Protein AF-A0A536LJG3-F1 (afdb_monomer_lite)

Secondary structure (DSSP, 8-state):
-PPPPPPPPP----PPPP------------S------------TTT-TT-SS--EEEEEEEEEEEPTTS-----EEEEEEEEE-TT-EE-S-EEEEEEEEEES---EEEEEEEEEE-SS-EEEEEEEEEEEEE--SS-EEEEEEEEEE-GGG-SSBEEEEEEEEEEEEETTTEEEEEEEEEEEEE-SSSPB----TT-S-EEEEEETTTEEEEEEE-SPSP--S-B-SEE--EEEE-----TTPPPP-EEEEEES-BTTSSS-B--EEEEEEES-EEEEE--EEGGGSPSEEEEEEEEEEEEETTTEEEEEEEEEEEEE---PPP--------PPPP------PPPP------------------------------------------------------------------------S-PPP-SS-SSS-TTT-SSTTS--TT-PPPSS---TT-SS-SSS-HHHHHHHT--TT-SSSTTT-TT-SSSSSB--IIIIIHHHHHTTT-BTTTS-GGG---SSS--SB--IIIIIHHHHHTTT-B--

Sequence (547 aa):
MQYSPHAFPALGSIALKKGSALLLTAAAMLAALFVAEGSAAPNSLTCEGYPQARVFVDAQSWWRTTPGMSGTDFGHVHVGGCIPERETLSENTQLDVRVVLHDNPGQLDIFELVYHGADYETDVEFPQTPPFTCPNPGTCERWLQVPVDLSLFNHAGLQELRFRAFEDVPGGNNMIASLDWQVYVENGATRMDQTRLAFPRGKGWYTGSGYCEAGYTGVPLPKAPLSGVWSPRLRMIDHGAIDDLPVTAYSVRLDPDFHADPMNEGTVLRDGLGEFPEQDVPIDTSLLPDGQHRLFLRADCDDPRGSSNSGVLVVNFTTANGSTPTASATPAGTPTTTPTATATPATATATPTATATATGTATATQTSTATPTPSPSGTATATPTPTATATPTAAPTETATSTATATPTASATPTSTASPTPGADSDGDGVPDLVDNCPNWPNPTQNLPPWLVPLNDPDCDGFSSAVEISAGTSPIMHCGLNAWPADINDDGFVDVIGDVTQVAGAFGNSVPPGPARYDIAPDPPDHFIDVIGDIVRLSGLFGQSCL

Structure (mmCIF, N/CA/C/O backbone):
data_AF-A0A536LJG3-F1
#
_entry.id   AF-A0A536LJG3-F1
#
loop_
_atom_site.group_PDB
_atom_site.id
_atom_site.type_symbol
_atom_site.label_atom_id
_atom_site.label_alt_id
_atom_site.label_comp_id
_atom_site.label_asym_id
_atom_site.label_entity_id
_atom_site.label_seq_id
_atom_site.pdbx_PDB_ins_code
_atom_site.Cartn_x
_atom_site.Cartn_y
_atom_site.Cartn_z
_atom_site.occupancy
_atom_site.B_iso_or_equiv
_atom_site.auth_seq_id
_atom_site.auth_comp_id
_atom_site.auth_asym_id
_atom_site.auth_atom_id
_atom_site.pdbx_PDB_model_num
ATOM 1 N N . MET A 1 1 ? -11.648 25.643 -14.832 1.00 34.03 1 MET A N 1
ATOM 2 C CA . MET A 1 1 ? -12.058 26.906 -14.174 1.00 34.03 1 MET A CA 1
ATOM 3 C C . MET A 1 1 ? -10.804 27.541 -13.597 1.00 34.03 1 MET A C 1
ATOM 5 O O . MET A 1 1 ? -10.064 26.841 -12.928 1.00 34.03 1 MET A O 1
ATOM 9 N N . GLN A 1 2 ? -10.503 28.797 -13.932 1.00 22.73 2 GLN A N 1
ATOM 10 C CA . GLN A 1 2 ? -9.321 29.504 -13.422 1.00 22.73 2 GLN A CA 1
ATOM 11 C C . GLN A 1 2 ? -9.573 29.950 -11.979 1.00 22.73 2 GLN A C 1
ATOM 13 O O . GLN A 1 2 ? -10.513 30.705 -11.732 1.00 22.73 2 GLN A O 1
ATOM 18 N N . TYR A 1 3 ? -8.744 29.492 -11.043 1.00 26.33 3 TYR A N 1
ATOM 19 C CA . TYR A 1 3 ? -8.789 29.929 -9.651 1.00 26.33 3 TYR A CA 1
ATOM 20 C C . TYR A 1 3 ? -7.978 31.223 -9.514 1.00 26.33 3 TYR A C 1
ATOM 22 O O . TYR A 1 3 ? -6.789 31.261 -9.823 1.00 26.33 3 TYR A O 1
ATOM 30 N N . SER A 1 4 ? -8.641 32.308 -9.113 1.00 24.16 4 SER A N 1
ATOM 31 C CA . SER A 1 4 ? -7.979 33.557 -8.725 1.00 24.16 4 SER A CA 1
ATOM 32 C C . SER A 1 4 ? -7.617 33.488 -7.237 1.00 24.16 4 SER A C 1
ATOM 34 O O . SER A 1 4 ? -8.490 33.152 -6.435 1.00 24.16 4 SER A O 1
ATOM 36 N N . PRO A 1 5 ? -6.380 33.826 -6.836 1.00 29.56 5 PRO A N 1
ATOM 37 C CA . PRO A 1 5 ? -5.998 33.855 -5.433 1.00 29.56 5 PRO A CA 1
ATOM 38 C C . PRO A 1 5 ? -6.646 35.064 -4.752 1.00 29.56 5 PRO A C 1
ATOM 40 O O . PRO A 1 5 ? -6.455 36.213 -5.162 1.00 29.56 5 PRO A O 1
ATOM 43 N N . HIS A 1 6 ? -7.419 34.818 -3.697 1.00 26.78 6 HIS A N 1
ATOM 44 C CA . HIS A 1 6 ? -7.855 35.882 -2.804 1.00 26.78 6 HIS A CA 1
ATOM 45 C C . HIS A 1 6 ? -6.657 36.367 -1.983 1.00 26.78 6 HIS A C 1
ATOM 47 O O . HIS A 1 6 ? -6.048 35.618 -1.225 1.00 26.78 6 HIS A O 1
ATOM 53 N N . ALA A 1 7 ? -6.316 37.643 -2.155 1.00 27.28 7 ALA A N 1
ATOM 54 C CA . ALA A 1 7 ? -5.333 38.340 -1.343 1.00 27.28 7 ALA A CA 1
ATOM 55 C C . ALA A 1 7 ? -5.792 38.409 0.124 1.00 27.28 7 ALA A C 1
ATOM 57 O O . ALA A 1 7 ? -6.874 38.923 0.420 1.00 27.28 7 ALA A O 1
ATOM 58 N N . PHE A 1 8 ? -4.947 37.937 1.040 1.00 30.52 8 PHE A N 1
ATOM 59 C CA . PHE A 1 8 ? -5.115 38.130 2.479 1.00 30.52 8 PHE A CA 1
ATOM 60 C C . PHE A 1 8 ? -4.733 39.563 2.895 1.00 30.52 8 PHE A C 1
ATOM 62 O O . PHE A 1 8 ? -3.767 40.124 2.366 1.00 30.52 8 PHE A O 1
ATOM 69 N N . PRO A 1 9 ? -5.431 40.172 3.872 1.00 28.58 9 PRO A N 1
ATOM 70 C CA . PRO A 1 9 ? -4.958 41.388 4.513 1.00 28.58 9 PRO A CA 1
ATOM 71 C C . PRO A 1 9 ? -3.756 41.064 5.411 1.00 28.58 9 PRO A C 1
ATOM 73 O O . PRO A 1 9 ? -3.784 40.132 6.211 1.00 28.58 9 PRO A O 1
ATOM 76 N N . ALA A 1 10 ? -2.696 41.861 5.279 1.00 29.62 10 ALA A N 1
ATOM 77 C CA . ALA A 1 10 ? -1.506 41.781 6.114 1.00 29.62 10 ALA A CA 1
ATOM 78 C C . ALA A 1 10 ? -1.857 41.922 7.607 1.00 29.62 10 ALA A C 1
ATOM 80 O O . ALA A 1 10 ? -2.563 42.852 8.006 1.00 29.62 10 ALA A O 1
ATOM 81 N N . LEU A 1 11 ? -1.308 41.029 8.436 1.00 30.58 11 LEU A N 1
ATOM 82 C CA . LEU A 1 11 ? -1.301 41.163 9.890 1.00 30.58 11 LEU A CA 1
ATOM 83 C C . LEU A 1 11 ? -0.518 42.426 10.270 1.00 30.58 11 LEU A C 1
ATOM 85 O O . LEU A 1 11 ? 0.712 42.456 10.270 1.00 30.58 11 LEU A O 1
ATOM 89 N N . GLY A 1 12 ? -1.256 43.493 10.566 1.00 25.70 12 GLY A N 1
ATOM 90 C CA . GLY A 1 12 ? -0.719 44.720 11.129 1.00 25.70 12 GLY A CA 1
ATOM 91 C C . GLY A 1 12 ? -0.206 44.487 12.548 1.00 25.70 12 GLY A C 1
ATOM 92 O O . GLY A 1 12 ? -0.910 43.957 13.407 1.00 25.70 12 GLY A O 1
ATOM 93 N N . SER A 1 13 ? 1.022 44.928 12.794 1.00 30.34 13 SER A N 1
ATOM 94 C CA . SER A 1 13 ? 1.664 44.988 14.101 1.00 30.34 13 SER A CA 1
ATOM 95 C C . SER A 1 13 ? 0.785 45.754 15.099 1.00 30.34 13 SER A C 1
ATOM 97 O O . SER A 1 13 ? 0.606 46.968 14.979 1.00 30.34 13 SER A O 1
ATOM 99 N N . ILE A 1 14 ? 0.248 45.072 16.113 1.00 29.64 14 ILE A N 1
ATOM 100 C CA . ILE A 1 14 ? -0.456 45.740 17.212 1.00 29.64 14 ILE A CA 1
ATOM 101 C C . ILE A 1 14 ? 0.587 46.280 18.193 1.00 29.64 14 ILE A C 1
ATOM 103 O O . ILE A 1 14 ? 1.191 45.556 18.982 1.00 29.64 14 ILE A O 1
ATOM 107 N N . ALA A 1 15 ? 0.792 47.593 18.125 1.00 26.95 15 ALA A N 1
ATOM 108 C CA . ALA A 1 15 ? 1.514 48.365 19.120 1.00 26.95 15 ALA A CA 1
ATOM 109 C C . ALA A 1 15 ? 0.757 48.356 20.461 1.00 26.95 15 ALA A C 1
ATOM 111 O O . ALA A 1 15 ? -0.412 48.742 20.530 1.00 26.95 15 ALA A O 1
ATOM 112 N N . LEU A 1 16 ? 1.447 47.979 21.544 1.00 28.41 16 LEU A N 1
ATOM 113 C CA . LEU A 1 16 ? 0.961 48.161 22.912 1.00 28.41 16 LEU A CA 1
ATOM 114 C C . LEU A 1 16 ? 0.681 49.648 23.184 1.00 28.41 16 LEU A C 1
ATOM 116 O O . LEU A 1 16 ? 1.601 50.469 23.237 1.00 28.41 16 LEU A O 1
ATOM 120 N N . LYS A 1 17 ? -0.582 49.991 23.459 1.00 25.33 17 LYS A N 1
ATOM 121 C CA . LYS A 1 17 ? -0.943 51.244 24.133 1.00 25.33 17 LYS A CA 1
ATOM 122 C C . LYS A 1 17 ? -1.049 51.007 25.639 1.00 25.33 17 LYS A C 1
ATOM 124 O O . LYS A 1 17 ? -1.864 50.223 26.108 1.00 25.33 17 LYS A O 1
ATOM 129 N N . LYS A 1 18 ? -0.209 51.730 26.384 1.00 30.16 18 LYS A N 1
ATOM 130 C CA . LYS A 1 18 ? -0.261 51.904 27.843 1.00 30.16 18 LYS A CA 1
ATOM 131 C C . LYS A 1 18 ? -1.619 52.468 28.280 1.00 30.16 18 LYS A C 1
ATOM 133 O O . LYS A 1 18 ? -2.051 53.474 27.720 1.00 30.16 18 LYS A O 1
ATOM 138 N N . GLY A 1 19 ? -2.190 51.930 29.358 1.00 25.95 19 GLY A N 1
ATOM 139 C CA . GLY A 1 19 ? -3.182 52.649 30.159 1.00 25.95 19 GLY A CA 1
ATOM 140 C C . GLY A 1 19 ? -4.133 51.771 30.970 1.00 25.95 19 GLY A C 1
ATOM 141 O O . GLY A 1 19 ? -5.047 51.189 30.408 1.00 25.95 19 GLY A O 1
ATOM 142 N N . SER A 1 20 ? -3.953 51.823 32.292 1.00 26.33 20 SER A N 1
ATOM 143 C CA . SER A 1 20 ? -4.929 51.522 33.354 1.00 26.33 20 SER A CA 1
ATOM 144 C C . SER A 1 20 ? -5.058 50.074 33.836 1.00 26.33 20 SER A C 1
ATOM 146 O O . SER A 1 20 ? -5.713 49.220 33.252 1.00 26.33 20 SER A O 1
ATOM 148 N N . ALA A 1 21 ? -4.441 49.871 34.999 1.00 30.03 21 ALA A N 1
ATOM 149 C CA . ALA A 1 21 ? -4.571 48.737 35.893 1.00 30.03 21 ALA A CA 1
ATOM 150 C C . ALA A 1 21 ? -5.964 48.652 36.540 1.00 30.03 21 ALA A C 1
ATOM 152 O O . ALA A 1 21 ? -6.503 49.678 36.951 1.00 30.03 21 ALA A O 1
ATOM 153 N N . LEU A 1 22 ? -6.449 47.430 36.778 1.00 26.70 22 LEU A N 1
ATOM 154 C CA . LEU A 1 22 ? -7.006 47.062 38.081 1.00 26.70 22 LEU A CA 1
ATOM 155 C C . LEU A 1 22 ? -6.945 45.539 38.282 1.00 26.70 22 LEU A C 1
ATOM 157 O O . LEU A 1 22 ? -7.346 44.764 37.421 1.00 26.70 22 LEU A O 1
ATOM 161 N N . LEU A 1 23 ? -6.374 45.156 39.423 1.00 30.30 23 LEU A N 1
ATOM 162 C CA . LEU A 1 23 ? -6.157 43.802 39.921 1.00 30.30 23 LEU A CA 1
ATOM 163 C C . LEU A 1 23 ? -7.451 42.980 39.999 1.00 30.30 23 LEU A C 1
ATOM 165 O O . LEU A 1 23 ? -8.439 43.490 40.516 1.00 30.30 23 LEU A O 1
ATOM 169 N N . LEU A 1 24 ? -7.363 41.675 39.718 1.00 26.61 24 LEU A N 1
ATOM 170 C CA . LEU A 1 24 ? -7.953 40.644 40.583 1.00 26.61 24 LEU A CA 1
ATOM 171 C C . LEU A 1 24 ? -7.227 39.294 40.417 1.00 26.61 24 LEU A C 1
ATOM 173 O O . LEU A 1 24 ? -7.395 38.572 39.444 1.00 26.61 24 LEU A O 1
ATOM 177 N N . THR A 1 25 ? -6.395 39.029 41.430 1.00 28.06 25 THR A N 1
ATOM 178 C CA . THR A 1 25 ? -6.041 37.732 42.036 1.00 28.06 25 THR A CA 1
ATOM 179 C C . THR A 1 25 ? -5.478 36.615 41.157 1.00 28.06 25 THR A C 1
ATOM 181 O O . THR A 1 25 ? -6.195 35.843 40.531 1.00 28.06 25 THR A O 1
ATOM 184 N N . ALA A 1 26 ? -4.160 36.450 41.285 1.00 32.22 26 ALA A N 1
ATOM 185 C CA . ALA A 1 26 ? -3.462 35.191 41.092 1.00 32.22 26 ALA A CA 1
ATOM 186 C C . ALA A 1 26 ? -4.059 34.088 41.986 1.00 32.22 26 ALA A C 1
ATOM 188 O O . ALA A 1 26 ? -4.024 34.190 43.212 1.00 32.22 26 ALA A O 1
ATOM 189 N N . ALA A 1 27 ? -4.540 33.018 41.361 1.00 29.44 27 ALA A N 1
ATOM 190 C CA . ALA A 1 27 ? -4.627 31.691 41.957 1.00 29.44 27 ALA A CA 1
ATOM 191 C C . ALA A 1 27 ? -3.765 30.765 41.091 1.00 29.44 27 ALA A C 1
ATOM 193 O O . ALA A 1 27 ? -4.246 30.066 40.205 1.00 29.44 27 ALA A O 1
ATOM 194 N N . ALA A 1 28 ? -2.454 30.862 41.296 1.00 33.75 28 ALA A N 1
ATOM 195 C CA . ALA A 1 28 ? -1.484 29.935 40.747 1.00 33.75 28 ALA A CA 1
ATOM 196 C C . ALA A 1 28 ? -1.273 28.788 41.743 1.00 33.75 28 ALA A C 1
ATOM 198 O O . ALA A 1 28 ? -1.116 29.032 42.936 1.00 33.75 28 ALA A O 1
ATOM 199 N N . MET A 1 29 ? -1.202 27.575 41.194 1.00 40.16 29 MET A N 1
ATOM 200 C CA . MET A 1 29 ? -0.465 26.420 41.715 1.00 40.16 29 MET A CA 1
ATOM 201 C C . MET A 1 29 ? -0.834 25.915 43.115 1.00 40.16 29 MET A C 1
ATOM 203 O O . MET A 1 29 ? -0.251 26.341 44.104 1.00 40.16 29 MET A O 1
ATOM 207 N N . LEU A 1 30 ? -1.690 24.891 43.174 1.00 37.91 30 LEU A N 1
ATOM 208 C CA . LEU A 1 30 ? -1.334 23.587 43.756 1.00 37.91 30 LEU A CA 1
ATOM 209 C C . LEU A 1 30 ? -2.498 22.605 43.542 1.00 37.91 30 LEU A C 1
ATOM 211 O O . LEU A 1 30 ? -3.415 22.514 44.351 1.00 37.91 30 LEU A O 1
ATOM 215 N N . ALA A 1 31 ? -2.460 21.856 42.445 1.00 34.47 31 ALA A N 1
ATOM 216 C CA . ALA A 1 31 ? -3.228 20.624 42.314 1.00 34.47 31 ALA A CA 1
ATOM 217 C C . ALA A 1 31 ? -2.313 19.585 41.667 1.00 34.47 31 ALA A C 1
ATOM 219 O O . ALA A 1 31 ? -2.183 19.508 40.454 1.00 34.47 31 ALA A O 1
ATOM 220 N N . ALA A 1 32 ? -1.619 18.880 42.558 1.00 37.00 32 ALA A N 1
ATOM 221 C CA . ALA A 1 32 ? -0.993 17.583 42.373 1.00 37.00 32 ALA A CA 1
ATOM 222 C C . ALA A 1 32 ? -0.062 17.402 41.158 1.00 37.00 32 ALA A C 1
ATOM 224 O O . ALA A 1 32 ? -0.451 16.890 40.113 1.00 37.00 32 ALA A O 1
ATOM 225 N N . LEU A 1 33 ? 1.239 17.606 41.406 1.00 34.94 33 LEU A N 1
ATOM 226 C CA . LEU A 1 33 ? 2.210 16.590 40.996 1.00 34.94 33 LEU A CA 1
ATOM 227 C C . LEU A 1 33 ? 1.822 15.278 41.700 1.00 34.94 33 LEU A C 1
ATOM 229 O O . LEU A 1 33 ? 2.335 14.957 42.769 1.00 34.94 33 LEU A O 1
ATOM 233 N N . PHE A 1 34 ? 0.905 14.520 41.110 1.00 35.72 34 PHE A N 1
ATOM 234 C CA . PHE A 1 34 ? 1.116 13.086 41.072 1.00 35.72 34 PHE A CA 1
ATOM 235 C C . PHE A 1 34 ? 2.042 12.878 39.884 1.00 35.72 34 PHE A C 1
ATOM 237 O O . PHE A 1 34 ? 1.602 12.817 38.740 1.00 35.72 34 PHE A O 1
ATOM 244 N N . VAL A 1 35 ? 3.346 12.820 40.156 1.00 37.00 35 VAL A N 1
ATOM 245 C CA . VAL A 1 35 ? 4.228 12.039 39.295 1.00 37.00 35 VAL A CA 1
ATOM 246 C C . VAL A 1 35 ? 3.735 10.613 39.494 1.00 37.00 35 VAL A C 1
ATOM 248 O O . VAL A 1 35 ? 4.162 9.920 40.413 1.00 37.00 35 VAL A O 1
ATOM 251 N N . ALA A 1 36 ? 2.736 10.213 38.703 1.00 39.56 36 ALA A N 1
ATOM 252 C CA . ALA A 1 36 ? 2.642 8.817 38.348 1.00 39.56 36 ALA A CA 1
ATOM 253 C C . ALA A 1 36 ? 4.039 8.471 37.834 1.00 39.56 36 ALA A C 1
ATOM 255 O O . ALA A 1 36 ? 4.583 9.207 37.005 1.00 39.56 36 ALA A O 1
ATOM 256 N N . GLU A 1 37 ? 4.656 7.442 38.405 1.00 48.62 37 GLU A N 1
ATOM 257 C CA . GLU A 1 37 ? 5.800 6.771 37.797 1.00 48.62 37 GLU A CA 1
ATOM 258 C C . GLU A 1 37 ? 5.311 6.319 36.415 1.00 48.62 37 GLU A C 1
ATOM 260 O O . GLU A 1 37 ? 4.622 5.313 36.271 1.00 48.62 37 GLU A O 1
ATOM 265 N N . GLY A 1 38 ? 5.451 7.221 35.445 1.00 40.91 38 GLY A N 1
ATOM 266 C CA . GLY A 1 38 ? 4.568 7.278 34.292 1.00 40.91 38 GLY A CA 1
ATOM 267 C C . GLY A 1 38 ? 5.125 6.388 33.210 1.00 40.91 38 GLY A C 1
ATOM 268 O O . GLY A 1 38 ? 6.284 6.552 32.839 1.00 40.91 38 GLY A O 1
ATOM 269 N N . SER A 1 39 ? 4.305 5.445 32.755 1.00 57.06 39 SER A N 1
ATOM 270 C CA . SER A 1 39 ? 4.531 4.569 31.605 1.00 57.06 39 SER A CA 1
ATOM 271 C C . SER A 1 39 ? 5.435 5.198 30.543 1.00 57.06 39 SER A C 1
ATOM 273 O O . SER A 1 39 ? 5.243 6.362 30.185 1.00 57.06 39 SER A O 1
ATOM 275 N N . ALA A 1 40 ? 6.393 4.420 30.028 1.00 69.50 40 ALA A N 1
ATOM 276 C CA . ALA A 1 40 ? 7.193 4.807 28.870 1.00 69.50 40 ALA A CA 1
ATOM 277 C C . ALA A 1 40 ? 6.304 5.445 27.787 1.00 69.50 40 ALA A C 1
ATOM 279 O O . ALA A 1 40 ? 5.169 5.005 27.587 1.00 69.50 40 ALA A O 1
ATOM 280 N N . ALA A 1 41 ? 6.810 6.497 27.134 1.00 82.19 41 ALA A N 1
ATOM 281 C CA . ALA A 1 41 ? 6.107 7.139 26.028 1.00 82.19 41 ALA A CA 1
ATOM 282 C C . ALA A 1 41 ? 5.689 6.079 24.991 1.00 82.19 41 ALA A C 1
ATOM 284 O O . ALA A 1 41 ? 6.444 5.120 24.788 1.00 82.19 41 ALA A O 1
ATOM 285 N N . PRO A 1 42 ? 4.508 6.224 24.364 1.00 89.31 42 PRO A N 1
ATOM 286 C CA . PRO A 1 42 ? 4.053 5.267 23.368 1.00 89.31 42 PRO A CA 1
ATOM 287 C C . PRO A 1 42 ? 5.064 5.149 22.225 1.00 89.31 42 PRO A C 1
ATOM 289 O O . PRO A 1 42 ? 5.752 6.111 21.875 1.00 89.31 42 PRO A O 1
ATOM 292 N N . ASN A 1 43 ? 5.160 3.957 21.647 1.00 90.81 43 ASN A N 1
ATOM 293 C CA . ASN A 1 43 ? 6.046 3.686 20.527 1.00 90.81 43 ASN A CA 1
ATOM 294 C C . ASN A 1 43 ? 5.287 3.901 19.214 1.00 90.81 43 ASN A C 1
ATOM 296 O O . ASN A 1 43 ? 4.377 3.146 18.875 1.00 90.81 43 ASN A O 1
ATOM 300 N N . SER A 1 44 ? 5.690 4.920 18.459 1.00 91.00 44 SER A N 1
ATOM 301 C CA . SER A 1 44 ? 5.022 5.338 17.225 1.00 91.00 44 SER A CA 1
ATOM 302 C C . SER A 1 44 ? 5.226 4.400 16.032 1.00 91.00 44 SER A C 1
ATOM 304 O O . SER A 1 44 ? 4.560 4.573 15.016 1.00 91.00 44 SER A O 1
ATOM 306 N N . LEU A 1 45 ? 6.116 3.408 16.139 1.00 87.56 45 LEU A N 1
ATOM 307 C CA . LEU A 1 45 ? 6.336 2.380 15.117 1.00 87.56 45 LEU A CA 1
ATOM 308 C C . LEU A 1 45 ? 5.632 1.063 15.459 1.00 87.56 45 LEU A C 1
ATOM 310 O O . LEU A 1 45 ? 5.110 0.402 14.567 1.00 87.56 45 LEU A O 1
ATOM 314 N N . THR A 1 46 ? 5.619 0.663 16.735 1.00 89.12 46 THR A N 1
ATOM 315 C CA . THR A 1 46 ? 4.969 -0.589 17.174 1.00 89.12 46 THR A CA 1
ATOM 316 C C . THR A 1 46 ? 3.519 -0.396 17.605 1.00 89.12 46 THR A C 1
ATOM 318 O O . THR A 1 46 ? 2.798 -1.374 17.774 1.00 89.12 46 THR A O 1
ATOM 321 N N . CYS A 1 47 ? 3.084 0.853 17.780 1.00 93.81 47 CYS A N 1
ATOM 322 C CA . CYS A 1 47 ? 1.768 1.231 18.289 1.00 93.81 47 CYS A CA 1
ATOM 323 C C . CYS A 1 47 ? 1.479 0.796 19.731 1.00 93.81 47 CYS A C 1
ATOM 325 O O . CYS A 1 47 ? 0.338 0.860 20.194 1.00 93.81 47 CYS A O 1
ATOM 327 N N . GLU A 1 48 ? 2.512 0.411 20.475 1.00 90.69 48 GLU A N 1
ATOM 328 C CA . GLU A 1 48 ? 2.396 0.047 21.881 1.00 90.69 48 GLU A CA 1
ATOM 329 C C . GLU A 1 48 ? 2.343 1.287 22.779 1.00 90.69 48 GLU A C 1
ATOM 331 O O . GLU A 1 48 ? 3.018 2.288 22.542 1.00 90.69 48 GLU A O 1
ATOM 336 N N . GLY A 1 49 ? 1.560 1.209 23.857 1.00 89.88 49 GLY A N 1
ATOM 337 C CA . GLY A 1 49 ? 1.490 2.254 24.883 1.00 89.88 49 GLY A CA 1
ATOM 338 C C . GLY A 1 49 ? 0.507 3.394 24.599 1.00 89.88 49 GLY A C 1
ATOM 339 O O . GLY A 1 49 ? 0.381 4.290 25.433 1.00 89.88 49 GLY A O 1
ATOM 340 N N . TYR A 1 50 ? -0.210 3.377 23.469 1.00 90.25 50 TYR A N 1
ATOM 341 C CA . TYR A 1 50 ? -1.298 4.328 23.225 1.00 90.25 50 TYR A CA 1
ATOM 342 C C . TYR A 1 50 ? -2.561 3.981 24.038 1.00 90.25 50 TYR A C 1
ATOM 344 O O . TYR A 1 50 ? -2.793 2.808 24.333 1.00 90.25 50 TYR A O 1
ATOM 352 N N . PRO A 1 51 ? -3.412 4.975 24.375 1.00 88.50 51 PRO A N 1
ATOM 353 C CA . PRO A 1 51 ? -4.660 4.729 25.105 1.00 88.50 51 PRO A CA 1
ATOM 354 C C . PRO A 1 51 ? -5.655 3.849 24.340 1.00 88.50 51 PRO A C 1
ATOM 356 O O . PRO A 1 51 ? -6.340 3.023 24.937 1.00 88.50 51 PRO A O 1
ATOM 359 N N . GLN A 1 52 ? -5.742 4.043 23.023 1.00 92.25 52 GLN A N 1
ATOM 360 C CA . GLN A 1 52 ? -6.533 3.208 22.121 1.00 92.25 52 GLN A CA 1
ATOM 361 C C . GLN A 1 52 ? -5.657 2.114 21.507 1.00 92.25 52 GLN A C 1
ATOM 363 O O . GLN A 1 52 ? -4.461 2.331 21.305 1.00 92.25 52 GLN A O 1
ATOM 368 N N . ALA A 1 53 ? -6.252 0.980 21.131 1.00 93.62 53 ALA A N 1
ATOM 369 C CA . ALA A 1 53 ? -5.558 -0.002 20.303 1.00 93.62 53 ALA A CA 1
ATOM 370 C C . ALA A 1 53 ? -5.329 0.581 18.899 1.00 93.62 53 ALA A C 1
ATOM 372 O O . ALA A 1 53 ? -6.268 1.043 18.251 1.00 93.62 53 ALA A O 1
ATOM 373 N N . ARG A 1 54 ? -4.083 0.584 18.423 1.00 95.12 54 ARG A N 1
ATOM 374 C CA . ARG A 1 54 ? -3.717 1.210 17.146 1.00 95.12 54 ARG A CA 1
ATOM 375 C C . ARG A 1 54 ? -3.002 0.230 16.228 1.00 95.12 54 ARG A C 1
ATOM 377 O O . ARG A 1 54 ? -2.377 -0.717 16.691 1.00 95.12 54 ARG A O 1
ATOM 384 N N . VAL A 1 55 ? -3.093 0.497 14.930 1.00 97.00 55 VAL A N 1
ATOM 385 C CA . VAL A 1 55 ? -2.381 -0.230 13.873 1.00 97.00 55 VAL A CA 1
ATOM 386 C C . VAL A 1 55 ? -1.543 0.775 13.098 1.00 97.00 55 VAL A C 1
ATOM 388 O O . VAL A 1 55 ? -2.034 1.865 12.794 1.00 97.00 55 VAL A O 1
ATOM 391 N N . PHE A 1 56 ? -0.286 0.438 12.804 1.00 98.00 56 PHE A N 1
ATOM 392 C CA . PHE A 1 56 ? 0.543 1.282 11.951 1.00 98.00 56 PHE A CA 1
ATOM 393 C C . PHE A 1 56 ? 0.091 1.096 10.508 1.00 98.00 56 PHE A C 1
ATOM 395 O O . PHE A 1 56 ? 0.125 -0.016 9.977 1.00 98.00 56 PHE A O 1
ATOM 402 N N . VAL A 1 57 ? -0.358 2.183 9.893 1.00 98.44 57 VAL A N 1
ATOM 403 C CA . VAL A 1 57 ? -0.828 2.189 8.510 1.00 98.44 57 VAL A CA 1
ATOM 404 C C . VAL A 1 57 ? -0.139 3.317 7.769 1.00 98.44 57 VAL A C 1
ATOM 406 O O . VAL A 1 57 ? 0.001 4.417 8.301 1.00 98.44 57 VAL A O 1
ATOM 409 N N . ASP A 1 58 ? 0.290 3.035 6.549 1.00 98.00 58 ASP A N 1
ATOM 410 C CA . ASP A 1 58 ? 1.024 3.959 5.694 1.00 98.00 58 ASP A CA 1
ATOM 411 C C . ASP A 1 58 ? 0.357 4.025 4.322 1.00 98.00 58 ASP A C 1
ATOM 413 O O . ASP A 1 58 ? 0.037 2.994 3.734 1.00 98.00 58 ASP A O 1
ATOM 417 N N . ALA A 1 59 ? 0.120 5.231 3.816 1.00 98.44 59 ALA A N 1
ATOM 418 C CA . ALA A 1 59 ? -0.295 5.454 2.439 1.00 98.44 59 ALA A CA 1
ATOM 419 C C . ALA A 1 59 ? 0.836 6.099 1.654 1.00 98.44 59 ALA A C 1
ATOM 421 O O . ALA A 1 59 ? 1.596 6.894 2.203 1.00 98.44 59 ALA A O 1
ATOM 422 N N . GLN A 1 60 ? 0.925 5.799 0.362 1.00 97.62 60 GLN A N 1
ATOM 423 C CA . GLN A 1 60 ? 1.981 6.351 -0.483 1.00 97.62 60 GLN A CA 1
ATOM 424 C C . GLN A 1 60 ? 1.423 6.797 -1.829 1.00 97.62 60 GLN A C 1
ATOM 426 O O . GLN A 1 60 ? 0.479 6.199 -2.350 1.00 97.62 60 GLN A O 1
ATOM 431 N N . SER A 1 61 ? 2.041 7.843 -2.376 1.00 97.50 61 SER A N 1
ATOM 432 C CA . SER A 1 61 ? 1.860 8.287 -3.756 1.00 97.50 61 SER A CA 1
ATOM 433 C C . SER A 1 61 ? 3.161 8.074 -4.506 1.00 97.50 61 SER A C 1
ATOM 435 O O . SER A 1 61 ? 4.205 8.570 -4.073 1.00 97.50 61 SER A O 1
ATOM 437 N N . TRP A 1 62 ? 3.113 7.288 -5.577 1.00 96.38 62 TRP A N 1
ATOM 438 C CA . TRP A 1 62 ? 4.284 6.969 -6.391 1.00 96.38 62 TRP A CA 1
ATOM 439 C C . TRP A 1 62 ? 4.160 7.629 -7.754 1.00 96.38 62 TRP A C 1
ATOM 441 O O . TRP A 1 62 ? 3.088 7.606 -8.354 1.00 96.38 62 TRP A O 1
ATOM 451 N N . TRP A 1 63 ? 5.272 8.159 -8.258 1.00 96.62 63 TRP A N 1
ATOM 452 C CA . TRP A 1 63 ? 5.373 8.614 -9.638 1.00 96.62 63 TRP A CA 1
ATOM 453 C C . TRP A 1 63 ? 6.626 8.029 -10.272 1.00 96.62 63 TRP A C 1
ATOM 455 O O . TRP A 1 63 ? 7.718 8.587 -10.150 1.00 96.62 63 TRP A O 1
ATOM 465 N N . ARG A 1 64 ? 6.465 6.878 -10.924 1.00 93.00 64 ARG A N 1
ATOM 466 C CA . ARG A 1 64 ? 7.584 6.104 -11.476 1.00 93.00 64 ARG A CA 1
ATOM 467 C C . ARG A 1 64 ? 7.521 6.049 -12.985 1.00 93.00 64 ARG A C 1
ATOM 469 O O . ARG A 1 64 ? 6.446 6.164 -13.564 1.00 93.00 64 ARG A O 1
ATOM 476 N N . THR A 1 65 ? 8.657 5.833 -13.635 1.00 92.12 65 THR A N 1
ATOM 477 C CA . THR A 1 65 ? 8.649 5.612 -15.088 1.00 92.12 65 THR A CA 1
ATOM 478 C C . THR A 1 65 ? 7.947 4.290 -15.400 1.00 92.12 65 THR A C 1
ATOM 480 O O . THR A 1 65 ? 8.308 3.256 -14.839 1.00 92.12 65 THR A O 1
ATOM 483 N N . THR A 1 66 ? 6.960 4.304 -16.300 1.00 91.06 66 THR A N 1
ATOM 484 C CA . THR A 1 66 ? 6.280 3.076 -16.725 1.00 91.06 66 THR A CA 1
ATOM 485 C C . THR A 1 66 ? 7.303 2.157 -17.402 1.00 91.06 66 THR A C 1
ATOM 487 O O . THR A 1 66 ? 8.064 2.630 -18.256 1.00 91.06 66 THR A O 1
ATOM 490 N N . PRO A 1 67 ? 7.352 0.855 -17.068 1.00 82.31 67 PRO A N 1
ATOM 491 C CA . PRO A 1 67 ? 8.322 -0.063 -17.655 1.00 82.31 67 PRO A CA 1
ATOM 492 C C . PRO A 1 67 ? 8.335 -0.012 -19.191 1.00 82.31 67 PRO A C 1
ATOM 494 O O . PRO A 1 67 ? 7.302 -0.141 -19.845 1.00 82.31 67 PRO A O 1
ATOM 497 N N . GLY A 1 68 ? 9.519 0.196 -19.775 1.00 89.25 68 GLY A N 1
ATOM 498 C CA . GLY A 1 68 ? 9.706 0.278 -21.230 1.00 89.25 68 GLY A CA 1
ATOM 499 C C . GLY A 1 68 ? 9.308 1.612 -21.880 1.00 89.25 68 GLY A C 1
ATOM 500 O O . GLY A 1 68 ? 9.439 1.746 -23.097 1.00 89.25 68 GLY A O 1
ATOM 501 N N . MET A 1 69 ? 8.861 2.601 -21.102 1.00 93.69 69 MET A N 1
ATOM 502 C CA . MET A 1 69 ? 8.483 3.934 -21.582 1.00 93.69 69 MET A CA 1
ATOM 503 C C . MET A 1 69 ? 9.541 4.989 -21.224 1.00 93.69 69 MET A C 1
ATOM 505 O O . MET A 1 69 ? 10.454 4.751 -20.439 1.00 93.69 69 MET A O 1
ATOM 509 N N . SER A 1 70 ? 9.426 6.181 -21.816 1.00 92.31 70 SER A N 1
ATOM 510 C CA . SER A 1 70 ? 10.322 7.321 -21.572 1.00 92.31 70 SER A CA 1
ATOM 511 C C . SER A 1 70 ? 9.637 8.431 -20.758 1.00 92.31 70 SER A C 1
ATOM 513 O O . SER A 1 70 ? 9.526 9.564 -21.235 1.00 92.31 70 SER A O 1
ATOM 515 N N . GLY A 1 71 ? 9.118 8.085 -19.578 1.00 91.06 71 GLY A N 1
ATOM 516 C CA . GLY A 1 71 ? 8.518 9.026 -18.625 1.00 91.06 71 GLY A CA 1
ATOM 517 C C . GLY A 1 71 ? 9.514 9.611 -17.626 1.00 91.06 71 GLY A C 1
ATOM 518 O O . GLY A 1 71 ? 10.729 9.475 -17.775 1.00 91.06 71 GLY A O 1
ATOM 519 N N . THR A 1 72 ? 8.989 10.293 -16.608 1.00 93.38 72 THR A N 1
ATOM 520 C CA . THR A 1 72 ? 9.776 10.765 -15.463 1.00 93.38 72 THR A CA 1
ATOM 521 C C . THR A 1 72 ? 9.589 9.859 -14.254 1.00 93.38 72 THR A C 1
ATOM 523 O O . THR A 1 72 ? 8.541 9.238 -14.078 1.00 93.38 72 THR A O 1
ATOM 526 N N . ASP A 1 73 ? 10.602 9.842 -13.395 1.00 92.19 73 ASP A N 1
ATOM 527 C CA . ASP A 1 73 ? 10.547 9.238 -12.071 1.00 92.19 73 ASP A CA 1
ATOM 528 C C . ASP A 1 73 ? 10.811 10.332 -11.036 1.00 92.19 73 ASP A C 1
ATOM 530 O O . ASP A 1 73 ? 11.814 11.047 -11.125 1.00 92.19 73 ASP A O 1
ATOM 534 N N . PHE A 1 74 ? 9.872 10.511 -10.115 1.00 92.06 74 PHE A N 1
ATOM 535 C CA . PHE A 1 74 ? 9.997 11.443 -8.997 1.00 92.06 74 PHE A CA 1
ATOM 536 C C . PHE A 1 74 ? 9.964 10.708 -7.658 1.00 92.06 74 PHE A C 1
ATOM 538 O O . PHE A 1 74 ? 9.724 11.332 -6.632 1.00 92.06 74 PHE A O 1
ATOM 545 N N . GLY A 1 75 ? 10.203 9.397 -7.649 1.00 91.00 75 GLY A N 1
ATOM 546 C CA . GLY A 1 75 ? 10.164 8.609 -6.433 1.00 91.00 75 GLY A CA 1
ATOM 547 C C . GLY A 1 75 ? 8.762 8.584 -5.831 1.00 91.00 75 GLY A C 1
ATOM 548 O O . GLY A 1 75 ? 7.760 8.369 -6.525 1.00 91.00 75 GLY A O 1
ATOM 549 N N . HIS A 1 76 ? 8.693 8.724 -4.510 1.00 93.31 76 HIS A N 1
ATOM 550 C CA . HIS A 1 76 ? 7.430 8.628 -3.793 1.00 93.31 76 HIS A CA 1
ATOM 551 C C . HIS A 1 76 ? 7.416 9.380 -2.462 1.00 93.31 76 HIS A C 1
ATOM 553 O O . HIS A 1 76 ? 8.448 9.672 -1.852 1.00 93.31 76 HIS A O 1
ATOM 559 N N . VAL A 1 77 ? 6.202 9.700 -2.019 1.00 96.00 77 VAL A N 1
ATOM 560 C CA . VAL A 1 77 ? 5.911 10.299 -0.714 1.00 96.00 77 VAL A CA 1
ATOM 561 C C . VAL A 1 77 ? 5.001 9.369 0.076 1.00 96.00 77 VAL A C 1
ATOM 563 O O . VAL A 1 77 ? 4.061 8.794 -0.472 1.00 96.00 77 VAL A O 1
ATOM 566 N N . HIS A 1 78 ? 5.288 9.229 1.365 1.00 96.56 78 HIS A N 1
ATOM 567 C CA . HIS A 1 78 ? 4.516 8.444 2.318 1.00 96.56 78 HIS A CA 1
ATOM 568 C C . HIS A 1 78 ? 3.817 9.352 3.318 1.00 96.56 78 HIS A C 1
ATOM 570 O O . HIS A 1 78 ? 4.373 10.371 3.730 1.00 96.56 78 HIS A O 1
ATOM 576 N N . VAL A 1 79 ? 2.658 8.927 3.801 1.00 98.38 79 VAL A N 1
ATOM 577 C CA . VAL A 1 79 ? 2.025 9.485 4.988 1.00 98.38 79 VAL A CA 1
ATOM 578 C C . VAL A 1 79 ? 1.342 8.378 5.779 1.00 98.38 79 VAL A C 1
ATOM 580 O O . VAL A 1 79 ? 0.503 7.643 5.259 1.00 98.38 79 VAL A O 1
ATOM 583 N N . GLY A 1 80 ? 1.688 8.258 7.053 1.00 97.94 80 GLY A N 1
ATOM 584 C CA . GLY A 1 80 ? 1.231 7.142 7.867 1.00 97.94 80 GLY A CA 1
ATOM 585 C C . GLY A 1 80 ? 1.457 7.342 9.351 1.00 97.94 80 GLY A C 1
ATOM 586 O O . GLY A 1 80 ? 2.001 8.350 9.790 1.00 97.94 80 GLY A O 1
ATOM 587 N N . GLY A 1 81 ? 1.031 6.376 10.149 1.00 97.25 81 GLY A N 1
ATOM 588 C CA . GLY A 1 81 ? 1.208 6.399 11.593 1.00 97.25 81 GLY A CA 1
ATOM 589 C C . GLY A 1 81 ? 0.360 5.351 12.293 1.00 97.25 81 GLY A C 1
ATOM 590 O O . GLY A 1 81 ? -0.420 4.627 11.671 1.00 97.25 81 GLY A O 1
ATOM 591 N N . CYS A 1 82 ? 0.485 5.295 13.615 1.00 97.56 82 CYS A N 1
ATOM 592 C CA . CYS A 1 82 ? -0.395 4.488 14.449 1.00 97.56 82 CYS A CA 1
ATOM 593 C C . CYS A 1 82 ? -1.789 5.117 14.500 1.00 97.56 82 CYS A C 1
ATOM 595 O O . CYS A 1 82 ? -1.997 6.114 15.200 1.00 97.56 82 CYS A O 1
ATOM 597 N N . ILE A 1 83 ? -2.750 4.517 13.793 1.00 97.56 83 ILE A N 1
ATOM 598 C CA . ILE A 1 83 ? -4.134 4.995 13.738 1.00 97.56 83 ILE A CA 1
ATOM 599 C C . ILE A 1 83 ? -5.058 4.172 14.651 1.00 97.56 83 ILE A C 1
ATOM 601 O O . ILE A 1 83 ? -4.958 2.943 14.693 1.00 97.56 83 ILE A O 1
ATOM 605 N N . PRO A 1 84 ? -5.989 4.816 15.378 1.00 97.25 84 PRO A N 1
ATOM 606 C CA . PRO A 1 84 ? -6.985 4.140 16.207 1.00 97.25 84 PRO A CA 1
ATOM 607 C C . PRO A 1 84 ? -8.206 3.714 15.367 1.00 97.25 84 PRO A C 1
ATOM 609 O O . PRO A 1 84 ? -9.334 4.101 15.664 1.00 97.25 84 PRO A O 1
ATOM 612 N N . GLU A 1 85 ? -7.987 2.970 14.275 1.00 97.94 85 GLU A N 1
ATOM 613 C CA . GLU A 1 85 ? -9.050 2.586 13.328 1.00 97.94 85 GLU A CA 1
ATOM 614 C C . GLU A 1 85 ? -10.213 1.902 14.054 1.00 97.94 85 GLU A C 1
ATOM 616 O O . GLU A 1 85 ? -10.021 0.922 14.770 1.00 97.94 85 GLU A O 1
ATOM 621 N N . ARG A 1 86 ? -11.424 2.451 13.913 1.00 97.31 86 ARG A N 1
ATOM 622 C CA . ARG A 1 86 ? -12.664 2.000 14.570 1.00 97.31 86 ARG A CA 1
ATOM 623 C C . ARG A 1 86 ? -12.590 1.870 16.093 1.00 97.31 86 ARG A C 1
ATOM 625 O O . ARG A 1 86 ? -13.402 1.159 16.681 1.00 97.31 86 ARG A O 1
ATOM 632 N N . GLU A 1 87 ? -11.671 2.572 16.740 1.00 97.56 87 GLU A N 1
ATOM 633 C CA . GLU A 1 87 ? -11.709 2.794 18.184 1.00 97.56 87 GLU A CA 1
ATOM 634 C C . GLU A 1 87 ? -12.575 4.013 18.519 1.00 97.56 87 GLU A C 1
ATOM 636 O O . GLU A 1 87 ? -12.873 4.845 17.657 1.00 97.56 87 GLU A O 1
ATOM 641 N N . THR A 1 88 ? -12.966 4.124 19.788 1.00 97.75 88 THR A N 1
ATOM 642 C CA . THR A 1 88 ? -13.730 5.268 20.288 1.00 97.75 88 THR A CA 1
ATOM 643 C C . THR A 1 88 ? -12.806 6.382 20.768 1.00 97.75 88 THR A C 1
ATOM 645 O O . THR A 1 88 ? -11.925 6.172 21.602 1.00 97.75 88 THR A O 1
ATOM 648 N N . LEU A 1 89 ? -13.054 7.594 20.279 1.00 97.50 89 LEU A N 1
ATOM 649 C CA . LEU A 1 89 ? -12.477 8.834 20.773 1.00 97.50 89 LEU A CA 1
ATOM 650 C C . LEU A 1 89 ? -13.538 9.572 21.597 1.00 97.50 89 LEU A C 1
ATOM 652 O O . LEU A 1 89 ? -14.513 10.085 21.046 1.00 97.50 89 LEU A O 1
ATOM 656 N N . SER A 1 90 ? -13.338 9.626 22.914 1.00 96.38 90 SER A N 1
ATOM 657 C CA . SER A 1 90 ? -14.198 10.349 23.868 1.00 96.38 90 SER A CA 1
ATOM 658 C C . SER A 1 90 ? -13.565 11.637 24.405 1.00 96.38 90 SER A C 1
ATOM 660 O O . SER A 1 90 ? -14.187 12.378 25.161 1.00 96.38 90 SER A O 1
ATOM 662 N N . GLU A 1 91 ? -12.311 11.897 24.043 1.00 94.88 91 GLU A N 1
ATOM 663 C CA . GLU A 1 91 ? -11.562 13.096 24.401 1.00 94.88 91 GLU A CA 1
ATOM 664 C C . GLU A 1 91 ? -10.564 13.453 23.295 1.00 94.88 91 GLU A C 1
ATOM 666 O O . GLU A 1 91 ? -10.206 12.608 22.467 1.00 94.88 91 GLU A O 1
ATOM 671 N N . ASN A 1 92 ? -10.120 14.714 23.284 1.00 95.69 92 ASN A N 1
ATOM 672 C CA . ASN A 1 92 ? -9.080 15.181 22.368 1.00 95.69 92 ASN A CA 1
ATOM 673 C C . ASN A 1 92 ? -7.823 14.327 22.522 1.00 95.69 92 ASN A C 1
ATOM 675 O O . ASN A 1 92 ? -7.387 14.024 23.632 1.00 95.69 92 ASN A O 1
ATOM 679 N N . THR A 1 93 ? -7.237 13.944 21.392 1.00 93.69 93 THR A N 1
ATOM 680 C CA . THR A 1 93 ? -6.087 13.040 21.358 1.00 93.69 93 THR A CA 1
ATOM 681 C C . THR A 1 93 ? -5.014 13.558 20.409 1.00 93.69 93 THR A C 1
ATOM 683 O O . THR A 1 93 ? -5.176 14.594 19.769 1.00 93.69 93 THR A O 1
ATOM 686 N N . GLN A 1 94 ? -3.894 12.849 20.342 1.00 93.31 94 GLN A N 1
ATOM 687 C CA . GLN A 1 94 ? -2.773 13.164 19.472 1.00 93.31 94 GLN A CA 1
ATOM 688 C C . GLN A 1 94 ? -2.434 11.951 18.605 1.00 93.31 94 GLN A C 1
ATOM 690 O O . GLN A 1 94 ? -2.477 10.795 19.053 1.00 93.31 94 GLN A O 1
ATOM 695 N N . LEU A 1 95 ? -2.124 12.237 17.346 1.00 95.50 95 LEU A N 1
ATOM 696 C CA . LEU A 1 95 ? -1.613 11.289 16.372 1.00 95.50 95 LEU A CA 1
ATOM 697 C C . LEU A 1 95 ? -0.148 11.621 16.090 1.00 95.50 95 LEU A C 1
ATOM 699 O O . LEU A 1 95 ? 0.192 12.770 15.809 1.00 95.50 95 LEU A O 1
ATOM 703 N N . ASP A 1 96 ? 0.693 10.596 16.146 1.00 95.94 96 ASP A N 1
ATOM 704 C CA . ASP A 1 96 ? 2.060 10.640 15.647 1.00 95.94 96 ASP A CA 1
ATOM 705 C C . ASP A 1 96 ? 2.030 10.260 14.170 1.00 95.94 96 ASP A C 1
ATOM 707 O O . ASP A 1 96 ? 1.773 9.103 13.828 1.00 95.94 96 ASP A O 1
ATOM 711 N N . VAL A 1 97 ? 2.249 11.241 13.299 1.00 97.81 97 VAL A N 1
ATOM 712 C CA . VAL A 1 97 ? 2.174 11.054 11.848 1.00 97.81 97 VAL A CA 1
ATOM 713 C C . VAL A 1 97 ? 3.568 11.128 11.254 1.00 97.81 97 VAL A C 1
ATOM 715 O O . VAL A 1 97 ? 4.273 12.121 11.411 1.00 97.81 97 VAL A O 1
ATOM 718 N N . ARG A 1 98 ? 3.970 10.073 10.561 1.00 97.38 98 ARG A N 1
ATOM 719 C CA . ARG A 1 98 ? 5.217 9.978 9.816 1.00 97.38 98 ARG A CA 1
ATOM 720 C C . ARG A 1 98 ? 4.967 10.378 8.369 1.00 97.38 98 ARG A C 1
ATOM 722 O O . ARG A 1 98 ? 4.076 9.839 7.719 1.00 97.38 98 ARG A O 1
ATOM 729 N N . VAL A 1 99 ? 5.789 11.289 7.866 1.00 97.25 99 VAL A N 1
ATOM 730 C CA . VAL A 1 99 ? 5.899 11.596 6.439 1.00 97.25 99 VAL A CA 1
ATOM 731 C C . VAL A 1 99 ? 7.297 11.212 5.983 1.00 97.25 99 VAL A C 1
ATOM 733 O O . VAL A 1 99 ? 8.277 11.571 6.640 1.00 97.25 99 VAL A O 1
ATOM 736 N N . VAL A 1 100 ? 7.395 10.476 4.880 1.00 95.50 100 VAL A N 1
ATOM 737 C CA . VAL A 1 100 ? 8.674 10.035 4.304 1.00 95.50 100 VAL A CA 1
ATOM 738 C C . VAL A 1 100 ? 8.743 10.502 2.860 1.00 95.50 100 VAL A C 1
ATOM 740 O O . VAL A 1 100 ? 7.778 10.338 2.118 1.00 95.50 100 VAL A O 1
ATOM 743 N N . LEU A 1 101 ? 9.879 11.070 2.471 1.00 94.12 101 LEU A N 1
ATOM 744 C CA . LEU A 1 101 ? 10.224 11.311 1.073 1.00 94.12 101 LEU A CA 1
ATOM 745 C C . LEU A 1 101 ? 11.284 10.290 0.674 1.00 94.12 101 LEU A C 1
ATOM 747 O O . LEU A 1 101 ? 12.264 10.107 1.403 1.00 94.12 101 LEU A O 1
ATOM 751 N N . HIS A 1 102 ? 11.070 9.622 -0.455 1.00 89.56 102 HIS A N 1
ATOM 752 C CA . HIS A 1 102 ? 11.961 8.585 -0.955 1.00 89.56 102 HIS A CA 1
ATOM 753 C C . HIS A 1 102 ? 12.304 8.833 -2.420 1.00 89.56 102 HIS A C 1
ATOM 755 O O . HIS A 1 102 ? 11.413 8.809 -3.270 1.00 89.56 102 HIS A O 1
ATOM 761 N N . ASP A 1 103 ? 13.592 9.076 -2.694 1.00 89.50 103 ASP A N 1
ATOM 762 C CA . ASP A 1 103 ? 14.134 9.436 -4.014 1.00 89.50 103 ASP A CA 1
ATOM 763 C C . ASP A 1 103 ? 13.333 10.552 -4.690 1.00 89.50 103 ASP A C 1
ATOM 765 O O . ASP A 1 103 ? 13.216 10.644 -5.913 1.00 89.50 103 ASP A O 1
ATOM 769 N N . ASN A 1 104 ? 12.761 11.417 -3.855 1.00 92.62 104 ASN A N 1
ATOM 770 C CA . ASN A 1 104 ? 11.782 12.387 -4.278 1.00 92.62 104 ASN A CA 1
ATOM 771 C C . ASN A 1 104 ? 12.408 13.787 -4.301 1.00 92.62 104 ASN A C 1
ATOM 773 O O . ASN A 1 104 ? 12.884 14.262 -3.264 1.00 92.62 104 ASN A O 1
ATOM 777 N N . PRO A 1 105 ? 12.472 14.449 -5.474 1.00 93.62 105 PRO A N 1
ATOM 778 C CA . PRO A 1 105 ? 13.012 15.801 -5.594 1.00 93.62 105 PRO A CA 1
ATOM 779 C C . PRO A 1 105 ? 12.088 16.886 -5.038 1.00 93.62 105 PRO A C 1
ATOM 781 O O . PRO A 1 105 ? 12.492 18.052 -5.042 1.00 93.62 105 PRO A O 1
ATOM 784 N N . GLY A 1 106 ? 10.850 16.553 -4.677 1.00 93.44 106 GLY A N 1
ATOM 785 C CA . GLY A 1 106 ? 9.879 17.531 -4.235 1.00 93.44 106 GLY A CA 1
ATOM 786 C C . GLY A 1 106 ? 10.093 18.017 -2.809 1.00 93.44 106 GLY A C 1
ATOM 787 O O . GLY A 1 106 ? 11.068 17.708 -2.111 1.00 93.44 106 GLY A O 1
ATOM 788 N N . GLN A 1 107 ? 9.164 18.872 -2.405 1.00 94.88 107 GLN A N 1
ATOM 789 C CA . GLN A 1 107 ? 9.127 19.457 -1.080 1.00 94.88 107 GLN A CA 1
ATOM 790 C C . GLN A 1 107 ? 7.716 19.356 -0.514 1.00 94.88 107 GLN A C 1
ATOM 792 O O . GLN A 1 107 ? 6.738 19.711 -1.167 1.00 94.88 107 GLN A O 1
ATOM 797 N N . LEU A 1 108 ? 7.610 18.885 0.723 1.00 95.44 108 LEU A N 1
ATOM 798 C CA . LEU A 1 108 ? 6.350 18.880 1.446 1.00 95.44 108 LEU A CA 1
ATOM 799 C C . LEU A 1 108 ? 6.138 20.259 2.076 1.00 95.44 108 LEU A C 1
ATOM 801 O O . LEU A 1 108 ? 6.850 20.642 3.015 1.00 95.44 108 LEU A O 1
ATOM 805 N N . ASP A 1 109 ? 5.130 20.966 1.576 1.00 89.56 109 ASP A N 1
ATOM 806 C CA . ASP A 1 109 ? 4.772 22.316 2.012 1.00 89.56 109 ASP A CA 1
ATOM 807 C C . ASP A 1 109 ? 3.655 22.302 3.059 1.00 89.56 109 ASP A C 1
ATOM 809 O O . ASP A 1 109 ? 3.670 23.092 4.009 1.00 89.56 109 ASP A O 1
ATOM 813 N N . ILE A 1 110 ? 2.695 21.383 2.919 1.00 94.94 110 ILE A N 1
ATOM 814 C CA . ILE A 1 110 ? 1.519 21.298 3.788 1.00 94.94 110 ILE A CA 1
ATOM 815 C C . ILE A 1 110 ? 1.203 19.832 4.087 1.00 94.94 110 ILE A C 1
ATOM 817 O O . ILE A 1 110 ? 1.151 18.981 3.200 1.00 94.94 110 ILE A O 1
ATOM 821 N N . PHE A 1 111 ? 0.953 19.551 5.362 1.00 97.88 111 PHE A N 1
ATOM 822 C CA . PHE A 1 111 ? 0.229 18.361 5.791 1.00 97.88 111 PHE A CA 1
ATOM 823 C C . PHE A 1 111 ? -1.175 18.772 6.237 1.00 97.88 111 PHE A C 1
ATOM 825 O O . PHE A 1 111 ? -1.323 19.800 6.894 1.00 97.88 111 PHE A O 1
ATOM 832 N N . GLU A 1 112 ? -2.189 17.971 5.940 1.00 98.31 112 GLU A N 1
ATOM 833 C CA . GLU A 1 112 ? -3.556 18.215 6.391 1.00 98.31 112 GLU A CA 1
ATOM 834 C C . GLU A 1 112 ? -4.132 17.023 7.143 1.00 98.31 112 GLU A C 1
ATOM 836 O O . GLU A 1 112 ? -3.956 15.863 6.752 1.00 98.31 112 GLU A O 1
ATOM 841 N N . LEU A 1 113 ? -4.886 17.343 8.195 1.00 98.56 113 LEU A N 1
ATOM 842 C CA . LEU A 1 113 ? -5.827 16.426 8.819 1.00 98.56 113 LEU A CA 1
ATOM 843 C C . LEU A 1 113 ? -7.246 16.831 8.420 1.00 98.56 113 LEU A C 1
ATOM 845 O O . LEU A 1 113 ? -7.720 17.907 8.787 1.00 98.56 113 LEU A O 1
ATOM 849 N N . VAL A 1 114 ? -7.922 15.952 7.692 1.00 98.50 114 VAL A N 1
ATOM 850 C CA . VAL A 1 114 ? -9.297 16.147 7.229 1.00 98.50 114 VAL A CA 1
ATOM 851 C C . VAL A 1 114 ? -10.258 15.452 8.179 1.00 98.50 114 VAL A C 1
ATOM 853 O O . VAL A 1 114 ? -10.092 14.269 8.468 1.00 98.50 114 VAL A O 1
ATOM 856 N N . TYR A 1 115 ? -11.293 16.164 8.607 1.00 98.50 115 TYR A N 1
ATOM 857 C CA . TYR A 1 115 ? -12.442 15.649 9.340 1.00 98.50 115 TYR A CA 1
ATOM 858 C C . TYR A 1 115 ? -13.590 15.506 8.353 1.00 98.50 115 TYR A C 1
ATOM 860 O O . TYR A 1 115 ? -14.056 16.500 7.796 1.00 98.50 115 TYR A O 1
ATOM 868 N N . HIS A 1 116 ? -14.059 14.285 8.130 1.00 97.75 116 HIS A N 1
ATOM 869 C CA . HIS A 1 116 ? -15.085 14.023 7.132 1.00 97.75 116 HIS A CA 1
ATOM 870 C C . HIS A 1 116 ? -16.228 13.201 7.726 1.00 97.75 116 HIS A C 1
ATOM 872 O O . HIS A 1 116 ? -16.030 12.141 8.324 1.00 97.75 116 HIS A O 1
ATOM 878 N N . GLY A 1 117 ? -17.445 13.705 7.545 1.00 95.94 117 GLY A N 1
ATOM 879 C CA . GLY A 1 117 ? -18.679 13.041 7.947 1.00 95.94 117 GLY A CA 1
ATOM 880 C C . GLY A 1 117 ? -19.598 12.797 6.760 1.00 95.94 117 GLY A C 1
ATOM 881 O O . GLY A 1 117 ? -19.220 12.979 5.604 1.00 95.94 117 GLY A O 1
ATOM 882 N N . ALA A 1 118 ? -20.825 12.360 7.032 1.00 93.88 118 ALA A N 1
ATOM 883 C CA . ALA A 1 118 ? -21.794 12.039 5.982 1.00 93.88 118 ALA A CA 1
ATOM 884 C C . ALA A 1 118 ? -22.191 13.254 5.112 1.00 93.88 118 ALA A C 1
ATOM 886 O O . ALA A 1 118 ? -22.573 13.078 3.956 1.00 93.88 118 ALA A O 1
ATOM 887 N N . ASP A 1 119 ? -22.103 14.466 5.661 1.00 95.81 119 ASP A N 1
ATOM 888 C CA . ASP A 1 119 ? -22.583 15.718 5.069 1.00 95.81 119 ASP A CA 1
ATOM 889 C C . ASP A 1 119 ? -21.591 16.891 5.197 1.00 95.81 119 ASP A C 1
ATOM 891 O O . ASP A 1 119 ? -21.950 18.029 4.890 1.00 95.81 119 ASP A O 1
ATOM 895 N N . TYR A 1 120 ? -20.351 16.642 5.633 1.00 96.88 120 TYR A N 1
ATOM 896 C CA . TYR A 1 120 ? -19.344 17.690 5.802 1.00 96.88 120 TYR A CA 1
ATOM 897 C C . TYR A 1 120 ? -17.911 17.200 5.571 1.00 96.88 120 TYR A C 1
ATOM 899 O O . TYR A 1 120 ? -17.597 16.024 5.750 1.00 96.88 120 TYR A O 1
ATOM 907 N N . GLU A 1 121 ? -17.045 18.154 5.238 1.00 97.25 121 GLU A N 1
ATOM 908 C CA . GLU A 1 121 ? -15.590 18.023 5.213 1.00 97.25 121 GLU A CA 1
ATOM 909 C C . GLU A 1 121 ? -14.994 19.271 5.883 1.00 97.25 121 GLU A C 1
ATOM 911 O O . GLU A 1 121 ? -15.522 20.377 5.734 1.00 97.25 121 GLU A O 1
ATOM 916 N N . THR A 1 122 ? -13.960 19.105 6.699 1.00 97.62 122 THR A N 1
ATOM 917 C CA . THR A 1 122 ? -13.257 20.200 7.376 1.00 97.62 122 THR A CA 1
ATOM 918 C C . THR A 1 122 ? -11.771 19.897 7.414 1.00 97.62 122 THR A C 1
ATOM 920 O O . THR A 1 122 ? -11.361 18.887 7.979 1.00 97.62 122 THR A O 1
ATOM 923 N N . ASP A 1 123 ? -10.979 20.804 6.854 1.00 97.31 123 ASP A N 1
ATOM 924 C CA . ASP A 1 123 ? -9.547 20.614 6.653 1.00 97.31 123 ASP A CA 1
ATOM 925 C C . ASP A 1 123 ? -8.757 21.448 7.662 1.00 97.31 123 ASP A C 1
ATOM 927 O O . ASP A 1 123 ? -9.013 22.642 7.842 1.00 97.31 123 ASP A O 1
ATOM 931 N N . VAL A 1 124 ? -7.799 20.814 8.337 1.00 97.94 124 VAL A N 1
ATOM 932 C CA . VAL A 1 124 ? -6.859 21.488 9.235 1.00 97.94 124 VAL A CA 1
ATOM 933 C C . VAL A 1 124 ? -5.462 21.384 8.644 1.00 97.94 124 VAL A C 1
ATOM 935 O O . VAL A 1 124 ? -4.875 20.304 8.609 1.00 97.94 124 VAL A O 1
ATOM 938 N N . GLU A 1 125 ? -4.935 22.521 8.199 1.00 97.19 125 GLU A N 1
ATOM 939 C CA . GLU A 1 125 ? -3.608 22.634 7.595 1.00 97.19 125 GLU A CA 1
ATOM 940 C C . GLU A 1 125 ? -2.499 22.771 8.649 1.00 97.19 125 GLU A C 1
ATOM 942 O O . GLU A 1 125 ? -2.597 23.537 9.612 1.00 97.19 125 GLU A O 1
ATOM 947 N N . PHE A 1 126 ? -1.388 22.080 8.406 1.00 96.44 126 PHE A N 1
ATOM 948 C CA . PHE A 1 126 ? -0.143 22.142 9.165 1.00 96.44 126 PHE A CA 1
ATOM 949 C C . PHE A 1 126 ? 1.006 22.531 8.219 1.00 96.44 126 PHE A C 1
ATOM 951 O O . PHE A 1 126 ? 1.700 21.653 7.685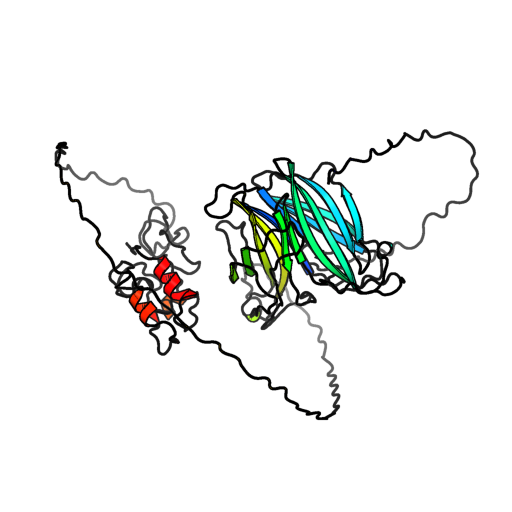 1.00 96.44 126 PHE A O 1
ATOM 958 N N . PRO A 1 127 ? 1.227 23.841 7.997 1.00 95.50 127 PRO A N 1
ATOM 959 C CA . PRO A 1 127 ? 2.280 24.324 7.111 1.00 95.50 127 PRO A CA 1
ATOM 960 C C . PRO A 1 127 ? 3.674 23.917 7.593 1.00 95.50 127 PRO A C 1
ATOM 962 O O . PRO A 1 127 ? 3.989 23.998 8.784 1.00 95.50 127 PRO A O 1
ATOM 965 N N . GLN A 1 128 ? 4.536 23.528 6.660 1.00 92.81 128 GLN A N 1
ATOM 966 C CA . GLN A 1 128 ? 5.918 23.148 6.928 1.00 92.81 128 GLN A CA 1
ATOM 967 C C . GLN A 1 128 ? 6.833 24.336 6.634 1.00 92.81 128 GLN A C 1
ATOM 969 O O . GLN A 1 128 ? 7.000 24.756 5.494 1.00 92.81 128 GLN A O 1
ATOM 974 N N . THR A 1 129 ? 7.411 24.939 7.676 1.00 89.12 129 THR A N 1
ATOM 975 C CA . THR A 1 129 ? 8.307 26.097 7.523 1.00 89.12 129 THR A CA 1
ATOM 976 C C . THR A 1 129 ? 9.627 25.874 8.272 1.00 89.12 129 THR A C 1
ATOM 978 O O . THR A 1 129 ? 9.632 25.903 9.504 1.00 89.12 129 THR A O 1
ATOM 981 N N . PRO A 1 130 ? 10.760 25.694 7.560 1.00 90.12 130 PRO A N 1
ATOM 982 C CA . PRO A 1 130 ? 10.867 25.582 6.099 1.00 90.12 130 PRO A CA 1
ATOM 983 C C . PRO A 1 130 ? 10.183 24.308 5.556 1.00 90.12 130 PRO A C 1
ATOM 985 O O . PRO A 1 130 ? 9.961 23.372 6.341 1.00 90.12 130 PRO A O 1
ATOM 988 N N . PRO A 1 131 ? 9.885 24.259 4.241 1.00 93.00 131 PRO A N 1
ATOM 989 C CA . PRO A 1 131 ? 9.394 23.050 3.586 1.00 93.00 131 PRO A CA 1
ATOM 990 C C . PRO A 1 131 ? 10.273 21.844 3.909 1.00 93.00 131 PRO A C 1
ATOM 992 O O . PRO A 1 131 ? 11.485 21.974 4.126 1.00 93.00 131 PRO A O 1
ATOM 995 N N . PHE A 1 132 ? 9.666 20.666 4.001 1.00 94.81 132 PHE A N 1
ATOM 996 C CA . PHE A 1 132 ? 10.420 19.440 4.224 1.00 94.81 132 PHE A CA 1
ATOM 997 C C . PHE A 1 132 ? 10.926 18.896 2.891 1.00 94.81 132 PHE A C 1
ATOM 999 O O . PHE A 1 132 ? 10.135 18.525 2.035 1.00 94.81 132 PHE A O 1
ATOM 1006 N N . THR A 1 133 ? 12.246 18.852 2.737 1.00 94.12 133 THR A N 1
ATOM 1007 C CA . THR A 1 133 ? 12.935 18.367 1.536 1.00 94.12 133 THR A CA 1
ATOM 1008 C C . THR A 1 133 ? 13.877 17.226 1.879 1.00 94.12 133 THR A C 1
ATOM 1010 O O . THR A 1 133 ? 14.432 17.193 2.984 1.00 94.12 133 THR A O 1
ATOM 1013 N N . CYS A 1 134 ? 14.153 16.376 0.894 1.00 91.31 134 CYS A N 1
ATOM 1014 C CA . CYS A 1 134 ? 15.096 15.271 1.003 1.00 91.31 134 CYS A CA 1
ATOM 1015 C C . CYS A 1 134 ? 16.334 15.458 0.117 1.00 91.31 134 CYS A C 1
ATOM 1017 O O . CYS A 1 134 ? 16.236 16.092 -0.935 1.00 91.31 134 CYS A O 1
ATOM 1019 N N . PRO A 1 135 ? 17.501 14.887 0.477 1.00 90.94 135 PRO A N 1
ATOM 1020 C CA . PRO A 1 135 ? 18.508 14.551 -0.524 1.00 90.94 135 PRO A CA 1
ATOM 1021 C C . PRO A 1 135 ? 17.890 13.652 -1.605 1.00 90.94 135 PRO A C 1
ATOM 1023 O O . PRO A 1 135 ? 17.129 12.748 -1.275 1.00 90.94 135 PRO A O 1
ATOM 1026 N N . ASN A 1 136 ? 18.225 13.898 -2.872 1.00 85.75 136 ASN A N 1
ATOM 1027 C CA . ASN A 1 136 ? 17.777 13.078 -3.995 1.00 85.75 136 ASN A CA 1
ATOM 1028 C C . ASN A 1 136 ? 18.991 12.676 -4.867 1.00 85.75 136 ASN A C 1
ATOM 1030 O O . ASN A 1 136 ? 19.660 13.578 -5.392 1.00 85.75 136 ASN A O 1
ATOM 1034 N N . PRO A 1 137 ? 19.307 11.372 -5.009 1.00 86.38 137 PRO A N 1
ATOM 1035 C CA . PRO A 1 137 ? 18.614 10.230 -4.393 1.00 86.38 137 PRO A CA 1
ATOM 1036 C C . PRO A 1 137 ? 18.803 10.192 -2.868 1.00 86.38 137 PRO A C 1
ATOM 1038 O O . PRO A 1 137 ? 19.775 10.742 -2.337 1.00 86.38 137 PRO A O 1
ATOM 1041 N N . GLY A 1 138 ? 17.863 9.571 -2.163 1.00 87.25 138 GLY A N 1
ATOM 1042 C CA . GLY A 1 138 ? 17.877 9.451 -0.710 1.00 87.25 138 GLY A CA 1
ATOM 1043 C C . GLY A 1 138 ? 16.497 9.320 -0.067 1.00 87.25 138 GLY A C 1
ATOM 1044 O O . GLY A 1 138 ? 15.462 9.653 -0.641 1.00 87.25 138 GLY A O 1
ATOM 1045 N N . THR A 1 139 ? 16.504 8.866 1.187 1.00 90.94 139 THR A N 1
ATOM 1046 C CA . THR A 1 139 ? 15.310 8.744 2.029 1.00 90.94 139 THR A CA 1
ATOM 1047 C C . THR A 1 139 ? 15.447 9.607 3.272 1.00 90.94 139 THR A C 1
ATOM 1049 O O . THR A 1 139 ? 16.496 9.642 3.920 1.00 90.94 139 THR A O 1
ATOM 1052 N N . CYS A 1 140 ? 14.366 10.271 3.653 1.00 90.62 140 CYS A N 1
ATOM 1053 C CA . CYS A 1 140 ? 14.288 11.028 4.891 1.00 90.62 140 CYS A CA 1
ATOM 1054 C C . CYS A 1 140 ? 12.864 11.008 5.424 1.00 90.62 140 CYS A C 1
ATOM 1056 O O . CYS A 1 140 ? 11.891 10.940 4.676 1.00 90.62 140 CYS A O 1
ATOM 1058 N N . GLU A 1 141 ? 12.748 11.113 6.742 1.00 94.81 141 GLU A N 1
ATOM 1059 C CA . GLU A 1 141 ? 11.467 11.118 7.430 1.00 94.81 141 GLU A CA 1
ATOM 1060 C C . GLU A 1 141 ? 11.300 12.346 8.318 1.00 94.81 141 GLU A C 1
ATOM 1062 O O . GLU A 1 141 ? 12.267 12.936 8.812 1.00 94.81 141 GLU A O 1
ATOM 1067 N N . ARG A 1 142 ? 10.041 12.701 8.554 1.00 92.38 142 ARG A N 1
ATOM 1068 C CA . ARG A 1 142 ? 9.626 13.690 9.538 1.00 92.38 142 ARG A CA 1
ATOM 1069 C C . ARG A 1 142 ? 8.432 13.154 10.313 1.00 92.38 142 ARG A C 1
ATOM 1071 O O . ARG A 1 142 ? 7.465 12.680 9.726 1.00 92.38 142 ARG A O 1
ATOM 1078 N N . TRP A 1 143 ? 8.495 13.291 11.632 1.00 95.31 143 TRP A N 1
ATOM 1079 C CA . TRP A 1 143 ? 7.384 12.993 12.526 1.00 95.31 143 TRP A CA 1
ATOM 1080 C C . TRP A 1 143 ? 6.655 14.278 12.912 1.00 95.31 143 TRP A C 1
ATOM 1082 O O . TRP A 1 143 ? 7.275 15.258 13.330 1.00 95.31 143 TRP A O 1
ATOM 1092 N N . LEU A 1 144 ? 5.336 14.260 12.766 1.00 95.12 144 LEU A N 1
ATOM 1093 C CA . LEU A 1 144 ? 4.415 15.341 13.077 1.00 95.12 144 LEU A CA 1
ATOM 1094 C C . LEU A 1 144 ? 3.548 14.936 14.267 1.00 95.12 144 LEU A C 1
ATOM 1096 O O . LEU A 1 144 ? 3.039 13.821 14.339 1.00 95.12 144 LEU A O 1
ATOM 1100 N N . GLN A 1 145 ? 3.363 15.879 15.183 1.00 94.19 145 GLN A N 1
ATOM 1101 C CA . GLN A 1 145 ? 2.482 15.742 16.335 1.00 94.19 145 GLN A CA 1
ATOM 1102 C C . GLN A 1 145 ? 1.148 16.402 16.002 1.00 94.19 145 GLN A C 1
ATOM 1104 O O . GLN A 1 145 ? 1.030 17.627 16.066 1.00 94.19 145 GLN A O 1
ATOM 1109 N N . VAL A 1 146 ? 0.156 15.607 15.612 1.00 96.69 146 VAL A N 1
ATOM 1110 C CA . VAL A 1 146 ? -1.099 16.102 15.037 1.00 96.69 146 VAL A CA 1
ATOM 1111 C C . VAL A 1 146 ? -2.220 15.997 16.076 1.00 96.69 146 VAL A C 1
ATOM 1113 O O . VAL A 1 146 ? -2.646 14.887 16.406 1.00 96.69 146 VAL A O 1
ATOM 1116 N N . PRO A 1 147 ? -2.704 17.120 16.639 1.00 97.00 147 PRO A N 1
ATOM 1117 C CA . PRO A 1 147 ? -3.831 17.096 17.560 1.00 97.00 147 PRO A CA 1
ATOM 1118 C C . PRO A 1 147 ? -5.135 16.778 16.820 1.00 97.00 147 PRO A C 1
ATOM 1120 O O . PRO A 1 147 ? -5.426 17.345 15.766 1.00 97.00 147 PRO A O 1
ATOM 1123 N N . VAL A 1 148 ? -5.944 15.911 17.423 1.00 97.31 148 VAL A N 1
ATOM 1124 C CA . VAL A 1 148 ? -7.316 15.622 17.005 1.00 97.31 148 VAL A CA 1
ATOM 1125 C C . VAL A 1 148 ? -8.264 16.317 17.974 1.00 97.31 148 VAL A C 1
ATOM 1127 O O . VAL A 1 148 ? -8.336 15.956 19.153 1.00 97.31 148 VAL A O 1
ATOM 1130 N N . ASP A 1 149 ? -8.980 17.320 17.475 1.00 97.06 149 ASP A N 1
ATOM 1131 C CA . ASP A 1 149 ? -9.971 18.075 18.235 1.00 97.06 149 ASP A CA 1
ATOM 1132 C C . ASP A 1 149 ? -11.372 17.543 17.929 1.00 97.06 149 ASP A C 1
ATOM 1134 O O . ASP A 1 149 ? -11.896 17.702 16.826 1.00 97.06 149 ASP A O 1
ATOM 1138 N N . LEU A 1 150 ? -11.998 16.907 18.921 1.00 97.56 150 LEU A N 1
ATOM 1139 C CA . LEU A 1 150 ? -13.307 16.278 18.757 1.00 97.56 150 LEU A CA 1
ATOM 1140 C C . LEU A 1 150 ? -14.424 17.292 18.480 1.00 97.56 150 LEU A C 1
ATOM 1142 O O . LEU A 1 150 ? -15.488 16.911 17.986 1.00 97.56 150 LEU A O 1
ATOM 1146 N N . SER A 1 151 ? -14.201 18.575 18.780 1.00 96.88 151 SER A N 1
ATOM 1147 C CA . SER A 1 151 ? -15.167 19.637 18.490 1.00 96.88 151 SER A CA 1
ATOM 1148 C C . SER A 1 151 ? -15.288 19.958 16.998 1.00 96.88 151 SER A C 1
ATOM 1150 O O . SER A 1 151 ? -16.283 20.556 16.593 1.00 96.88 151 SER A O 1
ATOM 1152 N N . LEU A 1 152 ? -14.321 19.527 16.179 1.00 97.81 152 LEU A N 1
ATOM 1153 C CA . LEU A 1 152 ? -14.351 19.694 14.724 1.00 97.81 152 LEU A CA 1
ATOM 1154 C C . LEU A 1 152 ? -15.217 18.643 14.016 1.00 97.81 152 LEU A C 1
ATOM 1156 O O . LEU A 1 152 ? -15.518 18.794 12.833 1.00 97.81 152 LEU A O 1
ATOM 1160 N N . PHE A 1 153 ? -15.657 17.592 14.717 1.00 98.19 153 PHE A N 1
ATOM 1161 C CA . PHE A 1 153 ? -16.656 16.679 14.171 1.00 98.19 153 PHE A CA 1
ATOM 1162 C C . PHE A 1 153 ? -18.066 17.239 14.381 1.00 98.19 153 PHE A C 1
ATOM 1164 O O . PHE A 1 153 ? -18.519 17.399 15.515 1.00 98.19 153 PHE A O 1
ATOM 1171 N N . ASN A 1 154 ? -18.806 17.473 13.295 1.00 98.06 154 ASN A N 1
ATOM 1172 C CA . ASN A 1 154 ? -20.189 17.958 13.389 1.00 98.06 154 ASN A CA 1
ATOM 1173 C C . ASN A 1 154 ? -21.149 16.906 13.968 1.00 98.06 154 ASN A C 1
ATOM 1175 O O . ASN A 1 154 ? -22.194 17.267 14.512 1.00 98.06 154 ASN A O 1
ATOM 1179 N N . HIS A 1 155 ? -20.793 15.620 13.865 1.00 98.19 155 HIS A N 1
ATOM 1180 C CA . HIS A 1 155 ? -21.615 14.492 14.299 1.00 98.19 155 HIS A CA 1
ATOM 1181 C C . HIS A 1 155 ? -20.822 13.497 15.146 1.00 98.19 155 HIS A C 1
ATOM 1183 O O . HIS A 1 155 ? -19.622 13.302 14.960 1.00 98.19 155 HIS A O 1
ATOM 1189 N N . ALA A 1 156 ? -21.527 12.833 16.059 1.00 98.19 156 ALA A N 1
ATOM 1190 C CA . ALA A 1 156 ? -21.024 11.679 16.795 1.00 98.19 156 ALA A CA 1
ATOM 1191 C C . ALA A 1 156 ? -21.216 10.385 15.978 1.00 98.19 156 ALA A C 1
ATOM 1193 O O . ALA A 1 156 ? -21.928 10.366 14.969 1.00 98.19 156 ALA A O 1
ATOM 1194 N N . GLY A 1 157 ? -20.645 9.274 16.443 1.00 98.38 157 GLY A N 1
ATOM 1195 C CA . GLY A 1 157 ? -20.711 7.979 15.755 1.00 98.38 157 GLY A CA 1
ATOM 1196 C C . GLY A 1 157 ? -19.519 7.741 14.834 1.00 98.38 157 GLY A C 1
ATOM 1197 O O . GLY A 1 157 ? -18.448 8.284 15.076 1.00 98.38 157 GLY A O 1
ATOM 1198 N N . LEU A 1 158 ? -19.674 6.900 13.813 1.00 98.62 158 LEU A N 1
ATOM 1199 C CA . LEU A 1 158 ? -18.573 6.554 12.909 1.00 98.62 158 LEU A CA 1
ATOM 1200 C C . LEU A 1 158 ? -18.249 7.743 11.994 1.00 98.62 158 LEU A C 1
ATOM 1202 O O . LEU A 1 158 ? -19.073 8.105 11.163 1.00 98.62 158 LEU A O 1
ATOM 1206 N N . GLN A 1 159 ? -17.067 8.330 12.131 1.00 98.56 159 GLN A N 1
ATOM 1207 C CA . GLN A 1 159 ? -16.579 9.437 11.303 1.00 98.56 159 GLN A CA 1
ATOM 1208 C C . GLN A 1 159 ? -15.279 9.039 10.601 1.00 98.56 159 GLN A C 1
ATOM 1210 O O . GLN A 1 159 ? -14.653 8.045 10.969 1.00 98.56 159 GLN A O 1
ATOM 1215 N N . GLU A 1 160 ? -14.866 9.810 9.600 1.00 98.50 160 GLU A N 1
ATOM 1216 C CA . GLU A 1 160 ? -13.614 9.606 8.874 1.00 98.50 160 GLU A CA 1
ATOM 1217 C C . GLU A 1 160 ? -12.595 10.695 9.224 1.00 98.50 160 GLU A C 1
ATOM 1219 O O . GLU A 1 160 ? -12.928 11.879 9.326 1.00 98.50 160 GLU A O 1
ATOM 1224 N N . LEU A 1 161 ? -11.344 10.275 9.390 1.00 98.56 161 LEU A N 1
ATOM 1225 C CA . LEU A 1 161 ? -10.178 11.145 9.367 1.00 98.56 161 LEU A CA 1
ATOM 1226 C C . LEU A 1 161 ? -9.359 10.826 8.119 1.00 98.56 161 LEU A C 1
ATOM 1228 O O . LEU A 1 161 ? -9.293 9.668 7.697 1.00 98.56 161 LEU A O 1
ATOM 1232 N N . ARG A 1 162 ? -8.728 11.847 7.532 1.00 98.38 162 ARG A N 1
ATOM 1233 C CA . ARG A 1 162 ? -7.772 11.644 6.439 1.00 98.38 162 ARG A CA 1
ATOM 1234 C C . ARG A 1 162 ? -6.484 12.400 6.676 1.00 98.38 162 ARG A C 1
ATOM 1236 O O . ARG A 1 162 ? -6.510 13.567 7.056 1.00 98.38 162 ARG A O 1
ATOM 1243 N N . PHE A 1 163 ? -5.369 11.748 6.396 1.00 98.62 163 PHE A N 1
ATOM 1244 C CA . PHE A 1 163 ? -4.091 12.413 6.211 1.00 98.62 163 PHE A CA 1
ATOM 1245 C C . PHE A 1 163 ? -3.960 12.808 4.746 1.00 98.62 163 PHE A C 1
ATOM 1247 O O . PHE A 1 163 ? -4.287 12.009 3.865 1.00 98.62 163 PHE A O 1
ATOM 1254 N N . ARG A 1 164 ? -3.450 14.011 4.483 1.00 98.19 164 ARG A N 1
ATOM 1255 C CA . ARG A 1 164 ? -2.996 14.422 3.150 1.00 98.19 164 ARG A CA 1
ATOM 1256 C C . ARG A 1 164 ? -1.628 15.083 3.263 1.00 98.19 164 ARG A C 1
ATOM 1258 O O . ARG A 1 164 ? -1.461 16.035 4.020 1.00 98.19 164 ARG A O 1
ATOM 1265 N N . ALA A 1 165 ? -0.652 14.564 2.533 1.00 97.81 165 ALA A N 1
ATOM 1266 C CA . ALA A 1 165 ? 0.686 15.132 2.436 1.00 97.81 165 ALA A CA 1
ATOM 1267 C C . ALA A 1 165 ? 0.847 15.758 1.049 1.00 97.81 165 ALA A C 1
ATOM 1269 O O . ALA A 1 165 ? 0.891 15.024 0.066 1.00 97.81 165 ALA A O 1
ATOM 1270 N N . PHE A 1 166 ? 0.888 17.091 0.977 1.00 96.75 166 PHE A N 1
ATOM 1271 C CA . PHE A 1 166 ? 0.991 17.836 -0.277 1.00 96.75 166 PHE A CA 1
ATOM 1272 C C . PHE A 1 166 ? 2.436 18.164 -0.582 1.00 96.75 166 PHE A C 1
ATOM 1274 O O . PHE A 1 166 ? 3.109 18.866 0.180 1.00 96.75 166 PHE A O 1
ATOM 1281 N N . GLU A 1 167 ? 2.874 17.680 -1.728 1.00 95.75 167 GLU A N 1
ATOM 1282 C CA . GLU A 1 167 ? 4.208 17.893 -2.229 1.00 95.75 167 GLU A CA 1
ATOM 1283 C C . GLU A 1 167 ? 4.178 18.657 -3.550 1.00 95.75 167 GLU A C 1
ATOM 1285 O O . GLU A 1 167 ? 3.486 18.262 -4.493 1.00 95.75 167 GLU A O 1
ATOM 1290 N N . ASP A 1 168 ? 4.987 19.708 -3.628 1.00 95.31 168 ASP A N 1
ATOM 1291 C CA . ASP A 1 168 ? 5.323 20.366 -4.883 1.00 95.31 168 ASP A CA 1
ATOM 1292 C C . ASP A 1 168 ? 6.541 19.655 -5.499 1.00 95.31 168 ASP A C 1
ATOM 1294 O O . ASP A 1 168 ? 7.636 19.642 -4.927 1.00 95.31 168 ASP A O 1
ATOM 1298 N N . VAL A 1 169 ? 6.358 19.068 -6.683 1.00 93.62 169 VAL A N 1
ATOM 1299 C CA . VAL A 1 169 ? 7.398 18.352 -7.439 1.00 93.62 169 VAL A CA 1
ATOM 1300 C C . VAL A 1 169 ? 7.802 19.131 -8.704 1.00 93.62 169 VAL A C 1
ATOM 1302 O O . VAL A 1 169 ? 7.108 20.061 -9.140 1.00 93.62 169 VAL A O 1
ATOM 1305 N N . PRO A 1 170 ? 8.951 18.809 -9.335 1.00 93.25 170 PRO A N 1
ATOM 1306 C CA . PRO A 1 170 ? 9.445 19.560 -10.484 1.00 93.25 170 PRO A CA 1
ATOM 1307 C C . PRO A 1 170 ? 8.435 19.705 -11.634 1.00 93.25 170 PRO A C 1
ATOM 1309 O O . PRO A 1 170 ? 7.607 18.837 -11.914 1.00 93.25 170 PRO A O 1
ATOM 1312 N N . GLY A 1 171 ? 8.544 20.826 -12.350 1.00 88.25 171 GLY A N 1
ATOM 1313 C CA . GLY A 1 171 ? 7.665 21.144 -13.480 1.00 88.25 171 GLY A CA 1
ATOM 1314 C C . GLY A 1 171 ? 6.347 21.823 -13.096 1.00 88.25 171 GLY A C 1
ATOM 1315 O O . GLY A 1 171 ? 5.511 22.013 -13.974 1.00 88.25 171 GLY A O 1
ATOM 1316 N N . GLY A 1 172 ? 6.181 22.226 -11.829 1.00 91.38 172 GLY A N 1
ATOM 1317 C CA . GLY A 1 172 ? 4.944 22.842 -11.334 1.00 91.38 172 GLY A CA 1
ATOM 1318 C C . GLY A 1 172 ? 3.807 21.832 -11.185 1.00 91.38 172 GLY A C 1
ATOM 1319 O O . GLY A 1 172 ? 2.647 22.191 -11.373 1.00 91.38 172 GLY A O 1
ATOM 1320 N N . ASN A 1 173 ? 4.165 20.572 -10.932 1.00 94.50 173 ASN A N 1
ATOM 1321 C CA . ASN A 1 173 ? 3.231 19.492 -10.663 1.00 94.50 173 ASN A CA 1
ATOM 1322 C C . ASN A 1 173 ? 3.196 19.230 -9.161 1.00 94.50 173 ASN A C 1
ATOM 1324 O O . ASN A 1 173 ? 4.159 19.515 -8.453 1.00 94.50 173 ASN A O 1
ATOM 1328 N N . ASN A 1 174 ? 2.115 18.613 -8.709 1.00 94.94 174 ASN A N 1
ATOM 1329 C CA . ASN A 1 174 ? 1.910 18.274 -7.313 1.00 94.94 174 ASN A CA 1
ATOM 1330 C C . ASN A 1 174 ? 1.678 16.771 -7.162 1.00 94.94 174 ASN A C 1
ATOM 1332 O O . ASN A 1 174 ? 1.053 16.141 -8.026 1.00 94.94 174 ASN A O 1
ATOM 1336 N N . MET A 1 175 ? 2.153 16.242 -6.040 1.00 95.69 175 MET A N 1
ATOM 1337 C CA . MET A 1 175 ? 1.927 14.883 -5.562 1.00 95.69 175 MET A CA 1
ATOM 1338 C C . MET A 1 175 ? 1.199 14.925 -4.224 1.00 95.69 175 MET A C 1
ATOM 1340 O O . MET A 1 175 ? 1.482 15.774 -3.379 1.00 95.69 175 MET A O 1
ATOM 1344 N N . ILE A 1 176 ? 0.234 14.022 -4.034 1.00 97.06 176 ILE A N 1
ATOM 1345 C CA . ILE A 1 176 ? -0.481 13.901 -2.759 1.00 97.06 176 ILE A CA 1
ATOM 1346 C C . ILE A 1 176 ? -0.553 12.433 -2.364 1.00 97.06 176 ILE A C 1
ATOM 1348 O O . ILE A 1 176 ? -1.201 11.641 -3.049 1.00 97.06 176 ILE A O 1
ATOM 1352 N N . ALA A 1 177 ? 0.078 12.080 -1.245 1.00 98.00 177 ALA A N 1
ATOM 1353 C CA . ALA A 1 177 ? -0.236 10.839 -0.544 1.00 98.00 177 ALA A CA 1
ATOM 1354 C C . ALA A 1 177 ? -1.396 11.099 0.414 1.00 98.00 177 ALA A C 1
ATOM 1356 O O . ALA A 1 177 ? -1.385 12.078 1.168 1.00 98.00 177 ALA A O 1
ATOM 1357 N N . SER A 1 178 ? -2.407 10.236 0.377 1.00 97.94 178 SER A N 1
ATOM 1358 C CA . SER A 1 178 ? -3.582 10.363 1.228 1.00 97.94 178 SER A CA 1
ATOM 1359 C C . SER A 1 178 ? -3.959 9.029 1.850 1.00 97.94 178 SER A C 1
ATOM 1361 O O . SER A 1 178 ? -4.085 8.022 1.156 1.00 97.94 178 SER A O 1
ATOM 1363 N N . LEU A 1 179 ? -4.146 9.045 3.167 1.00 98.69 179 LEU A N 1
ATOM 1364 C CA . LEU A 1 179 ? -4.642 7.916 3.942 1.00 98.69 179 LEU A CA 1
ATOM 1365 C C . LEU A 1 179 ? -6.025 8.290 4.476 1.00 98.69 179 LEU A C 1
ATOM 1367 O O . LEU A 1 179 ? -6.156 9.345 5.085 1.00 98.69 179 LEU A O 1
ATOM 1371 N N . ASP A 1 180 ? -7.034 7.447 4.284 1.00 98.00 180 ASP A N 1
ATOM 1372 C CA . ASP A 1 180 ? -8.380 7.634 4.845 1.00 98.00 180 ASP A CA 1
ATOM 1373 C C . ASP A 1 180 ? -8.665 6.487 5.818 1.00 98.00 180 ASP A C 1
ATOM 1375 O O . ASP A 1 180 ? -8.318 5.352 5.508 1.00 98.00 180 ASP A O 1
ATOM 1379 N N . TRP A 1 181 ? -9.283 6.742 6.975 1.00 98.25 181 TRP A N 1
ATOM 1380 C CA . TRP A 1 181 ? -9.714 5.707 7.932 1.00 98.25 181 TRP A CA 1
ATOM 1381 C C . TRP A 1 181 ? -10.804 6.239 8.862 1.00 98.25 181 TRP A C 1
ATOM 1383 O O . TRP A 1 181 ? -11.050 7.441 8.947 1.00 98.25 181 TRP A O 1
ATOM 1393 N N . GLN A 1 182 ? -11.467 5.342 9.590 1.00 98.25 182 GLN A N 1
ATOM 1394 C CA . GLN A 1 182 ? -12.624 5.701 10.404 1.00 98.25 182 GLN A CA 1
ATOM 1395 C C . GLN A 1 182 ? -12.365 5.531 11.898 1.00 98.25 182 GLN A C 1
ATOM 1397 O O . GLN A 1 182 ? -11.553 4.709 12.314 1.00 98.25 182 GLN A O 1
ATOM 1402 N N . VAL A 1 183 ? -13.082 6.310 12.703 1.00 98.19 183 VAL A N 1
ATOM 1403 C CA . VAL A 1 183 ? -13.071 6.304 14.174 1.00 98.19 183 VAL A CA 1
ATOM 1404 C C . VAL A 1 183 ? -14.496 6.498 14.688 1.00 98.19 183 VAL A C 1
ATOM 1406 O O . VAL A 1 183 ? -15.320 7.110 14.009 1.00 98.19 183 VAL A O 1
ATOM 1409 N N . TYR A 1 184 ? -14.811 6.000 15.881 1.00 98.44 184 TYR A N 1
ATOM 1410 C CA . TYR A 1 184 ? -16.057 6.366 16.556 1.00 98.44 184 TYR A CA 1
ATOM 1411 C C . TYR A 1 184 ? -15.831 7.619 17.398 1.00 98.44 184 TYR A C 1
ATOM 1413 O O . TYR A 1 184 ? -14.916 7.664 18.213 1.00 98.44 184 TYR A O 1
ATOM 1421 N N . VAL A 1 185 ? -16.667 8.637 17.220 1.00 98.44 185 VAL A N 1
ATOM 1422 C CA . VAL A 1 185 ? -16.558 9.920 17.922 1.00 98.44 185 VAL A CA 1
ATOM 1423 C C . VAL A 1 185 ? -17.657 10.047 18.969 1.00 98.44 185 VAL A C 1
ATOM 1425 O O . VAL A 1 185 ? -18.845 9.926 18.658 1.00 98.44 185 VAL A O 1
ATOM 1428 N N . GLU A 1 186 ? -17.260 10.349 20.202 1.00 97.75 186 GLU A N 1
ATOM 1429 C CA . GLU A 1 186 ? -18.142 10.662 21.326 1.00 97.75 186 GLU A CA 1
ATOM 1430 C C . GLU A 1 186 ? -17.906 12.102 21.797 1.00 97.75 186 GLU A C 1
ATOM 1432 O O . GLU A 1 186 ? -17.253 12.359 22.803 1.00 97.75 186 GLU A O 1
ATOM 1437 N N . ASN A 1 187 ? -18.456 13.067 21.059 1.00 96.69 187 ASN A N 1
ATOM 1438 C CA . ASN A 1 187 ? -18.324 14.499 21.358 1.00 96.69 187 ASN A CA 1
ATOM 1439 C C . ASN A 1 187 ? -19.633 15.154 21.846 1.00 96.69 187 ASN A C 1
ATOM 1441 O O . ASN A 1 187 ? -19.710 16.372 22.001 1.00 96.69 187 ASN A O 1
ATOM 1445 N N . GLY A 1 188 ? -20.684 14.355 22.067 1.00 96.88 188 GLY A N 1
ATOM 1446 C CA . GLY A 1 188 ? -22.010 14.828 22.478 1.00 96.88 188 GLY A CA 1
ATOM 1447 C C . GLY A 1 188 ? -22.871 15.424 21.356 1.00 96.88 188 GLY A C 1
ATOM 1448 O O . GLY A 1 188 ? -23.997 15.845 21.631 1.00 96.88 188 GLY A O 1
ATOM 1449 N N . ALA A 1 189 ? -22.387 15.451 20.110 1.00 97.19 189 ALA A N 1
ATOM 1450 C CA . ALA A 1 189 ? -23.179 15.860 18.955 1.00 97.19 189 ALA A CA 1
ATOM 1451 C C . ALA A 1 189 ? -24.247 14.814 18.586 1.00 97.19 189 ALA A C 1
ATOM 1453 O O . ALA A 1 189 ? -24.298 13.701 19.119 1.00 97.19 189 ALA A O 1
ATOM 1454 N N . THR A 1 190 ? -25.124 15.172 17.644 1.00 97.75 190 THR A N 1
ATOM 1455 C CA . THR A 1 190 ? -26.099 14.214 17.106 1.00 97.75 190 THR A CA 1
ATOM 1456 C C . THR A 1 190 ? -25.352 13.104 16.375 1.00 97.75 190 THR A C 1
ATOM 1458 O O . THR A 1 190 ? -24.384 13.367 15.668 1.00 97.75 190 THR A O 1
ATOM 1461 N N . ARG A 1 191 ? -25.779 11.851 16.549 1.00 97.75 191 ARG A N 1
ATOM 1462 C CA . ARG A 1 191 ? -25.145 10.727 15.862 1.00 97.75 191 ARG A CA 1
ATOM 1463 C C . ARG A 1 191 ? -25.549 10.693 14.387 1.00 97.75 191 ARG A C 1
ATOM 1465 O O . ARG A 1 191 ? -26.739 10.602 14.088 1.00 97.75 191 ARG A O 1
ATOM 1472 N N . MET A 1 192 ? -24.563 10.676 13.495 1.00 98.19 192 MET A N 1
ATOM 1473 C CA . MET A 1 192 ? -24.744 10.436 12.063 1.00 98.19 192 MET A CA 1
ATOM 1474 C C . MET A 1 192 ? -23.492 9.755 11.508 1.00 98.19 192 MET A C 1
ATOM 1476 O O . MET A 1 192 ? -22.460 10.392 11.338 1.00 98.19 192 MET A O 1
ATOM 1480 N N . ASP A 1 193 ? -23.589 8.457 11.234 1.00 97.69 193 ASP A N 1
ATOM 1481 C CA . ASP A 1 193 ? -22.442 7.656 10.806 1.00 97.69 193 ASP A CA 1
ATOM 1482 C C . ASP A 1 193 ? -22.092 7.916 9.323 1.00 97.69 193 ASP A C 1
ATOM 1484 O O . ASP A 1 193 ? -22.950 7.800 8.441 1.00 97.69 193 ASP A O 1
ATOM 1488 N N . GLN A 1 194 ? -20.819 8.191 9.032 1.00 95.38 194 GLN A N 1
ATOM 1489 C CA . GLN A 1 194 ? -20.249 8.136 7.689 1.00 95.38 194 GLN A CA 1
ATOM 1490 C C . GLN A 1 194 ? -20.080 6.671 7.273 1.00 95.38 194 GLN A C 1
ATOM 1492 O O . GLN A 1 194 ? -19.219 5.952 7.774 1.00 95.38 194 GLN A O 1
ATOM 1497 N N . THR A 1 195 ? -20.927 6.218 6.351 1.00 92.62 195 THR A N 1
ATOM 1498 C CA . THR A 1 195 ? -20.976 4.820 5.889 1.00 92.62 195 THR A CA 1
ATOM 1499 C C . THR A 1 195 ? -20.494 4.643 4.452 1.00 92.62 195 THR A C 1
ATOM 1501 O O . THR A 1 195 ? -20.236 3.518 4.022 1.00 92.62 195 THR A O 1
ATOM 1504 N N . ARG A 1 196 ? -20.335 5.736 3.697 1.00 93.06 196 ARG A N 1
ATOM 1505 C CA . ARG A 1 196 ? -19.856 5.690 2.316 1.00 93.06 196 ARG A CA 1
ATOM 1506 C C . ARG A 1 196 ? -18.339 5.538 2.313 1.00 93.06 196 ARG A C 1
ATOM 1508 O O . ARG A 1 196 ? -17.645 6.397 2.840 1.00 93.06 196 ARG A O 1
ATOM 1515 N N . LEU A 1 197 ? -17.846 4.474 1.673 1.00 93.06 197 LEU A N 1
ATOM 1516 C CA . LEU A 1 197 ? -16.411 4.156 1.585 1.00 93.06 197 LEU A CA 1
ATOM 1517 C C . LEU A 1 197 ? -15.714 4.136 2.960 1.00 93.06 197 LEU A C 1
ATOM 1519 O O . LEU A 1 197 ? -14.572 4.564 3.100 1.00 93.06 197 LEU A O 1
ATOM 1523 N N . ALA A 1 198 ? -16.434 3.651 3.978 1.00 96.12 198 ALA A N 1
ATOM 1524 C CA . ALA A 1 198 ? -16.026 3.677 5.379 1.00 96.12 198 ALA A CA 1
ATOM 1525 C C . ALA A 1 198 ? -15.037 2.550 5.729 1.00 96.12 198 ALA A C 1
ATOM 1527 O O . ALA A 1 198 ? -15.326 1.682 6.562 1.00 96.12 198 ALA A O 1
ATOM 1528 N N . PHE A 1 199 ? -13.890 2.553 5.058 1.00 97.50 199 PHE A N 1
ATOM 1529 C CA . PHE A 1 199 ? -12.773 1.652 5.315 1.00 97.50 199 PHE A CA 1
ATOM 1530 C C . PHE A 1 199 ? -11.422 2.317 4.973 1.00 97.50 199 PHE A C 1
ATOM 1532 O O . PHE A 1 199 ? -11.417 3.359 4.304 1.00 97.50 199 PHE A O 1
ATOM 1539 N N . PRO A 1 200 ? -10.285 1.740 5.419 1.00 98.50 200 PRO A N 1
ATOM 1540 C CA . PRO A 1 200 ? -8.962 2.271 5.129 1.00 98.50 200 PRO A CA 1
ATOM 1541 C C . PRO A 1 200 ? -8.607 2.309 3.645 1.00 98.50 200 PRO A C 1
ATOM 1543 O O . PRO A 1 200 ? -8.765 1.315 2.929 1.00 98.50 200 PRO A O 1
ATOM 1546 N N . ARG A 1 201 ? -8.099 3.455 3.187 1.00 97.81 201 ARG A N 1
ATOM 1547 C CA . ARG A 1 201 ? -7.725 3.680 1.783 1.00 97.81 201 ARG A CA 1
ATOM 1548 C C . ARG A 1 201 ? -6.401 4.412 1.692 1.00 97.81 201 ARG A C 1
ATOM 1550 O O . ARG A 1 201 ? -6.258 5.472 2.292 1.00 97.81 201 ARG A O 1
ATOM 1557 N N . GLY A 1 202 ? -5.469 3.853 0.931 1.00 98.19 202 GLY A N 1
ATOM 1558 C CA . GLY A 1 202 ? -4.221 4.503 0.556 1.00 98.19 202 GLY A CA 1
ATOM 1559 C C . GLY A 1 202 ? -4.328 4.993 -0.879 1.00 98.19 202 GLY A C 1
ATOM 1560 O O . GLY A 1 202 ? -4.594 4.210 -1.792 1.00 98.19 202 GLY A O 1
ATOM 1561 N N . LYS A 1 203 ? -4.186 6.301 -1.068 1.00 96.50 203 LYS A N 1
ATOM 1562 C CA . LYS A 1 203 ? -4.408 6.964 -2.349 1.00 96.50 203 LYS A CA 1
ATOM 1563 C C . LYS A 1 203 ? -3.180 7.761 -2.756 1.00 96.50 203 LYS A C 1
ATOM 1565 O O . LYS A 1 203 ? -2.612 8.493 -1.941 1.00 96.50 203 LYS A O 1
ATOM 1570 N N . GLY A 1 204 ? -2.840 7.650 -4.032 1.00 97.25 204 GLY A N 1
ATOM 1571 C CA . GLY A 1 204 ? -1.796 8.428 -4.680 1.00 97.25 204 GLY A CA 1
ATOM 1572 C C . GLY A 1 204 ? -2.415 9.351 -5.711 1.00 97.25 204 GLY A C 1
ATOM 1573 O O . GLY A 1 204 ? -3.173 8.904 -6.572 1.00 97.25 204 GLY A O 1
ATOM 1574 N N . TRP A 1 205 ? -2.137 10.643 -5.601 1.00 96.94 205 TRP A N 1
ATOM 1575 C CA . TRP A 1 205 ? -2.572 11.636 -6.572 1.00 96.94 205 TRP A CA 1
ATOM 1576 C C . TRP A 1 205 ? -1.383 12.287 -7.251 1.00 96.94 205 TRP A C 1
ATOM 1578 O O . TRP A 1 205 ? -0.403 12.636 -6.583 1.00 96.94 205 TRP A O 1
ATOM 1588 N N . TYR A 1 206 ? -1.529 12.537 -8.550 1.00 96.69 206 TYR A N 1
ATOM 1589 C CA . TYR A 1 206 ? -0.580 13.313 -9.336 1.00 96.69 206 TYR A CA 1
ATOM 1590 C C . TYR A 1 206 ? -1.293 14.301 -10.265 1.00 96.69 206 TYR A C 1
ATOM 1592 O O . TYR A 1 206 ? -2.370 14.029 -10.809 1.00 96.69 206 TYR A O 1
ATOM 1600 N N . THR A 1 207 ? -0.661 15.453 -10.507 1.00 95.12 207 THR A N 1
ATOM 1601 C CA . THR A 1 207 ? -1.177 16.472 -11.434 1.00 95.12 207 THR A CA 1
ATOM 1602 C C . THR A 1 207 ? -1.407 15.915 -12.838 1.00 95.12 207 THR A C 1
ATOM 1604 O O . THR A 1 207 ? -0.474 15.551 -13.555 1.00 95.12 207 THR A O 1
ATOM 1607 N N . GLY A 1 208 ? -2.674 15.909 -13.255 1.00 92.69 208 GLY A N 1
ATOM 1608 C CA . GLY A 1 208 ? -3.119 15.417 -14.561 1.00 92.69 208 GLY A CA 1
ATOM 1609 C C . GLY A 1 208 ? -3.442 13.920 -14.611 1.00 92.69 208 GLY A C 1
ATOM 1610 O O . GLY A 1 208 ? -3.936 13.482 -15.642 1.00 92.69 208 GLY A O 1
ATOM 1611 N N . SER A 1 209 ? -3.197 13.172 -13.530 1.00 94.19 209 SER A N 1
ATOM 1612 C CA . SER A 1 209 ? -3.503 11.732 -13.433 1.00 94.19 209 SER A CA 1
ATOM 1613 C C . SER A 1 209 ? -4.646 11.421 -12.466 1.00 94.19 209 SER A C 1
ATOM 1615 O O . SER A 1 209 ? -5.213 10.334 -12.524 1.00 94.19 209 SER A O 1
ATOM 1617 N N . GLY A 1 210 ? -4.977 12.357 -11.571 1.00 95.44 210 GLY A N 1
ATOM 1618 C CA . GLY A 1 210 ? -6.015 12.137 -10.568 1.00 95.44 210 GLY A CA 1
ATOM 1619 C C . GLY A 1 210 ? -5.579 11.150 -9.486 1.00 95.44 210 GLY A C 1
ATOM 1620 O O . GLY A 1 210 ? -4.381 10.950 -9.272 1.00 95.44 210 GLY A O 1
ATOM 1621 N N . TYR A 1 211 ? -6.548 10.581 -8.770 1.00 95.75 211 TYR A N 1
ATOM 1622 C CA . TYR A 1 211 ? -6.312 9.593 -7.718 1.00 95.75 211 TYR A CA 1
ATOM 1623 C C . TYR A 1 211 ? -6.241 8.169 -8.270 1.00 95.75 211 TYR A C 1
ATOM 1625 O O . TYR A 1 211 ? -7.113 7.733 -9.011 1.00 95.75 211 TYR A O 1
ATOM 1633 N N . CYS A 1 212 ? -5.255 7.416 -7.790 1.00 96.19 212 CYS A N 1
ATOM 1634 C CA . CYS A 1 212 ? -5.216 5.960 -7.845 1.00 96.19 212 CYS A CA 1
ATOM 1635 C C . CYS A 1 212 ? -5.404 5.419 -6.415 1.00 96.19 212 CYS A C 1
ATOM 1637 O O . CYS A 1 212 ? -4.854 5.997 -5.471 1.00 96.19 212 CYS A O 1
ATOM 1639 N N . GLU A 1 213 ? -6.200 4.361 -6.214 1.00 95.38 213 GLU A N 1
ATOM 1640 C CA . GLU A 1 213 ? -6.662 3.934 -4.879 1.00 95.38 213 GLU A CA 1
ATOM 1641 C C . GLU A 1 213 ? -6.438 2.438 -4.608 1.00 95.38 213 GLU A C 1
ATOM 1643 O O . GLU A 1 213 ? -6.909 1.573 -5.346 1.00 95.38 213 GLU A O 1
ATOM 1648 N N . ALA A 1 214 ? -5.821 2.139 -3.461 1.00 97.88 214 ALA A N 1
ATOM 1649 C CA . ALA A 1 214 ? -5.816 0.817 -2.845 1.00 97.88 214 ALA A CA 1
ATOM 1650 C C . ALA A 1 214 ? -6.664 0.821 -1.561 1.00 97.88 214 ALA A C 1
ATOM 1652 O O . ALA A 1 214 ? -6.510 1.687 -0.695 1.00 97.88 214 ALA A O 1
ATOM 1653 N N . GLY A 1 215 ? -7.567 -0.152 -1.422 1.00 98.12 215 GLY A N 1
ATOM 1654 C CA . GLY A 1 215 ? -8.531 -0.224 -0.324 1.00 98.12 215 GLY A CA 1
ATOM 1655 C C . GLY A 1 215 ? -8.473 -1.532 0.461 1.00 98.12 215 GLY A C 1
ATOM 1656 O O . GLY A 1 215 ? -8.459 -2.619 -0.116 1.00 98.12 215 GLY A O 1
ATOM 1657 N N . TYR A 1 216 ? -8.531 -1.420 1.788 1.00 98.56 216 TYR A N 1
ATOM 1658 C CA . TYR A 1 216 ? -8.723 -2.538 2.712 1.00 98.56 216 TYR A CA 1
ATOM 1659 C C . TYR A 1 216 ? -10.165 -2.494 3.223 1.00 98.56 216 TYR A C 1
ATOM 1661 O O . TYR A 1 216 ? -10.476 -1.708 4.107 1.00 98.56 216 TYR A O 1
ATOM 1669 N N . THR A 1 217 ? -11.072 -3.298 2.670 1.00 97.88 217 THR A N 1
ATOM 1670 C CA . THR A 1 217 ? -12.509 -3.250 3.006 1.00 97.88 217 THR A CA 1
ATOM 1671 C C . THR A 1 217 ? -12.913 -4.210 4.124 1.00 97.88 217 THR A C 1
ATOM 1673 O O . THR A 1 217 ? -13.979 -4.045 4.718 1.00 97.88 217 THR A O 1
ATOM 1676 N N . GLY A 1 218 ? -12.060 -5.182 4.464 1.00 95.81 218 GLY A N 1
ATOM 1677 C CA . GLY A 1 218 ? -12.288 -6.206 5.494 1.00 95.81 218 GLY A CA 1
ATOM 1678 C C . GLY A 1 218 ? -12.126 -5.711 6.933 1.00 95.81 218 GLY A C 1
ATOM 1679 O O . GLY A 1 218 ? -11.419 -6.338 7.717 1.00 95.81 218 GLY A O 1
ATOM 1680 N N . VAL A 1 219 ? -12.719 -4.564 7.260 1.00 95.81 219 VAL A N 1
ATOM 1681 C CA . VAL A 1 219 ? -12.595 -3.877 8.556 1.00 95.81 219 VAL A CA 1
ATOM 1682 C C . VAL A 1 219 ? -13.252 -4.645 9.718 1.00 95.81 219 VAL A C 1
ATOM 1684 O O . VAL A 1 219 ? -14.264 -5.320 9.506 1.00 95.81 219 VAL A O 1
ATOM 1687 N N . PRO A 1 220 ? -12.760 -4.496 10.967 1.00 96.94 220 PRO A N 1
ATOM 1688 C CA . PRO A 1 220 ? -11.662 -3.622 11.412 1.00 96.94 220 PRO A CA 1
ATOM 1689 C C . PRO A 1 220 ? -10.261 -4.154 11.065 1.00 96.94 220 PRO A C 1
ATOM 1691 O O . PRO A 1 220 ? -10.096 -5.327 10.733 1.00 96.94 220 PRO A O 1
ATOM 1694 N N . LEU A 1 221 ? -9.246 -3.292 11.173 1.00 97.75 221 LEU A N 1
ATOM 1695 C CA . LEU A 1 221 ? -7.841 -3.698 11.023 1.00 97.75 221 LEU A CA 1
ATOM 1696 C C . LEU A 1 221 ? -7.388 -4.653 12.155 1.00 97.75 221 LEU A C 1
ATOM 1698 O O . LEU A 1 221 ? -7.896 -4.558 13.280 1.00 97.75 221 LEU A O 1
ATOM 1702 N N . PRO A 1 222 ? -6.426 -5.565 11.899 1.00 95.38 222 PRO A N 1
ATOM 1703 C CA . PRO A 1 222 ? -5.971 -6.546 12.885 1.00 95.38 222 PRO A CA 1
ATOM 1704 C C . PRO A 1 222 ? -5.111 -5.898 13.983 1.00 95.38 222 PRO A C 1
ATOM 1706 O O . PRO A 1 222 ? -3.924 -5.648 13.808 1.00 95.38 222 PRO A O 1
ATOM 1709 N N . LYS A 1 223 ? -5.720 -5.640 15.146 1.00 91.69 223 LYS A N 1
ATOM 1710 C CA . LYS A 1 223 ? -5.055 -5.042 16.326 1.00 91.69 223 LYS A CA 1
ATOM 1711 C C . LYS A 1 223 ? -4.406 -6.065 17.262 1.00 91.69 223 LYS A C 1
ATOM 1713 O O . LYS A 1 223 ? -3.635 -5.691 18.139 1.00 91.69 223 LYS A O 1
ATOM 1718 N N . ALA A 1 224 ? -4.775 -7.336 17.126 1.00 91.62 224 ALA A N 1
ATOM 1719 C CA . ALA A 1 224 ? -4.236 -8.435 17.916 1.00 91.62 224 ALA A CA 1
ATOM 1720 C C . ALA A 1 224 ? -3.365 -9.333 17.027 1.00 91.62 224 ALA A C 1
ATOM 1722 O O . ALA A 1 224 ? -3.657 -9.431 15.830 1.00 91.62 224 ALA A O 1
ATOM 1723 N N . PRO A 1 225 ? -2.355 -10.014 17.600 1.00 94.31 225 PRO A N 1
ATOM 1724 C CA . PRO A 1 225 ? -1.556 -10.969 16.852 1.00 94.31 225 PRO A CA 1
ATOM 1725 C C . PRO A 1 225 ? -2.421 -12.037 16.178 1.00 94.31 225 PRO A C 1
ATOM 1727 O O . PRO A 1 225 ? -3.317 -12.616 16.798 1.00 94.31 225 PRO A O 1
ATOM 1730 N N . LEU A 1 226 ? -2.147 -12.280 14.902 1.00 94.94 226 LEU A N 1
ATOM 1731 C CA . LEU A 1 226 ? -2.837 -13.242 14.056 1.00 94.94 226 LEU A CA 1
ATOM 1732 C C . LEU A 1 226 ? -2.184 -14.626 14.150 1.00 94.94 226 LEU A C 1
ATOM 1734 O O . LEU A 1 226 ? -0.974 -14.756 14.343 1.00 94.94 226 LEU A O 1
ATOM 1738 N N . SER A 1 227 ? -2.998 -15.666 13.987 1.00 93.06 227 SER A N 1
ATOM 1739 C CA . SER A 1 227 ? -2.549 -17.049 13.835 1.00 93.06 227 SER A CA 1
ATOM 1740 C C . SER A 1 227 ? -3.569 -17.842 13.012 1.00 93.06 227 SER A C 1
ATOM 1742 O O . SER A 1 227 ? -4.775 -17.591 13.106 1.00 93.06 227 SER A O 1
ATOM 1744 N N . GLY A 1 228 ? -3.091 -18.802 12.218 1.00 92.19 228 GLY A N 1
ATOM 1745 C CA . GLY A 1 228 ? -3.905 -19.552 11.258 1.00 92.19 228 GLY A CA 1
ATOM 1746 C C . GLY A 1 228 ? -4.207 -18.753 9.988 1.00 92.19 228 GLY A C 1
ATOM 1747 O O . GLY A 1 228 ? -3.435 -17.893 9.585 1.00 92.19 228 GLY A O 1
ATOM 1748 N N . VAL A 1 229 ? -5.337 -19.030 9.334 1.00 93.56 229 VAL A N 1
ATOM 1749 C CA . VAL A 1 229 ? -5.697 -18.340 8.087 1.00 93.56 229 VAL A CA 1
ATOM 1750 C C . VAL A 1 229 ? -6.422 -17.030 8.390 1.00 93.56 229 VAL A C 1
ATOM 1752 O O . VAL A 1 229 ? -7.551 -17.026 8.884 1.00 93.56 229 VAL A O 1
ATOM 1755 N N . TRP A 1 230 ? -5.789 -15.916 8.037 1.00 96.00 230 TRP A N 1
ATOM 1756 C CA . TRP A 1 230 ? -6.394 -14.587 7.994 1.00 96.00 230 TRP A CA 1
ATOM 1757 C C . TRP A 1 230 ? -6.807 -14.267 6.555 1.00 96.00 230 TRP A C 1
ATOM 1759 O O . TRP A 1 230 ? -6.096 -14.587 5.613 1.00 96.00 230 TRP A O 1
ATOM 1769 N N . SER A 1 231 ? -7.985 -13.685 6.342 1.00 96.50 231 SER A N 1
ATOM 1770 C CA . SER A 1 231 ? -8.507 -13.397 4.995 1.00 96.50 231 SER A CA 1
ATOM 1771 C C . SER A 1 231 ? -8.982 -11.949 4.903 1.00 96.50 231 SER A C 1
ATOM 1773 O O . SER A 1 231 ? -10.181 -11.696 5.029 1.00 96.50 231 SER A O 1
ATOM 1775 N N . PRO A 1 232 ? -8.064 -10.978 4.752 1.00 97.31 232 PRO A N 1
ATOM 1776 C CA . PRO A 1 232 ? -8.432 -9.591 4.521 1.00 97.31 232 PRO A CA 1
ATOM 1777 C C . PRO A 1 232 ? -9.212 -9.443 3.214 1.00 97.31 232 PRO A C 1
ATOM 1779 O O . PRO A 1 232 ? -8.870 -10.053 2.199 1.00 97.31 232 PRO A O 1
ATOM 1782 N N . ARG A 1 233 ? -10.239 -8.589 3.235 1.00 98.12 233 ARG A N 1
ATOM 1783 C CA . ARG A 1 233 ? -10.977 -8.194 2.033 1.00 98.12 233 ARG A CA 1
ATOM 1784 C C . ARG A 1 233 ? -10.391 -6.914 1.465 1.00 98.12 233 ARG A C 1
ATOM 1786 O O . ARG A 1 233 ? -10.268 -5.927 2.191 1.00 98.12 233 ARG A O 1
ATOM 1793 N N . LEU A 1 234 ? -10.008 -6.948 0.195 1.00 98.44 234 LEU A N 1
ATOM 1794 C CA . LEU A 1 234 ? -9.194 -5.925 -0.461 1.00 98.44 234 LEU A CA 1
ATOM 1795 C C . LEU A 1 234 ? -9.826 -5.509 -1.792 1.00 98.44 234 LEU A C 1
ATOM 1797 O O . LEU A 1 234 ? -10.599 -6.276 -2.367 1.00 98.44 234 LEU A O 1
ATOM 1801 N N . ARG A 1 235 ? -9.484 -4.316 -2.288 1.00 97.19 235 ARG A N 1
ATOM 1802 C CA . ARG A 1 235 ? -9.879 -3.825 -3.618 1.00 97.19 235 ARG A CA 1
ATOM 1803 C C . ARG A 1 235 ? -8.863 -2.821 -4.180 1.00 97.19 235 ARG A C 1
ATOM 1805 O O . ARG A 1 235 ? -8.338 -2.004 -3.424 1.00 97.19 235 ARG A O 1
ATOM 1812 N N . MET A 1 236 ? -8.660 -2.834 -5.493 1.00 97.31 236 MET A N 1
ATOM 1813 C CA . MET A 1 236 ? -7.873 -1.841 -6.238 1.00 97.31 236 MET A CA 1
ATOM 1814 C C . MET A 1 236 ? -8.696 -1.463 -7.463 1.00 97.31 236 MET A C 1
ATOM 1816 O O . MET A 1 236 ? -8.709 -2.188 -8.452 1.00 97.31 236 MET A O 1
ATOM 1820 N N . ILE A 1 237 ? -9.482 -0.401 -7.339 1.00 90.50 237 ILE A N 1
ATOM 1821 C CA . ILE A 1 237 ? -10.508 -0.028 -8.319 1.00 90.50 237 ILE A CA 1
ATOM 1822 C C . ILE A 1 237 ? -10.400 1.456 -8.646 1.00 90.50 237 ILE A C 1
ATOM 1824 O O . ILE A 1 237 ? -9.804 2.210 -7.873 1.00 90.50 237 ILE A O 1
ATOM 1828 N N . ASP A 1 238 ? -11.014 1.868 -9.753 1.00 86.12 238 ASP A N 1
ATOM 1829 C CA . ASP A 1 238 ? -11.182 3.274 -10.099 1.00 86.12 238 ASP A CA 1
ATOM 1830 C C . ASP A 1 238 ? -11.762 4.077 -8.919 1.00 86.12 238 ASP A C 1
ATOM 1832 O O . ASP A 1 238 ? -12.748 3.683 -8.279 1.00 86.12 238 ASP A O 1
ATOM 1836 N N . HIS A 1 239 ? -11.128 5.213 -8.620 1.00 80.62 239 HIS A N 1
ATOM 1837 C CA . HIS A 1 239 ? -11.559 6.115 -7.555 1.00 80.62 239 HIS A CA 1
ATOM 1838 C C . HIS A 1 239 ? -12.892 6.793 -7.909 1.00 80.62 239 HIS A C 1
ATOM 1840 O O . HIS A 1 239 ? -13.736 7.010 -7.028 1.00 80.62 239 HIS A O 1
ATOM 1846 N N . GLY A 1 240 ? -13.118 7.056 -9.202 1.00 76.62 240 GLY A N 1
ATOM 1847 C CA . GLY A 1 240 ? -14.408 7.470 -9.743 1.00 76.62 240 GLY A CA 1
ATOM 1848 C C . GLY A 1 240 ? -14.633 8.980 -9.880 1.00 76.62 240 GLY A C 1
ATOM 1849 O O . GLY A 1 240 ? -15.791 9.391 -10.031 1.00 76.62 240 GLY A O 1
ATOM 1850 N N . ALA A 1 241 ? -13.594 9.828 -9.834 1.00 82.88 241 ALA A N 1
ATOM 1851 C CA . ALA A 1 241 ? -13.711 11.211 -10.304 1.00 82.88 241 ALA A CA 1
ATOM 1852 C C . ALA A 1 241 ? -13.506 11.297 -11.827 1.00 82.88 241 ALA A C 1
ATOM 1854 O O . ALA A 1 241 ? -12.855 10.465 -12.443 1.00 82.88 241 ALA A O 1
ATOM 1855 N N . ILE A 1 242 ? -14.080 12.328 -12.457 1.00 75.81 242 ILE A N 1
ATOM 1856 C CA . ILE A 1 242 ? -14.140 12.435 -13.927 1.00 75.81 242 ILE A CA 1
ATOM 1857 C C . ILE A 1 242 ? -12.766 12.518 -14.615 1.00 75.81 242 ILE A C 1
ATOM 1859 O O . ILE A 1 242 ? -12.662 12.165 -15.787 1.00 75.81 242 ILE A O 1
ATOM 1863 N N . ASP A 1 243 ? -11.750 12.990 -13.894 1.00 85.62 243 ASP A N 1
ATOM 1864 C CA . ASP A 1 243 ? -10.390 13.199 -14.398 1.00 85.62 243 ASP A CA 1
ATOM 1865 C C . ASP A 1 243 ? -9.392 12.170 -13.832 1.00 85.62 243 ASP A C 1
ATOM 1867 O O . ASP A 1 243 ? -8.189 12.304 -14.061 1.00 85.62 243 ASP A O 1
ATOM 1871 N N . ASP A 1 244 ? -9.868 11.166 -13.086 1.00 92.25 244 ASP A N 1
ATOM 1872 C CA . ASP A 1 244 ? -9.015 10.080 -12.606 1.00 92.25 244 ASP A CA 1
ATOM 1873 C C . ASP A 1 244 ? -8.707 9.117 -13.755 1.00 92.25 244 ASP A C 1
ATOM 1875 O O . ASP A 1 244 ? -9.574 8.760 -14.561 1.00 92.25 244 ASP A O 1
ATOM 1879 N N . LEU A 1 245 ? -7.444 8.707 -13.846 1.00 94.62 245 LEU A N 1
ATOM 1880 C CA . LEU A 1 245 ? -7.057 7.630 -14.745 1.00 94.62 245 LEU A CA 1
ATOM 1881 C C . LEU A 1 245 ? -7.527 6.282 -14.179 1.00 94.62 245 LEU A C 1
ATOM 1883 O O . LEU A 1 245 ? -7.486 6.078 -12.966 1.00 94.62 245 LEU A O 1
ATOM 1887 N N . PRO A 1 246 ? -7.939 5.338 -15.043 1.00 95.19 246 PRO A N 1
ATOM 1888 C CA . PRO A 1 246 ? -8.348 4.018 -14.590 1.00 95.19 246 PRO A CA 1
ATOM 1889 C C . PRO A 1 246 ? -7.155 3.244 -14.023 1.00 95.19 246 PRO A C 1
ATOM 1891 O O . PRO A 1 246 ? -6.024 3.399 -14.488 1.00 95.19 246 PRO A O 1
ATOM 1894 N N . VAL A 1 247 ? -7.429 2.336 -13.087 1.00 96.31 247 VAL A N 1
ATOM 1895 C CA . VAL A 1 247 ? -6.429 1.378 -12.604 1.00 96.31 247 VAL A CA 1
ATOM 1896 C C . VAL A 1 247 ? -6.050 0.429 -13.744 1.00 96.31 247 VAL A C 1
ATOM 1898 O O . VAL A 1 247 ? -6.898 -0.271 -14.306 1.00 96.31 247 VAL A O 1
ATOM 1901 N N . THR A 1 248 ? -4.770 0.415 -14.105 1.00 96.06 248 THR A N 1
ATOM 1902 C CA . THR A 1 248 ? -4.206 -0.398 -15.190 1.00 96.06 248 THR A CA 1
ATOM 1903 C C . THR A 1 248 ? -3.505 -1.652 -14.692 1.00 96.06 248 THR A C 1
ATOM 1905 O O . THR A 1 248 ? -3.399 -2.615 -15.455 1.00 96.06 248 THR A O 1
ATOM 1908 N N . ALA A 1 249 ? -3.080 -1.681 -13.429 1.00 95.06 249 ALA A N 1
ATOM 1909 C CA . ALA A 1 249 ? -2.539 -2.864 -12.773 1.00 95.06 249 ALA A CA 1
ATOM 1910 C C . ALA A 1 249 ? -2.691 -2.788 -11.250 1.00 95.06 249 ALA A C 1
ATOM 1912 O O . ALA A 1 249 ? -2.944 -1.728 -10.673 1.00 95.06 249 ALA A O 1
ATOM 1913 N N . TYR A 1 250 ? -2.519 -3.925 -10.585 1.00 96.88 250 TYR A N 1
ATOM 1914 C CA . TYR A 1 250 ? -2.543 -4.013 -9.135 1.00 96.88 250 TYR A CA 1
ATOM 1915 C C . TYR A 1 250 ? -1.530 -5.024 -8.615 1.00 96.88 250 TYR A C 1
ATOM 1917 O O . TYR A 1 250 ? -1.243 -6.015 -9.273 1.00 96.88 250 TYR A O 1
ATOM 1925 N N . SER A 1 251 ? -1.084 -4.829 -7.375 1.00 95.31 251 SER A N 1
ATOM 1926 C CA . SER A 1 251 ? -0.211 -5.769 -6.674 1.00 95.31 251 SER A CA 1
ATOM 1927 C C . SER A 1 251 ? -0.563 -5.841 -5.185 1.00 95.31 251 SER A C 1
ATOM 1929 O O . SER A 1 251 ? -0.741 -4.822 -4.520 1.00 95.31 251 SER A O 1
ATOM 1931 N N . VAL A 1 252 ? -0.608 -7.056 -4.641 1.00 97.06 252 VAL A N 1
ATOM 1932 C CA . VAL A 1 252 ? -0.790 -7.382 -3.221 1.00 97.06 252 VAL A CA 1
ATOM 1933 C C . VAL A 1 252 ? 0.380 -8.249 -2.788 1.00 97.06 252 VAL A C 1
ATOM 1935 O O . VAL A 1 252 ? 0.559 -9.356 -3.302 1.00 97.06 252 VAL A O 1
ATOM 1938 N N . ARG A 1 253 ? 1.178 -7.755 -1.845 1.00 97.06 253 ARG A N 1
ATOM 1939 C CA . ARG A 1 253 ? 2.421 -8.396 -1.404 1.00 97.06 253 ARG A CA 1
ATOM 1940 C C . ARG A 1 253 ? 2.507 -8.442 0.112 1.00 97.06 253 ARG A C 1
ATOM 1942 O O . ARG A 1 253 ? 1.959 -7.582 0.799 1.00 97.06 253 ARG A O 1
ATOM 1949 N N . LEU A 1 254 ? 3.210 -9.438 0.621 1.00 95.62 254 LEU A N 1
ATOM 1950 C CA . LEU A 1 254 ? 3.543 -9.573 2.028 1.00 95.62 254 LEU A CA 1
ATOM 1951 C C . LEU A 1 254 ? 5.033 -9.297 2.230 1.00 95.62 254 LEU A C 1
ATOM 1953 O O . LEU A 1 254 ? 5.864 -9.870 1.534 1.00 95.62 254 LEU A O 1
ATOM 1957 N N . ASP A 1 255 ? 5.346 -8.417 3.176 1.00 94.56 255 ASP A N 1
ATOM 1958 C CA . ASP A 1 255 ? 6.705 -8.035 3.573 1.00 94.56 255 ASP A CA 1
ATOM 1959 C C . ASP A 1 255 ? 7.661 -7.618 2.440 1.00 94.56 255 ASP A C 1
ATOM 1961 O O . ASP A 1 255 ? 8.838 -7.984 2.485 1.00 94.56 255 ASP A O 1
ATOM 1965 N N . PRO A 1 256 ? 7.231 -6.815 1.444 1.00 89.50 256 PRO A N 1
ATOM 1966 C CA . PRO A 1 256 ? 8.190 -6.263 0.501 1.00 89.50 256 PRO A CA 1
ATOM 1967 C C . PRO A 1 256 ? 9.146 -5.293 1.204 1.00 89.50 256 PRO A C 1
ATOM 1969 O O . PRO A 1 256 ? 8.749 -4.510 2.075 1.00 89.50 256 PRO A O 1
ATOM 1972 N N . ASP A 1 257 ? 10.398 -5.300 0.772 1.00 83.44 257 ASP A N 1
ATOM 1973 C CA . ASP A 1 257 ? 11.376 -4.251 1.022 1.00 83.44 257 ASP A CA 1
ATOM 1974 C C . ASP A 1 257 ? 12.036 -3.848 -0.299 1.00 83.44 257 ASP A C 1
ATOM 1976 O O . ASP A 1 257 ? 13.120 -4.304 -0.669 1.00 83.44 257 ASP A O 1
ATOM 1980 N N . PHE A 1 258 ? 11.343 -2.964 -1.021 1.00 79.81 258 PHE A N 1
ATOM 1981 C CA . PHE A 1 258 ? 11.785 -2.465 -2.321 1.00 79.81 258 PHE A CA 1
ATOM 1982 C C . PHE A 1 258 ? 13.075 -1.632 -2.259 1.00 79.81 258 PHE A C 1
ATOM 1984 O O . PHE A 1 258 ? 13.604 -1.261 -3.302 1.00 79.81 258 PHE A O 1
ATOM 1991 N N . HIS A 1 259 ? 13.562 -1.324 -1.056 1.00 70.38 259 HIS A N 1
ATOM 1992 C CA . HIS A 1 259 ? 14.771 -0.534 -0.831 1.00 70.38 259 HIS A CA 1
ATOM 1993 C C . HIS A 1 259 ? 15.938 -1.378 -0.318 1.00 70.38 259 HIS A C 1
ATOM 1995 O O . HIS A 1 259 ? 17.026 -0.841 -0.109 1.00 70.38 259 HIS A O 1
ATOM 2001 N N . ALA A 1 260 ? 15.721 -2.677 -0.096 1.00 68.00 260 ALA A N 1
ATOM 2002 C CA . ALA A 1 260 ? 16.808 -3.597 0.174 1.00 68.00 260 ALA A CA 1
ATOM 2003 C C . ALA A 1 260 ? 17.754 -3.660 -1.037 1.00 68.00 260 ALA A C 1
ATOM 2005 O O . ALA A 1 260 ? 17.338 -3.465 -2.180 1.00 68.00 260 ALA A O 1
ATOM 2006 N N . ASP A 1 261 ? 19.029 -3.933 -0.776 1.00 69.31 261 ASP A N 1
ATOM 2007 C CA . ASP A 1 261 ? 20.020 -4.238 -1.805 1.00 69.31 261 ASP A CA 1
ATOM 2008 C C . ASP A 1 261 ? 20.591 -5.637 -1.517 1.00 69.31 261 ASP A C 1
ATOM 2010 O O . ASP A 1 261 ? 21.315 -5.796 -0.525 1.00 69.31 261 ASP A O 1
ATOM 2014 N N . PRO A 1 262 ? 20.219 -6.669 -2.301 1.00 71.88 262 PRO A N 1
ATOM 2015 C CA . PRO A 1 262 ? 19.306 -6.624 -3.450 1.00 71.88 262 PRO A CA 1
ATOM 2016 C C . PRO A 1 262 ? 17.838 -6.383 -3.050 1.00 71.88 262 PRO A C 1
ATOM 2018 O O . PRO A 1 262 ? 17.427 -6.681 -1.927 1.00 71.88 262 PRO A O 1
ATOM 2021 N N . MET A 1 263 ? 17.040 -5.862 -3.991 1.00 67.69 263 MET A N 1
ATOM 2022 C CA . MET A 1 263 ? 15.619 -5.551 -3.782 1.00 67.69 263 MET A CA 1
ATOM 2023 C C . MET A 1 263 ? 14.844 -6.787 -3.319 1.00 67.69 263 MET A C 1
ATOM 2025 O O . MET A 1 263 ? 14.863 -7.821 -3.984 1.00 67.69 263 MET A O 1
ATOM 2029 N N . ASN A 1 264 ? 14.110 -6.667 -2.212 1.00 81.31 264 ASN A N 1
ATOM 2030 C CA . ASN A 1 264 ? 13.244 -7.727 -1.717 1.00 81.31 264 ASN A CA 1
ATOM 2031 C C . ASN A 1 264 ? 11.795 -7.431 -2.112 1.00 81.31 264 ASN A C 1
ATOM 2033 O O . ASN A 1 264 ? 11.151 -6.516 -1.603 1.00 81.31 264 ASN A O 1
ATOM 2037 N N . GLU A 1 265 ? 11.256 -8.231 -3.018 1.00 81.88 265 GLU A N 1
ATOM 2038 C CA . GLU A 1 265 ? 9.892 -8.079 -3.514 1.00 81.88 265 GLU A CA 1
ATOM 2039 C C . GLU A 1 265 ? 8.799 -8.565 -2.549 1.00 81.88 265 GLU A C 1
ATOM 2041 O O . GLU A 1 265 ? 7.611 -8.316 -2.794 1.00 81.88 265 GLU A O 1
ATOM 2046 N N . GLY A 1 266 ? 9.186 -9.233 -1.460 1.00 87.25 266 GLY A N 1
ATOM 2047 C CA . GLY A 1 266 ? 8.268 -9.906 -0.553 1.00 87.25 266 GLY A CA 1
ATOM 2048 C C . GLY A 1 266 ? 7.575 -11.106 -1.206 1.00 87.25 266 GLY A C 1
ATOM 2049 O O . GLY A 1 266 ? 7.910 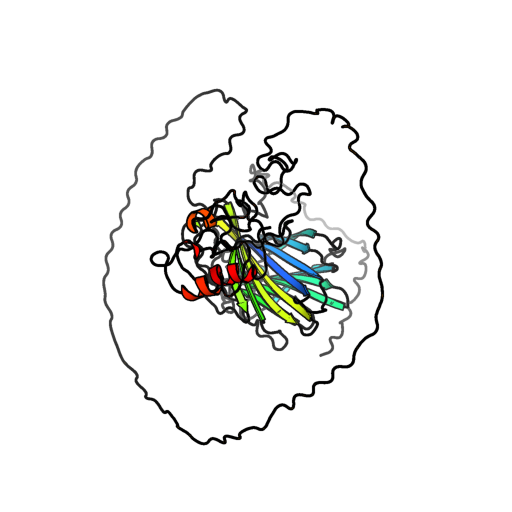-11.537 -2.307 1.00 87.25 266 GLY A O 1
ATOM 2050 N N . THR A 1 267 ? 6.567 -11.654 -0.530 1.00 89.56 267 THR A N 1
ATOM 2051 C CA . THR A 1 267 ? 5.718 -12.711 -1.100 1.00 89.56 267 THR A CA 1
ATOM 2052 C C . THR A 1 267 ? 4.593 -12.088 -1.916 1.00 89.56 267 THR A C 1
ATOM 2054 O O . THR A 1 267 ? 3.784 -11.327 -1.382 1.00 89.56 267 THR A O 1
ATOM 2057 N N . VAL A 1 268 ? 4.493 -12.432 -3.198 1.00 90.62 268 VAL A N 1
ATOM 2058 C CA . VAL A 1 268 ? 3.375 -12.006 -4.049 1.00 90.62 268 VAL A CA 1
ATOM 2059 C C . VAL A 1 268 ? 2.131 -12.812 -3.702 1.00 90.62 268 VAL A C 1
ATOM 2061 O O . VAL A 1 268 ? 2.077 -14.020 -3.904 1.00 90.62 268 VAL A O 1
ATOM 2064 N N . LEU A 1 269 ? 1.106 -12.135 -3.189 1.00 90.62 269 LEU A N 1
ATOM 2065 C CA . LEU A 1 269 ? -0.188 -12.750 -2.907 1.00 90.62 269 LEU A CA 1
ATOM 2066 C C . LEU A 1 269 ? -1.106 -12.650 -4.123 1.00 90.62 269 LEU A C 1
ATOM 2068 O O . LEU A 1 269 ? -1.809 -13.605 -4.450 1.00 90.62 269 LEU A O 1
ATOM 2072 N N . ARG A 1 270 ? -1.135 -11.490 -4.784 1.00 92.62 270 ARG A N 1
ATOM 2073 C CA . ARG A 1 270 ? -1.887 -11.239 -6.020 1.00 92.62 270 ARG A CA 1
ATOM 2074 C C . ARG A 1 270 ? -1.139 -10.202 -6.853 1.00 92.62 270 ARG A C 1
ATOM 2076 O O . ARG A 1 270 ? -0.644 -9.234 -6.292 1.00 92.62 270 ARG A O 1
ATOM 2083 N N . ASP A 1 271 ? -1.111 -10.368 -8.164 1.00 91.56 271 ASP A N 1
ATOM 2084 C CA . ASP A 1 271 ? -0.555 -9.391 -9.105 1.00 91.56 271 ASP A CA 1
ATOM 2085 C C . ASP A 1 271 ? -1.318 -9.525 -10.425 1.00 91.56 271 ASP A C 1
ATOM 2087 O O . ASP A 1 271 ? -1.760 -10.629 -10.771 1.00 91.56 271 ASP A O 1
ATOM 2091 N N . GLY A 1 272 ? -1.541 -8.429 -11.142 1.00 89.94 272 GLY A N 1
ATOM 2092 C CA . GLY A 1 272 ? -2.314 -8.494 -12.376 1.00 89.94 272 GLY A CA 1
ATOM 2093 C C . GLY A 1 272 ? -2.614 -7.157 -13.034 1.00 89.94 272 GLY A C 1
ATOM 2094 O O . GLY A 1 272 ? -2.369 -6.087 -12.487 1.00 89.94 272 GLY A O 1
ATOM 2095 N N . LEU A 1 273 ? -3.169 -7.243 -14.244 1.00 93.69 273 LEU A N 1
ATOM 2096 C CA . LEU A 1 273 ? -3.617 -6.090 -15.021 1.00 93.69 273 LEU A CA 1
ATOM 2097 C C . LEU A 1 273 ? -5.074 -5.731 -14.702 1.00 93.69 273 LEU A C 1
ATOM 2099 O O . LEU A 1 273 ? -5.894 -6.603 -14.405 1.00 93.69 273 LEU A O 1
ATOM 2103 N N . GLY A 1 274 ? -5.400 -4.454 -14.872 1.00 93.56 274 GLY A N 1
ATOM 2104 C CA . GLY A 1 274 ? -6.713 -3.869 -14.631 1.00 93.56 274 GLY A CA 1
ATOM 2105 C C . GLY A 1 274 ? -7.021 -3.687 -13.149 1.00 93.56 274 GLY A C 1
ATOM 2106 O O . GLY A 1 274 ? -6.127 -3.579 -12.317 1.00 93.56 274 GLY A O 1
ATOM 2107 N N . GLU A 1 275 ? -8.310 -3.650 -12.830 1.00 96.06 275 GLU A N 1
ATOM 2108 C CA . GLU A 1 275 ? -8.791 -3.546 -11.457 1.00 96.06 275 GLU A CA 1
ATOM 2109 C C . GLU A 1 275 ? -8.736 -4.889 -10.721 1.00 96.06 275 GLU A C 1
ATOM 2111 O O . GLU A 1 275 ? -8.953 -5.961 -11.293 1.00 96.06 275 GLU A O 1
ATOM 2116 N N . PHE A 1 276 ? -8.561 -4.814 -9.406 1.00 95.38 276 PHE A N 1
ATOM 2117 C CA . PHE A 1 276 ? -8.827 -5.911 -8.490 1.00 95.38 276 PHE A CA 1
ATOM 2118 C C . PHE A 1 276 ? -10.187 -5.693 -7.822 1.00 95.38 276 PHE A C 1
ATOM 2120 O O . PHE A 1 276 ? -10.317 -4.791 -6.980 1.00 95.38 276 PHE A O 1
ATOM 2127 N N . PRO A 1 277 ? -11.210 -6.495 -8.172 1.00 94.56 277 PRO A N 1
ATOM 2128 C CA . PRO A 1 277 ? -12.526 -6.362 -7.568 1.00 94.56 277 PRO A CA 1
ATOM 2129 C C . PRO A 1 277 ? -12.464 -6.675 -6.074 1.00 94.56 277 PRO A C 1
ATOM 2131 O O . PRO A 1 277 ? -11.546 -7.338 -5.597 1.00 94.56 277 PRO A O 1
ATOM 2134 N N . GLU A 1 278 ? -13.472 -6.223 -5.329 1.00 95.62 278 GLU A N 1
ATOM 2135 C CA . GLU A 1 278 ? -13.544 -6.494 -3.897 1.00 95.62 278 GLU A CA 1
ATOM 2136 C C . GLU A 1 278 ? -13.603 -8.004 -3.619 1.00 95.62 278 GLU A C 1
ATOM 2138 O O . GLU A 1 278 ? -14.598 -8.663 -3.930 1.00 95.62 278 GLU A O 1
ATOM 2143 N N . GLN A 1 279 ? -12.544 -8.545 -3.014 1.00 94.75 279 GLN A N 1
ATOM 2144 C CA . GLN A 1 279 ? -12.446 -9.971 -2.716 1.00 94.75 279 GLN A CA 1
ATOM 2145 C C . GLN A 1 279 ? -11.520 -10.277 -1.537 1.00 94.75 279 GLN A C 1
ATOM 2147 O O . GLN A 1 279 ? -10.668 -9.472 -1.158 1.00 94.75 279 GLN A O 1
ATOM 2152 N N . ASP A 1 280 ? -11.709 -11.462 -0.956 1.00 96.56 280 ASP A N 1
ATOM 2153 C CA . ASP A 1 280 ? -10.899 -11.964 0.152 1.00 96.56 280 ASP A CA 1
ATOM 2154 C C . ASP A 1 280 ? -9.568 -12.533 -0.368 1.00 96.56 280 ASP A C 1
ATOM 2156 O O . ASP A 1 280 ? -9.536 -13.297 -1.338 1.00 96.56 280 ASP A O 1
ATOM 2160 N N . VAL A 1 281 ? -8.465 -12.184 0.294 1.00 95.50 281 VAL A N 1
ATOM 2161 C CA . VAL A 1 281 ? -7.126 -12.715 0.009 1.00 95.50 281 VAL A CA 1
ATOM 2162 C C . VAL A 1 281 ? -6.668 -13.540 1.208 1.00 95.50 281 VAL A C 1
ATOM 2164 O O . VAL A 1 281 ? -6.204 -12.962 2.183 1.00 95.50 281 VAL A O 1
ATOM 2167 N N . PRO A 1 282 ? -6.827 -14.876 1.194 1.00 93.00 282 PRO A N 1
ATOM 2168 C CA . PRO A 1 282 ? -6.406 -15.713 2.310 1.00 93.00 282 PRO A CA 1
ATOM 2169 C C . PRO A 1 282 ? -4.879 -15.737 2.438 1.00 93.00 282 PRO A C 1
ATOM 2171 O O . PRO A 1 282 ? -4.168 -15.921 1.453 1.00 93.00 282 PRO A O 1
ATOM 2174 N N . ILE A 1 283 ? -4.402 -15.577 3.669 1.00 92.06 283 ILE A N 1
ATOM 2175 C CA . ILE A 1 283 ? -3.003 -15.600 4.085 1.00 92.06 283 ILE A CA 1
ATOM 2176 C C . ILE A 1 283 ? -2.921 -16.576 5.257 1.00 92.06 283 ILE A C 1
ATOM 2178 O O . ILE A 1 283 ? -3.560 -16.360 6.289 1.00 92.06 283 ILE A O 1
ATOM 2182 N N . ASP A 1 284 ? -2.158 -17.655 5.109 1.00 91.56 284 ASP A N 1
ATOM 2183 C CA . ASP A 1 284 ? -1.871 -18.549 6.228 1.00 91.56 284 ASP A CA 1
ATOM 2184 C C . ASP A 1 284 ? -0.761 -17.942 7.090 1.00 91.56 284 ASP A C 1
ATOM 2186 O O . ASP A 1 284 ? 0.430 -18.104 6.827 1.00 91.56 284 ASP A O 1
ATOM 2190 N N . THR A 1 285 ? -1.153 -17.206 8.129 1.00 90.81 285 THR A N 1
ATOM 2191 C CA . THR A 1 285 ? -0.205 -16.537 9.017 1.00 90.81 285 THR A CA 1
ATOM 2192 C C . THR A 1 285 ? 0.534 -17.518 9.917 1.00 90.81 285 THR A C 1
ATOM 2194 O O . THR A 1 285 ? 1.478 -17.099 10.579 1.00 90.81 285 THR A O 1
ATOM 2197 N N . SER A 1 286 ? 0.149 -18.803 9.950 1.00 90.38 286 SER A N 1
ATOM 2198 C CA . SER A 1 286 ? 0.901 -19.838 10.671 1.00 90.38 286 SER A CA 1
ATOM 2199 C C . SER A 1 286 ? 2.234 -20.192 10.013 1.00 90.38 286 SER A C 1
ATOM 2201 O O . SER A 1 286 ? 3.125 -20.717 10.678 1.00 90.38 286 SER A O 1
ATOM 2203 N N . LEU A 1 287 ? 2.386 -19.848 8.731 1.00 88.69 287 LEU A N 1
ATOM 2204 C CA . LEU A 1 287 ? 3.622 -20.012 7.967 1.00 88.69 287 LEU A CA 1
ATOM 2205 C C . LEU A 1 287 ? 4.582 -18.827 8.129 1.00 88.69 287 LEU A C 1
ATOM 2207 O O . LEU A 1 287 ? 5.723 -18.892 7.678 1.00 88.69 287 LEU A O 1
ATOM 2211 N N . LEU A 1 288 ? 4.132 -17.746 8.768 1.00 87.31 288 LEU A N 1
ATOM 2212 C CA . LEU A 1 288 ? 4.946 -16.564 9.015 1.00 87.31 288 LEU A CA 1
ATOM 2213 C C . LEU A 1 288 ? 5.675 -16.693 10.359 1.00 87.31 288 LEU A C 1
ATOM 2215 O O . LEU A 1 288 ? 5.086 -17.196 11.323 1.00 87.31 288 LEU A O 1
ATOM 2219 N N . PRO A 1 289 ? 6.936 -16.226 10.457 1.00 88.62 289 PRO A N 1
ATOM 2220 C CA . PRO A 1 289 ? 7.609 -16.061 11.741 1.00 88.62 289 PRO A CA 1
ATOM 2221 C C . PRO A 1 289 ? 6.751 -15.261 12.725 1.00 88.62 289 PRO A C 1
ATOM 2223 O O . PRO A 1 289 ? 5.973 -14.414 12.311 1.00 88.62 289 PRO A O 1
ATOM 2226 N N . ASP A 1 290 ? 6.901 -15.488 14.028 1.00 92.06 290 ASP A N 1
ATOM 2227 C CA . ASP A 1 290 ? 6.260 -14.625 15.026 1.00 92.06 290 ASP A CA 1
ATOM 2228 C C . ASP A 1 290 ? 6.920 -13.242 15.008 1.00 92.06 290 ASP A C 1
ATOM 2230 O O . ASP A 1 290 ? 8.137 -13.125 15.179 1.00 92.06 290 ASP A O 1
ATOM 2234 N N . GLY A 1 291 ? 6.136 -12.181 14.827 1.00 91.31 291 GLY A N 1
ATOM 2235 C CA . GLY A 1 291 ? 6.685 -10.830 14.767 1.00 91.31 291 GLY A CA 1
ATOM 2236 C C . GLY A 1 291 ? 5.803 -9.836 14.031 1.00 91.31 291 GLY A C 1
ATOM 2237 O O . GLY A 1 291 ? 4.602 -10.045 13.879 1.00 91.31 291 GLY A O 1
ATOM 2238 N N . GLN A 1 292 ? 6.403 -8.713 13.628 1.00 91.56 292 GLN A N 1
ATOM 2239 C CA . GLN A 1 292 ? 5.745 -7.726 12.775 1.00 91.56 292 GLN A CA 1
ATOM 2240 C C . GLN A 1 292 ? 5.872 -8.105 11.305 1.00 91.56 292 GLN A C 1
ATOM 2242 O O . GLN A 1 292 ? 6.955 -8.446 10.840 1.00 91.56 292 GLN A O 1
ATOM 2247 N N . HIS A 1 293 ? 4.768 -7.926 10.594 1.00 95.62 293 HIS A N 1
ATOM 2248 C CA . HIS A 1 293 ? 4.628 -8.120 9.162 1.00 95.62 293 HIS A CA 1
ATOM 2249 C C . HIS A 1 293 ? 3.880 -6.939 8.543 1.00 95.62 293 HIS A C 1
ATOM 2251 O O . HIS A 1 293 ? 3.256 -6.133 9.243 1.00 95.62 293 HIS A O 1
ATOM 2257 N N . ARG A 1 294 ? 3.935 -6.822 7.219 1.00 95.69 294 ARG A N 1
ATOM 2258 C CA . ARG A 1 294 ? 3.333 -5.738 6.442 1.00 95.69 294 ARG A CA 1
ATOM 2259 C C . ARG A 1 294 ? 2.598 -6.300 5.238 1.00 95.69 294 ARG A C 1
ATOM 2261 O O . ARG A 1 294 ? 3.199 -6.926 4.369 1.00 95.69 294 ARG A O 1
ATOM 2268 N N . LEU A 1 295 ? 1.305 -6.016 5.156 1.00 98.44 295 LEU A N 1
ATOM 2269 C CA . LEU A 1 295 ? 0.514 -6.232 3.953 1.00 98.44 295 LEU A CA 1
ATOM 2270 C C . LEU A 1 295 ? 0.596 -4.980 3.077 1.00 98.44 295 LEU A C 1
ATOM 2272 O O . LEU A 1 295 ? 0.148 -3.912 3.487 1.00 98.44 295 LEU A O 1
ATOM 2276 N N . PHE A 1 296 ? 1.160 -5.117 1.884 1.00 98.56 296 PHE A N 1
ATOM 2277 C CA . PHE A 1 296 ? 1.331 -4.056 0.898 1.00 98.56 296 PHE A CA 1
ATOM 2278 C C . PHE A 1 296 ? 0.297 -4.197 -0.219 1.00 98.56 296 PHE A C 1
ATOM 2280 O O . PHE A 1 296 ? 0.208 -5.247 -0.856 1.00 98.56 296 PHE A O 1
ATOM 2287 N N . LEU A 1 297 ? -0.458 -3.133 -0.477 1.00 98.69 297 LEU A N 1
ATOM 2288 C CA . LEU A 1 297 ? -1.441 -3.031 -1.551 1.00 98.69 297 LEU A CA 1
ATOM 2289 C C . LEU A 1 297 ? -1.042 -1.882 -2.471 1.00 98.69 297 LEU A C 1
ATOM 2291 O O . LEU A 1 297 ? -0.799 -0.779 -1.987 1.00 98.69 297 LEU A O 1
ATOM 2295 N N . ARG A 1 298 ? -1.036 -2.108 -3.782 1.00 98.00 298 ARG A N 1
ATOM 2296 C CA . ARG A 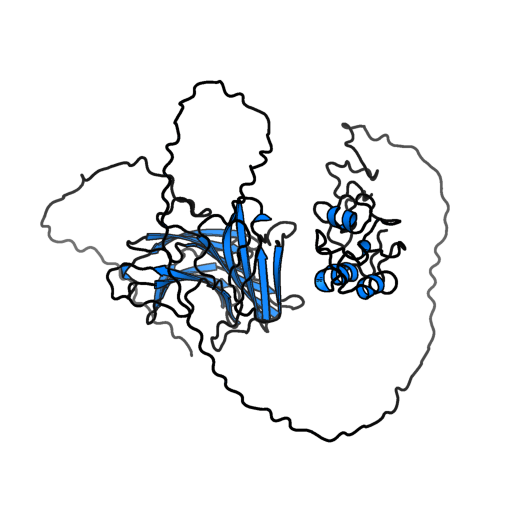1 298 ? -0.775 -1.076 -4.787 1.00 98.00 298 ARG A CA 1
ATOM 2297 C C . ARG A 1 298 ? -1.792 -1.164 -5.910 1.00 98.00 298 ARG A C 1
ATOM 2299 O O . ARG A 1 298 ? -2.035 -2.249 -6.434 1.00 98.00 298 ARG A O 1
ATOM 2306 N N . ALA A 1 299 ? -2.343 -0.016 -6.273 1.00 98.19 299 ALA A N 1
ATOM 2307 C CA . ALA A 1 299 ? -3.039 0.206 -7.529 1.00 98.19 299 ALA A CA 1
ATOM 2308 C C . ALA A 1 299 ? -2.166 1.113 -8.398 1.00 98.19 299 ALA A C 1
ATOM 2310 O O . ALA A 1 299 ? -1.690 2.137 -7.907 1.00 98.19 299 ALA A O 1
ATOM 2311 N N . ASP A 1 300 ? -1.960 0.731 -9.653 1.00 97.75 300 ASP A N 1
ATOM 2312 C CA . ASP A 1 300 ? -1.207 1.490 -10.646 1.00 97.75 300 ASP A CA 1
ATOM 2313 C C . ASP A 1 300 ? -2.168 2.075 -11.681 1.00 97.75 300 ASP A C 1
ATOM 2315 O O . ASP A 1 300 ? -3.070 1.390 -12.163 1.00 97.75 300 ASP A O 1
ATOM 2319 N N . CYS A 1 301 ? -1.964 3.341 -12.022 1.00 97.25 301 CYS A N 1
ATOM 2320 C CA . CYS A 1 301 ? -2.728 4.085 -13.008 1.00 97.25 301 CYS A CA 1
ATOM 2321 C C . CYS A 1 301 ? -1.736 4.688 -14.014 1.00 97.25 301 CYS A C 1
ATOM 2323 O O . CYS A 1 301 ? -1.116 5.725 -13.749 1.00 97.25 301 CYS A O 1
ATOM 2325 N N . ASP A 1 302 ? -1.536 4.006 -15.146 1.00 96.12 302 ASP A N 1
ATOM 2326 C CA . ASP A 1 302 ? -0.566 4.433 -16.160 1.00 96.12 302 ASP A CA 1
ATOM 2327 C C . ASP A 1 302 ? -0.968 5.748 -16.827 1.00 96.12 302 ASP A C 1
ATOM 2329 O O . ASP A 1 302 ? -2.067 5.904 -17.365 1.00 96.12 302 ASP A O 1
ATOM 2333 N N . ASP A 1 303 ? -0.029 6.686 -16.850 1.00 96.00 303 ASP A N 1
ATOM 2334 C CA . ASP A 1 303 ? -0.204 7.998 -17.436 1.00 96.00 303 ASP A CA 1
ATOM 2335 C C . ASP A 1 303 ? 0.311 8.042 -18.886 1.00 96.00 303 ASP A C 1
ATOM 2337 O O . ASP A 1 303 ? 1.409 7.556 -19.184 1.00 96.00 303 ASP A O 1
ATOM 2341 N N . PRO A 1 304 ? -0.409 8.711 -19.808 1.00 94.44 304 PRO A N 1
ATOM 2342 C CA . PRO A 1 304 ? 0.038 8.905 -21.189 1.00 94.44 304 PRO A CA 1
ATOM 2343 C C . PRO A 1 304 ? 1.416 9.571 -21.353 1.00 94.44 304 PRO A C 1
ATOM 2345 O O . PRO A 1 304 ? 1.995 9.513 -22.439 1.00 94.44 304 PRO A O 1
ATOM 2348 N N . ARG A 1 305 ? 1.952 10.214 -20.309 1.00 94.81 305 ARG A N 1
ATOM 2349 C CA . ARG A 1 305 ? 3.314 10.771 -20.257 1.00 94.81 305 ARG A CA 1
ATOM 2350 C C . ARG A 1 305 ? 4.411 9.704 -20.104 1.00 94.81 305 ARG A C 1
ATOM 2352 O O . ARG A 1 305 ? 5.584 10.065 -20.129 1.00 94.81 305 ARG A O 1
ATOM 2359 N N . GLY A 1 306 ? 4.060 8.420 -19.992 1.00 95.19 306 GLY A N 1
ATOM 2360 C CA . GLY A 1 306 ? 5.010 7.310 -19.853 1.00 95.19 306 GLY A CA 1
ATOM 2361 C C . GLY A 1 306 ? 5.479 7.068 -18.417 1.00 95.19 306 GLY A C 1
ATOM 2362 O O . GLY A 1 306 ? 6.534 6.464 -18.220 1.00 95.19 306 GLY A O 1
ATOM 2363 N N . SER A 1 307 ? 4.720 7.565 -17.443 1.00 96.62 307 SER A N 1
ATOM 2364 C CA . SER A 1 307 ? 4.917 7.348 -16.009 1.00 96.62 307 SER A CA 1
ATOM 2365 C C . SER A 1 307 ? 3.664 6.712 -15.415 1.00 96.62 307 SER A C 1
ATOM 2367 O O . SER A 1 307 ? 2.583 6.856 -15.973 1.00 96.62 307 SER A O 1
ATOM 2369 N N . SER A 1 308 ? 3.784 6.046 -14.277 1.00 96.06 308 SER A N 1
ATOM 2370 C CA . SER A 1 308 ? 2.670 5.414 -13.576 1.00 96.06 308 SER A CA 1
ATOM 2371 C C . SER A 1 308 ? 2.445 6.139 -12.248 1.00 96.06 308 SER A C 1
ATOM 2373 O O . SER A 1 308 ? 3.381 6.284 -11.455 1.00 96.06 308 SER A O 1
ATOM 2375 N N . ASN A 1 309 ? 1.212 6.611 -12.029 1.00 97.31 309 ASN A N 1
ATOM 2376 C CA . ASN A 1 309 ? 0.755 7.088 -10.723 1.00 97.31 309 ASN A CA 1
ATOM 2377 C C . ASN A 1 309 ? 0.279 5.885 -9.915 1.00 97.31 309 ASN A C 1
ATOM 2379 O O . ASN A 1 309 ? -0.587 5.156 -10.397 1.00 97.31 309 ASN A O 1
ATOM 2383 N N . SER A 1 310 ? 0.771 5.704 -8.693 1.00 97.75 310 SER A N 1
ATOM 2384 C CA . SER A 1 310 ? 0.308 4.597 -7.850 1.00 97.75 310 SER A CA 1
ATOM 2385 C C . SER A 1 310 ? -0.226 5.071 -6.511 1.00 97.75 310 SER A C 1
ATOM 2387 O O . SER A 1 310 ? 0.401 5.878 -5.822 1.00 97.75 310 SER A O 1
ATOM 2389 N N . GLY A 1 311 ? -1.366 4.500 -6.125 1.00 97.88 311 GLY A N 1
ATOM 2390 C CA . GLY A 1 311 ? -1.905 4.583 -4.776 1.00 97.88 311 GLY A CA 1
ATOM 2391 C C . GLY A 1 311 ? -1.540 3.337 -3.997 1.00 97.88 311 GLY A C 1
ATOM 2392 O O . GLY A 1 311 ? -1.875 2.223 -4.405 1.00 97.88 311 GLY A O 1
ATOM 2393 N N . VAL A 1 312 ? -0.847 3.525 -2.879 1.00 98.56 312 VAL A N 1
ATOM 2394 C CA . VAL A 1 312 ? -0.377 2.425 -2.036 1.00 98.56 312 VAL A CA 1
ATOM 2395 C C . VAL A 1 312 ? -1.000 2.517 -0.656 1.00 98.56 312 VAL A C 1
ATOM 2397 O O . VAL A 1 312 ? -1.067 3.602 -0.080 1.00 98.56 312 VAL A O 1
ATOM 2400 N N . LEU A 1 313 ? -1.394 1.367 -0.114 1.00 98.75 313 LEU A N 1
ATOM 2401 C CA . LEU A 1 313 ? -1.768 1.182 1.284 1.00 98.75 313 LEU A CA 1
ATOM 2402 C C . LEU A 1 313 ? -0.911 0.067 1.886 1.00 98.75 313 LEU A C 1
ATOM 2404 O O . LEU A 1 313 ? -0.890 -1.049 1.372 1.00 98.75 313 LEU A O 1
ATOM 2408 N N . VAL A 1 314 ? -0.245 0.349 2.999 1.00 98.56 314 VAL A N 1
ATOM 2409 C CA . VAL A 1 314 ? 0.504 -0.631 3.784 1.00 98.56 314 VAL A CA 1
ATOM 2410 C C . VAL A 1 314 ? -0.138 -0.755 5.155 1.00 98.56 314 VAL A C 1
ATOM 2412 O O . VAL A 1 314 ? -0.302 0.237 5.863 1.00 98.56 314 VAL A O 1
ATOM 2415 N N . VAL A 1 315 ? -0.496 -1.979 5.529 1.00 98.50 315 VAL A N 1
ATOM 2416 C CA . VAL A 1 315 ? -1.078 -2.306 6.833 1.00 98.50 315 VAL A CA 1
ATOM 2417 C C . VAL A 1 315 ? -0.105 -3.204 7.581 1.00 98.50 315 VAL A C 1
ATOM 2419 O O . VAL A 1 315 ? 0.135 -4.340 7.165 1.00 98.50 315 VAL A O 1
ATOM 2422 N N . ASN A 1 316 ? 0.436 -2.720 8.697 1.00 97.62 316 ASN A N 1
ATOM 2423 C CA . ASN A 1 316 ? 1.226 -3.569 9.579 1.00 97.62 316 ASN A CA 1
ATOM 2424 C C . ASN A 1 316 ? 0.305 -4.486 10.387 1.00 97.62 316 ASN A C 1
ATOM 2426 O O . ASN A 1 316 ? -0.778 -4.090 10.816 1.00 97.62 316 ASN A O 1
ATOM 2430 N N . PHE A 1 317 ? 0.757 -5.704 10.642 1.00 96.50 317 PHE A N 1
ATOM 2431 C CA . PHE A 1 317 ? 0.101 -6.640 11.545 1.00 96.50 317 PHE A CA 1
ATOM 2432 C C . PHE A 1 317 ? 1.150 -7.450 12.300 1.00 96.50 317 PHE A C 1
ATOM 2434 O O . PHE A 1 317 ? 2.338 -7.407 11.979 1.00 96.50 317 PHE A O 1
ATOM 2441 N N . THR A 1 318 ? 0.723 -8.170 13.332 1.00 95.38 318 THR A N 1
ATOM 2442 C CA . THR A 1 318 ? 1.601 -9.067 14.085 1.00 95.38 318 THR A CA 1
ATOM 2443 C C . THR A 1 318 ? 1.113 -10.500 14.012 1.00 95.38 318 THR A C 1
ATOM 2445 O O . THR A 1 318 ? -0.080 -10.748 13.846 1.00 95.38 318 THR A O 1
ATOM 2448 N N . THR A 1 319 ? 2.032 -11.445 14.144 1.00 95.69 319 THR A N 1
ATOM 2449 C CA . THR A 1 319 ? 1.774 -12.889 14.176 1.00 95.69 319 THR A CA 1
ATOM 2450 C C . THR A 1 319 ? 2.238 -13.476 15.503 1.00 95.69 319 THR A C 1
ATOM 2452 O O . THR A 1 319 ? 3.227 -13.031 16.090 1.00 95.69 319 THR A O 1
ATOM 2455 N N . ALA A 1 320 ? 1.482 -14.448 16.014 1.00 94.00 320 ALA A N 1
ATOM 2456 C CA . ALA A 1 320 ? 1.842 -15.204 17.210 1.00 94.00 320 ALA A CA 1
ATOM 2457 C C . ALA A 1 320 ? 1.286 -16.633 17.124 1.00 94.00 320 ALA A C 1
ATOM 2459 O O . ALA A 1 320 ? 0.172 -16.923 17.559 1.00 94.00 320 ALA A O 1
ATOM 2460 N N . ASN A 1 321 ? 2.086 -17.536 16.576 1.00 89.62 321 ASN A N 1
ATOM 2461 C CA . ASN A 1 321 ? 1.757 -18.926 16.278 1.00 89.62 321 ASN A CA 1
ATOM 2462 C C . ASN A 1 321 ? 2.146 -19.898 17.398 1.00 89.62 321 ASN A C 1
ATOM 2464 O O . ASN A 1 321 ? 1.912 -21.102 17.296 1.00 89.62 321 ASN A O 1
ATOM 2468 N N . GLY A 1 322 ? 2.726 -19.396 18.491 1.00 77.38 322 GLY A N 1
ATOM 2469 C CA . GLY A 1 322 ? 3.141 -20.229 19.619 1.00 77.38 322 GLY A CA 1
ATOM 2470 C C . GLY A 1 322 ? 4.396 -21.054 19.332 1.00 77.38 322 GLY A C 1
ATOM 2471 O O . GLY A 1 322 ? 4.724 -21.955 20.111 1.00 77.38 322 GLY A O 1
ATOM 2472 N N . SER A 1 323 ? 5.124 -20.738 18.255 1.00 57.22 323 SER A N 1
ATOM 2473 C CA . SER A 1 323 ? 6.504 -21.175 18.088 1.00 57.22 323 SER A CA 1
ATOM 2474 C C . SER A 1 323 ? 7.309 -20.655 19.273 1.00 57.22 323 SER A C 1
ATOM 2476 O O . SER A 1 323 ? 7.418 -19.456 19.510 1.00 57.22 323 SER A O 1
ATOM 2478 N N . THR A 1 324 ? 7.864 -21.564 20.071 1.00 43.81 324 THR A N 1
ATOM 2479 C CA . THR A 1 324 ? 8.842 -21.159 21.084 1.00 43.81 324 THR A CA 1
ATOM 2480 C C . THR A 1 324 ? 9.997 -20.512 20.321 1.00 43.81 324 THR A C 1
ATOM 2482 O O . THR A 1 324 ? 10.526 -21.176 19.426 1.00 43.81 324 THR A O 1
ATOM 2485 N N . PRO A 1 325 ? 10.383 -19.252 20.594 1.00 41.59 325 PRO A N 1
ATOM 2486 C CA . PRO A 1 325 ? 11.472 -18.634 19.859 1.00 41.59 325 PRO A CA 1
ATOM 2487 C C . PRO A 1 325 ? 12.701 -19.521 20.035 1.00 41.59 325 PRO A C 1
ATOM 2489 O O . PRO A 1 325 ? 13.122 -19.797 21.163 1.00 41.59 325 PRO A O 1
ATOM 2492 N N . THR A 1 326 ? 13.257 -20.005 18.925 1.00 37.84 326 THR A N 1
ATOM 2493 C CA . THR A 1 326 ? 14.560 -20.665 18.946 1.00 37.84 326 THR A CA 1
ATOM 2494 C C . THR A 1 326 ? 15.564 -19.562 19.230 1.00 37.84 326 THR A C 1
ATOM 2496 O O . THR A 1 326 ? 16.043 -18.885 18.326 1.00 37.84 326 THR A O 1
ATOM 2499 N N . ALA A 1 327 ? 15.806 -19.299 20.514 1.00 37.34 327 ALA A N 1
ATOM 2500 C CA . ALA A 1 327 ? 16.855 -18.400 20.940 1.00 37.34 327 ALA A CA 1
ATOM 2501 C C . ALA A 1 327 ? 18.174 -18.942 20.378 1.00 37.34 327 ALA A C 1
ATOM 2503 O O . ALA A 1 327 ? 18.682 -19.965 20.841 1.00 37.34 327 ALA A O 1
ATOM 2504 N N . SER A 1 328 ? 18.718 -18.260 19.372 1.00 39.78 328 SER A N 1
ATOM 2505 C CA . SER A 1 328 ? 20.119 -18.405 19.001 1.00 39.78 328 SER A CA 1
ATOM 2506 C C . SER A 1 328 ? 20.943 -17.929 20.197 1.00 39.78 328 SER A C 1
ATOM 2508 O O . SER A 1 328 ? 21.065 -16.735 20.473 1.00 39.78 328 SER A O 1
ATOM 2510 N N . ALA A 1 329 ? 21.386 -18.884 21.013 1.00 36.25 329 ALA A N 1
ATOM 2511 C CA . ALA A 1 329 ? 22.133 -18.614 22.224 1.00 36.25 329 ALA A CA 1
ATOM 2512 C C . ALA A 1 329 ? 23.586 -18.278 21.872 1.00 36.25 329 ALA A C 1
ATOM 2514 O O . ALA A 1 329 ? 24.410 -19.164 21.658 1.00 36.25 329 ALA A O 1
ATOM 2515 N N . THR A 1 330 ? 23.924 -16.993 21.914 1.00 35.84 330 THR A N 1
ATOM 2516 C CA . THR A 1 330 ? 25.286 -16.553 22.235 1.00 35.84 330 THR A CA 1
ATOM 2517 C C . THR A 1 330 ? 25.543 -16.862 23.718 1.00 35.84 330 THR A C 1
ATOM 2519 O O . THR A 1 330 ? 24.801 -16.363 24.569 1.00 35.84 330 THR A O 1
ATOM 2522 N N . PRO A 1 331 ? 26.550 -17.671 24.099 1.00 44.59 331 PRO A N 1
ATOM 2523 C CA . PRO A 1 331 ? 26.782 -17.988 25.501 1.00 44.59 331 PRO A CA 1
ATOM 2524 C C . PRO A 1 331 ? 27.639 -16.904 26.162 1.00 44.59 331 PRO A C 1
ATOM 2526 O O . PRO A 1 331 ? 28.829 -16.810 25.884 1.00 44.59 331 PRO A O 1
ATOM 2529 N N . ALA A 1 332 ? 27.071 -16.133 27.092 1.00 36.50 332 ALA A N 1
ATOM 2530 C CA . ALA A 1 332 ? 27.826 -15.532 28.197 1.00 36.50 332 ALA A CA 1
ATOM 2531 C C . ALA A 1 332 ? 26.889 -14.960 29.271 1.00 36.50 332 ALA A C 1
ATOM 2533 O O . ALA A 1 332 ? 26.123 -14.039 29.008 1.00 36.50 332 ALA A O 1
ATOM 2534 N N . GLY A 1 333 ? 27.020 -15.453 30.506 1.00 38.59 333 GLY A N 1
ATOM 2535 C CA . GLY A 1 333 ? 26.492 -14.780 31.695 1.00 38.59 333 GLY A CA 1
ATOM 2536 C C . GLY A 1 333 ? 25.688 -15.682 32.622 1.00 38.59 333 GLY A C 1
ATOM 2537 O O . GLY A 1 333 ? 24.467 -15.727 32.563 1.00 38.59 333 GLY A O 1
ATOM 2538 N N . THR A 1 334 ? 26.390 -16.376 33.510 1.00 39.88 334 THR A N 1
ATOM 2539 C CA . THR A 1 334 ? 25.864 -17.130 34.654 1.00 39.88 334 THR A CA 1
ATOM 2540 C C . THR A 1 334 ? 24.906 -16.292 35.520 1.00 39.88 334 THR A C 1
ATOM 2542 O O . THR A 1 334 ? 25.348 -15.268 36.046 1.00 39.88 334 THR A O 1
ATOM 2545 N N . PRO A 1 335 ? 23.661 -16.733 35.796 1.00 43.19 335 PRO A N 1
ATOM 2546 C CA . PRO A 1 335 ? 22.877 -16.186 36.891 1.00 43.19 335 PRO A CA 1
ATOM 2547 C C . PRO A 1 335 ? 22.919 -17.105 38.119 1.00 43.19 335 PRO A C 1
ATOM 2549 O O . PRO A 1 335 ? 22.696 -18.315 38.066 1.00 43.19 335 PRO A O 1
ATOM 2552 N N . THR A 1 336 ? 23.224 -16.479 39.248 1.00 34.56 336 THR A N 1
ATOM 2553 C CA . THR A 1 336 ? 23.206 -17.036 40.598 1.00 34.56 336 THR A CA 1
ATOM 2554 C C . THR A 1 336 ? 21.763 -17.278 41.057 1.00 34.56 336 THR A C 1
ATOM 2556 O O . THR A 1 336 ? 20.863 -16.487 40.798 1.00 34.56 336 THR A O 1
ATOM 2559 N N . THR A 1 337 ? 21.553 -18.394 41.746 1.00 39.75 337 THR A N 1
ATOM 2560 C CA . THR A 1 337 ? 20.264 -18.966 42.166 1.00 39.75 337 THR A CA 1
ATOM 2561 C C . THR A 1 337 ? 19.523 -18.218 43.296 1.00 39.75 337 THR A C 1
ATOM 2563 O O . THR A 1 337 ? 20.184 -17.752 44.225 1.00 39.75 337 THR A O 1
ATOM 2566 N N . THR A 1 338 ? 18.180 -18.388 43.320 1.00 34.34 338 THR A N 1
ATOM 2567 C CA . THR A 1 338 ? 17.283 -18.628 44.502 1.00 34.34 338 THR A CA 1
ATOM 2568 C C . THR A 1 338 ? 16.438 -17.436 45.024 1.00 34.34 338 THR A C 1
ATOM 2570 O O . THR A 1 338 ? 16.977 -16.335 45.073 1.00 34.34 338 THR A O 1
ATOM 2573 N N . PRO A 1 339 ? 15.197 -17.610 45.572 1.00 45.25 339 PRO A N 1
ATOM 2574 C CA . PRO A 1 339 ? 14.209 -18.705 45.490 1.00 45.25 339 PRO A CA 1
ATOM 2575 C C . PRO A 1 339 ? 12.792 -18.313 44.990 1.00 45.25 339 PRO A C 1
ATOM 2577 O O . PRO A 1 339 ? 12.296 -17.204 45.154 1.00 45.25 339 PRO A O 1
ATOM 2580 N N . THR A 1 340 ? 12.128 -19.362 44.513 1.00 37.75 340 THR A N 1
ATOM 2581 C CA . THR A 1 340 ? 10.701 -19.694 44.386 1.00 37.75 340 THR A CA 1
ATOM 2582 C C . THR A 1 340 ? 9.703 -19.032 45.354 1.00 37.75 340 THR A C 1
ATOM 2584 O O . THR A 1 340 ? 9.813 -19.180 46.571 1.00 37.75 340 THR A O 1
ATOM 2587 N N . ALA A 1 341 ? 8.616 -18.486 44.792 1.00 36.66 341 ALA A N 1
ATOM 2588 C CA . ALA A 1 341 ? 7.309 -18.385 45.445 1.00 36.66 341 ALA A CA 1
ATOM 2589 C C . ALA A 1 341 ? 6.262 -19.140 44.605 1.00 36.66 341 ALA A C 1
ATOM 2591 O O . ALA A 1 341 ? 6.016 -18.822 43.445 1.00 36.66 341 ALA A O 1
ATOM 2592 N N . THR A 1 342 ? 5.683 -20.177 45.205 1.00 36.88 342 THR A N 1
ATOM 2593 C CA . THR A 1 342 ? 4.633 -21.030 44.640 1.00 36.88 342 THR A CA 1
ATOM 2594 C C . THR A 1 342 ? 3.282 -20.320 44.728 1.00 36.88 342 THR A C 1
ATOM 2596 O O . THR A 1 342 ? 2.828 -20.027 45.834 1.00 36.88 342 THR A O 1
ATOM 2599 N N . ALA A 1 343 ? 2.611 -20.098 43.595 1.00 39.03 343 ALA A N 1
ATOM 2600 C CA . ALA A 1 343 ? 1.205 -19.701 43.549 1.00 39.03 343 ALA A CA 1
ATOM 2601 C C . ALA A 1 343 ? 0.382 -20.760 42.797 1.00 39.03 343 ALA A C 1
ATOM 2603 O O . ALA A 1 343 ? 0.638 -21.086 41.641 1.00 39.03 343 ALA A O 1
ATOM 2604 N N . THR A 1 344 ? -0.585 -21.323 43.512 1.00 38.16 344 THR A N 1
ATOM 2605 C CA . THR A 1 344 ? -1.553 -22.340 43.087 1.00 38.16 344 THR A CA 1
ATOM 2606 C C . THR A 1 344 ? -2.600 -21.744 42.133 1.00 38.16 344 THR A C 1
ATOM 2608 O O . THR A 1 344 ? -3.188 -20.723 42.492 1.00 38.16 344 THR A O 1
ATOM 2611 N N . PRO A 1 345 ? -2.940 -22.363 40.985 1.00 42.94 345 PRO A N 1
ATOM 2612 C CA . PRO A 1 345 ? -4.092 -21.929 40.196 1.00 42.94 345 PRO A CA 1
ATOM 2613 C C . PRO A 1 345 ? -5.399 -22.478 40.784 1.00 42.94 345 PRO A C 1
ATOM 2615 O O . PRO A 1 345 ? -5.573 -23.691 40.920 1.00 42.94 345 PRO A O 1
ATOM 2618 N N . ALA A 1 346 ? -6.330 -21.581 41.111 1.00 37.31 346 ALA A N 1
ATOM 2619 C CA . ALA A 1 346 ? -7.714 -21.920 41.416 1.00 37.31 346 ALA A CA 1
ATOM 2620 C C . ALA A 1 346 ? -8.503 -22.119 40.113 1.00 37.31 346 ALA A C 1
ATOM 2622 O O . ALA A 1 346 ? -8.520 -21.263 39.233 1.00 37.31 346 ALA A O 1
ATOM 2623 N N . THR A 1 347 ? -9.155 -23.272 40.008 1.00 37.75 347 THR A N 1
ATOM 2624 C CA . THR A 1 347 ? -10.048 -23.669 38.919 1.00 37.75 347 THR A CA 1
ATOM 2625 C C . THR A 1 347 ? -11.393 -22.954 39.065 1.00 37.75 347 THR A C 1
ATOM 2627 O O . THR A 1 347 ? -12.034 -23.068 40.109 1.00 37.75 347 THR A O 1
ATOM 2630 N N . ALA A 1 348 ? -11.856 -22.263 38.022 1.00 39.78 348 ALA A N 1
ATOM 2631 C CA . ALA A 1 348 ? -13.235 -21.792 37.922 1.00 39.78 348 ALA A CA 1
ATOM 2632 C C . ALA A 1 348 ? -13.825 -22.236 36.579 1.00 39.78 348 ALA A C 1
ATOM 2634 O O . ALA A 1 348 ? -13.583 -21.640 35.533 1.00 39.78 348 ALA A O 1
ATOM 2635 N N . THR A 1 349 ? -14.585 -23.326 36.633 1.00 37.22 349 THR A N 1
ATOM 2636 C CA . THR A 1 349 ? -15.419 -23.841 35.547 1.00 37.22 349 THR A CA 1
ATOM 2637 C C . THR A 1 349 ? -16.736 -23.069 35.541 1.00 37.22 349 THR A C 1
ATOM 2639 O O . THR A 1 349 ? -17.481 -23.134 36.517 1.00 37.22 349 THR A O 1
ATOM 2642 N N . ALA A 1 350 ? -17.054 -22.378 34.447 1.00 40.25 350 ALA A N 1
ATOM 2643 C CA . ALA A 1 350 ? -18.392 -21.851 34.199 1.00 40.25 350 ALA A CA 1
ATOM 2644 C C . ALA A 1 350 ? -18.903 -22.379 32.855 1.00 40.25 350 ALA A C 1
ATOM 2646 O O . ALA A 1 350 ? -18.419 -22.013 31.789 1.00 40.25 350 ALA A O 1
ATOM 2647 N N . THR A 1 351 ? -19.887 -23.270 32.936 1.00 37.88 351 THR A N 1
ATOM 2648 C CA . THR A 1 351 ? -20.699 -23.750 31.818 1.00 37.88 351 THR A CA 1
ATOM 2649 C C . THR A 1 351 ? -21.965 -22.902 31.746 1.00 37.88 351 THR A C 1
ATOM 2651 O O . THR A 1 351 ? -22.698 -22.849 32.735 1.00 37.88 351 THR A O 1
ATOM 2654 N N . PRO A 1 352 ? -22.282 -22.302 30.591 1.00 49.31 352 PRO A N 1
ATOM 2655 C CA . PRO A 1 352 ? -23.670 -22.016 30.265 1.00 49.31 352 PRO A CA 1
ATOM 2656 C C . PRO A 1 352 ? -24.129 -22.829 29.050 1.00 49.31 352 PRO A C 1
ATOM 2658 O O . PRO A 1 352 ? -23.666 -22.658 27.926 1.00 49.31 352 PRO A O 1
ATOM 2661 N N . THR A 1 353 ? -25.092 -23.709 29.311 1.00 40.50 353 THR A N 1
ATOM 2662 C CA . THR A 1 353 ? -25.975 -24.316 28.315 1.00 40.50 353 THR A CA 1
ATOM 2663 C C . THR A 1 353 ? -27.100 -23.333 27.999 1.00 40.50 353 THR A C 1
ATOM 2665 O O . THR A 1 353 ? -27.791 -22.898 28.919 1.00 40.50 353 THR A O 1
ATOM 2668 N N . ALA A 1 354 ? -27.358 -23.057 26.720 1.00 41.47 354 ALA A N 1
ATOM 2669 C CA . ALA A 1 354 ? -28.677 -22.629 26.262 1.00 41.47 354 ALA A CA 1
ATOM 2670 C C . ALA A 1 354 ? -28.927 -23.073 24.813 1.00 41.47 354 ALA A C 1
ATOM 2672 O O . ALA A 1 354 ? -28.195 -22.732 23.890 1.00 41.47 354 ALA A O 1
ATOM 2673 N N . THR A 1 355 ? -29.992 -23.852 24.665 1.00 42.53 355 THR A N 1
ATOM 2674 C CA . THR A 1 355 ? -30.592 -24.365 23.434 1.00 42.53 355 THR A CA 1
ATOM 2675 C C . THR A 1 355 ? -31.562 -23.338 22.847 1.00 42.53 355 THR A C 1
ATOM 2677 O O . THR A 1 355 ? -32.373 -22.801 23.598 1.00 42.53 355 THR A O 1
ATOM 2680 N N . ALA A 1 356 ? -31.591 -23.168 21.520 1.00 39.06 356 ALA A N 1
ATOM 2681 C CA . ALA A 1 356 ? -32.816 -22.839 20.782 1.00 39.06 356 ALA A CA 1
ATOM 2682 C C . ALA A 1 356 ? -32.706 -23.240 19.298 1.00 39.06 356 ALA A C 1
ATOM 2684 O O . ALA A 1 356 ? -31.753 -22.887 18.611 1.00 39.06 356 ALA A O 1
ATOM 2685 N N . THR A 1 357 ? -33.729 -23.956 18.830 1.00 41.69 357 THR A N 1
ATOM 2686 C CA . THR A 1 357 ? -33.971 -24.405 17.452 1.00 41.69 357 THR A CA 1
ATOM 2687 C C . THR A 1 357 ? -35.203 -23.684 16.897 1.00 41.69 357 THR A C 1
ATOM 2689 O O . THR A 1 357 ? -36.211 -23.631 17.596 1.00 41.69 357 THR A O 1
ATOM 2692 N N . ALA A 1 358 ? -35.144 -23.219 15.643 1.00 40.78 358 ALA A N 1
ATOM 2693 C CA . ALA A 1 358 ? -36.224 -23.169 14.629 1.00 40.78 358 ALA A CA 1
ATOM 2694 C C . ALA A 1 358 ? -35.587 -22.612 13.335 1.00 40.78 358 ALA A C 1
ATOM 2696 O O . ALA A 1 358 ? -35.000 -21.538 13.369 1.00 40.78 358 ALA A O 1
ATOM 2697 N N . THR A 1 359 ? -35.413 -23.350 12.235 1.00 40.44 359 THR A N 1
ATOM 2698 C CA . THR A 1 359 ? -36.384 -23.819 11.220 1.00 40.44 359 THR A CA 1
ATOM 2699 C C . THR A 1 359 ? -37.246 -22.709 10.610 1.00 40.44 359 THR A C 1
ATOM 2701 O O . THR A 1 359 ? -38.225 -22.267 11.202 1.00 40.44 359 THR A O 1
ATOM 2704 N N . GLY A 1 360 ? -36.910 -22.337 9.372 1.00 44.25 360 GLY A N 1
ATOM 2705 C CA . GLY A 1 360 ? -37.720 -21.510 8.482 1.00 44.25 360 GLY A CA 1
ATOM 2706 C C . GLY A 1 360 ? -37.264 -21.699 7.037 1.00 44.25 360 GLY A C 1
ATOM 2707 O O . GLY A 1 360 ? -36.360 -21.017 6.572 1.00 44.25 360 GLY A O 1
ATOM 2708 N N . THR A 1 361 ? -37.871 -22.660 6.344 1.00 42.53 361 THR A N 1
ATOM 2709 C CA . THR A 1 361 ? -37.755 -22.859 4.894 1.00 42.53 361 THR A CA 1
ATOM 2710 C C . THR A 1 361 ? -38.956 -22.199 4.222 1.00 42.53 361 THR A C 1
ATOM 2712 O O . THR A 1 361 ? -40.088 -22.480 4.610 1.00 42.53 361 THR A O 1
ATOM 2715 N N . ALA A 1 362 ? -38.731 -21.390 3.184 1.00 42.12 362 ALA A N 1
ATOM 2716 C CA . ALA A 1 362 ? -39.713 -21.157 2.128 1.00 42.12 362 ALA A CA 1
ATOM 2717 C C . ALA A 1 362 ? -39.013 -20.797 0.809 1.00 42.12 362 ALA A C 1
ATOM 2719 O O . ALA A 1 362 ? -38.148 -19.928 0.748 1.00 42.12 362 ALA A O 1
ATOM 2720 N N . THR A 1 363 ? -39.424 -21.513 -0.232 1.00 40.75 363 THR A N 1
ATOM 2721 C CA . THR A 1 363 ? -39.001 -21.456 -1.633 1.00 40.75 363 THR A CA 1
ATOM 2722 C C . THR A 1 363 ? -40.052 -20.711 -2.462 1.00 40.75 363 THR A C 1
ATOM 2724 O O . THR A 1 363 ? -41.239 -20.933 -2.243 1.00 40.75 363 THR A O 1
ATOM 2727 N N . ALA A 1 364 ? -39.625 -19.916 -3.450 1.00 40.56 364 ALA A N 1
ATOM 2728 C CA . ALA A 1 364 ? -40.269 -19.715 -4.765 1.00 40.56 364 ALA A CA 1
ATOM 2729 C C . ALA A 1 364 ? -39.293 -18.889 -5.633 1.00 40.56 364 ALA A C 1
ATOM 2731 O O . ALA A 1 364 ? -38.935 -17.778 -5.265 1.00 40.56 364 ALA A O 1
ATOM 2732 N N . THR A 1 365 ? -38.618 -19.464 -6.631 1.00 38.59 365 THR A N 1
ATOM 2733 C CA . THR A 1 365 ? -39.068 -19.660 -8.025 1.00 38.59 365 THR A CA 1
ATOM 2734 C C . THR A 1 365 ? -39.455 -18.358 -8.732 1.00 38.59 365 THR A C 1
ATOM 2736 O O . THR A 1 365 ? -40.586 -17.902 -8.614 1.00 38.59 365 THR A O 1
ATOM 2739 N N . GLN A 1 366 ? -38.553 -17.843 -9.576 1.00 40.66 366 GLN A N 1
ATOM 2740 C CA . GLN A 1 366 ? -38.943 -17.214 -10.837 1.00 40.66 366 GLN A CA 1
ATOM 2741 C C . GLN A 1 366 ? -38.062 -17.728 -11.975 1.00 40.66 366 GLN A C 1
ATOM 2743 O O . GLN A 1 366 ? -36.838 -17.648 -11.949 1.00 40.66 366 GLN A O 1
ATOM 2748 N N . THR A 1 367 ? -38.749 -18.293 -12.959 1.00 38.69 367 THR A N 1
ATOM 2749 C CA . THR A 1 367 ? -38.263 -18.706 -14.268 1.00 38.69 367 THR A CA 1
ATOM 2750 C C . THR A 1 367 ? -38.609 -17.587 -15.242 1.00 38.69 367 THR A C 1
ATOM 2752 O O . THR A 1 367 ? -39.758 -17.151 -15.275 1.00 38.69 367 THR A O 1
ATOM 2755 N N . SER A 1 368 ? -37.670 -17.159 -16.081 1.00 42.34 368 SER A N 1
ATOM 2756 C CA . SER A 1 368 ? -38.018 -16.651 -17.409 1.00 42.34 368 SER A CA 1
ATOM 2757 C C . SER A 1 368 ? -36.923 -17.010 -18.408 1.00 42.34 368 SER A C 1
ATOM 2759 O O . SER A 1 368 ? -35.748 -17.139 -18.071 1.00 42.34 368 SER A O 1
ATOM 2761 N N . THR A 1 369 ? -37.396 -17.310 -19.609 1.00 38.22 369 THR A N 1
ATOM 2762 C CA . THR A 1 369 ? -36.796 -18.163 -20.629 1.00 38.22 369 THR A CA 1
ATOM 2763 C C . THR A 1 369 ? -36.143 -17.330 -21.735 1.00 38.22 369 THR A C 1
ATOM 2765 O O . THR A 1 369 ? -36.525 -16.191 -21.981 1.00 38.22 369 THR A O 1
ATOM 2768 N N . ALA A 1 370 ? -35.176 -17.963 -22.400 1.00 39.25 370 ALA A N 1
ATOM 2769 C CA . ALA A 1 370 ? -34.332 -17.534 -23.513 1.00 39.25 370 ALA A CA 1
ATOM 2770 C C . ALA A 1 370 ? -34.969 -16.714 -24.655 1.00 39.25 370 ALA A C 1
ATOM 2772 O O . ALA A 1 370 ? -36.142 -16.857 -24.995 1.00 39.25 370 ALA A O 1
ATOM 2773 N N . THR A 1 371 ? -34.108 -16.011 -25.397 1.00 37.16 371 THR A N 1
ATOM 2774 C CA . THR A 1 371 ? -34.236 -15.879 -26.859 1.00 37.16 371 THR A CA 1
ATOM 2775 C C . THR A 1 371 ? -32.842 -15.897 -27.506 1.00 37.16 371 THR A C 1
ATOM 2777 O O . THR A 1 371 ? -32.080 -14.955 -27.306 1.00 37.16 371 THR A O 1
ATOM 2780 N N . PRO A 1 372 ? -32.478 -16.942 -28.273 1.00 49.81 372 PRO A N 1
ATOM 2781 C CA . PRO A 1 372 ? -31.380 -16.883 -29.230 1.00 49.81 372 PRO A CA 1
ATOM 2782 C C . PRO A 1 372 ? -31.889 -16.361 -30.582 1.00 49.81 372 PRO A C 1
ATOM 2784 O O . PRO A 1 372 ? -32.955 -16.766 -31.046 1.00 49.81 372 PRO A O 1
ATOM 2787 N N . THR A 1 373 ? -31.100 -15.525 -31.254 1.00 46.28 373 THR A N 1
ATOM 2788 C CA . THR A 1 373 ? -31.343 -15.142 -32.654 1.00 46.28 373 THR A CA 1
ATOM 2789 C C . THR A 1 373 ? -30.200 -15.671 -33.529 1.00 46.28 373 THR A C 1
ATOM 2791 O O . THR A 1 373 ? -29.048 -15.331 -33.260 1.00 46.28 373 THR A O 1
ATOM 2794 N N . PRO A 1 374 ? -30.470 -16.490 -34.566 1.00 51.94 374 PRO A N 1
ATOM 2795 C CA . PRO A 1 374 ? -29.456 -16.953 -35.514 1.00 51.94 374 PRO A CA 1
ATOM 2796 C C . PRO A 1 374 ? -29.406 -16.145 -36.832 1.00 51.94 374 PRO A C 1
ATOM 2798 O O . PRO A 1 374 ? -30.452 -15.891 -37.417 1.00 51.94 374 PRO A O 1
ATOM 2801 N N . SER A 1 375 ? -28.167 -15.904 -37.314 1.00 41.16 375 SER A N 1
ATOM 2802 C CA . SER A 1 375 ? -27.633 -16.000 -38.712 1.00 41.16 375 SER A CA 1
ATOM 2803 C C . SER A 1 375 ? -28.252 -15.157 -39.862 1.00 41.16 375 SER A C 1
ATOM 2805 O O . SER A 1 375 ? -29.335 -14.614 -39.676 1.00 41.16 375 SER A O 1
ATOM 2807 N N . PRO A 1 376 ? -27.688 -15.097 -41.106 1.00 55.47 376 PRO A N 1
ATOM 2808 C CA . PRO A 1 376 ? -26.349 -15.418 -41.662 1.00 55.47 376 PRO A CA 1
ATOM 2809 C C . PRO A 1 376 ? -25.703 -14.187 -42.381 1.00 55.47 376 PRO A C 1
ATOM 2811 O O . PRO A 1 376 ? -26.313 -13.132 -42.492 1.00 55.47 376 PRO A O 1
ATOM 2814 N N . SER A 1 377 ? -24.459 -14.192 -42.871 1.00 41.91 377 SER A N 1
ATOM 2815 C CA . SER A 1 377 ? -24.089 -14.656 -44.223 1.00 41.91 377 SER A CA 1
ATOM 2816 C C . SER A 1 377 ? -22.626 -14.292 -44.490 1.00 41.91 377 SER A C 1
ATOM 2818 O O . SER A 1 377 ? -22.202 -13.173 -44.212 1.00 41.91 377 SER A O 1
ATOM 2820 N N . GLY A 1 378 ? -21.864 -15.236 -45.040 1.00 41.53 378 GLY A N 1
ATOM 2821 C CA . GLY A 1 378 ? -20.443 -15.073 -45.316 1.00 41.53 378 GLY A CA 1
ATOM 2822 C C . GLY A 1 378 ? -20.125 -14.265 -46.571 1.00 41.53 378 GLY A C 1
ATOM 2823 O O . GLY A 1 378 ? -20.976 -13.985 -47.413 1.00 41.53 378 GLY A O 1
ATOM 2824 N N . THR A 1 379 ? -18.841 -13.973 -46.736 1.00 40.88 379 THR A N 1
ATOM 2825 C CA . THR A 1 379 ? -18.207 -13.924 -48.054 1.00 40.88 379 THR A CA 1
ATOM 2826 C C . THR A 1 379 ? -16.771 -14.407 -47.887 1.00 40.88 379 THR A C 1
ATOM 2828 O O . THR A 1 379 ? -15.967 -13.779 -47.205 1.00 40.88 379 THR A O 1
ATOM 2831 N N . ALA A 1 380 ? -16.478 -15.570 -48.464 1.00 42.34 380 ALA A N 1
ATOM 2832 C CA . ALA A 1 380 ? -15.122 -16.045 -48.663 1.00 42.34 380 ALA A CA 1
ATOM 2833 C C . ALA A 1 380 ? -14.530 -15.314 -49.873 1.00 42.34 380 ALA A C 1
ATOM 2835 O O . ALA A 1 380 ? -15.151 -15.302 -50.936 1.00 42.34 380 ALA A O 1
ATOM 2836 N N . THR A 1 381 ? -13.321 -14.775 -49.731 1.00 43.84 381 THR A N 1
ATOM 2837 C CA . THR A 1 381 ? -12.500 -14.365 -50.874 1.00 43.84 381 THR A CA 1
ATOM 2838 C C . THR A 1 381 ? -11.131 -15.011 -50.728 1.00 43.84 381 THR A C 1
ATOM 2840 O O . THR A 1 381 ? -10.410 -14.753 -49.768 1.00 43.84 381 THR A O 1
ATOM 2843 N N . ALA A 1 382 ? -10.806 -15.887 -51.677 1.00 39.56 382 ALA A N 1
ATOM 2844 C CA . ALA A 1 382 ? -9.503 -16.515 -51.823 1.00 39.56 382 ALA A CA 1
ATOM 2845 C C . ALA A 1 382 ? -8.512 -15.589 -52.563 1.00 39.56 382 ALA A C 1
ATOM 2847 O O . ALA A 1 382 ? -8.873 -14.967 -53.559 1.00 39.56 382 ALA A O 1
ATOM 2848 N N . THR A 1 383 ? -7.296 -15.525 -52.011 1.00 44.62 383 THR A N 1
ATOM 2849 C CA . THR A 1 383 ? -5.916 -15.532 -52.571 1.00 44.62 383 THR A CA 1
ATOM 2850 C C . THR A 1 383 ? -5.694 -15.166 -54.055 1.00 44.62 383 THR A C 1
ATOM 2852 O O . THR A 1 383 ? -6.414 -15.664 -54.920 1.00 44.62 383 THR A O 1
ATOM 2855 N N . PRO A 1 384 ? -4.648 -14.368 -54.392 1.00 47.88 384 PRO A N 1
ATOM 2856 C CA . PRO A 1 384 ? -3.307 -14.914 -54.724 1.00 47.88 384 PRO A CA 1
ATOM 2857 C C . PRO A 1 384 ? -2.113 -14.127 -54.114 1.00 47.88 384 PRO A C 1
ATOM 2859 O O . PRO A 1 384 ? -2.094 -12.903 -54.136 1.00 47.88 384 PRO A O 1
ATOM 2862 N N . THR A 1 385 ? -1.164 -14.804 -53.448 1.00 41.12 385 THR A N 1
ATOM 2863 C CA . THR A 1 385 ? 0.199 -15.182 -53.925 1.00 41.12 385 THR A CA 1
ATOM 2864 C C . THR A 1 385 ? 1.316 -14.222 -53.460 1.00 41.12 385 THR A C 1
ATOM 2866 O O . THR A 1 385 ? 1.383 -13.100 -53.954 1.00 41.12 385 THR A O 1
ATOM 2869 N N . PRO A 1 386 ? 2.253 -14.651 -52.585 1.00 47.59 386 PRO A N 1
ATOM 2870 C CA . PRO A 1 386 ? 3.507 -13.933 -52.369 1.00 47.59 386 PRO A CA 1
ATOM 2871 C C . PRO A 1 386 ? 4.499 -14.219 -53.507 1.00 47.59 386 PRO A C 1
ATOM 2873 O O . PRO A 1 386 ? 4.853 -15.366 -53.781 1.00 47.59 386 PRO A O 1
ATOM 2876 N N . THR A 1 387 ? 4.961 -13.162 -54.171 1.00 45.34 387 THR A N 1
ATOM 2877 C CA . THR A 1 387 ? 6.072 -13.217 -55.127 1.00 45.34 387 THR A CA 1
ATOM 2878 C C . THR A 1 387 ? 7.388 -13.273 -54.357 1.00 45.34 387 THR A C 1
ATOM 2880 O O . THR A 1 387 ? 7.748 -12.321 -53.668 1.00 45.34 387 THR A O 1
ATOM 2883 N N . ALA A 1 388 ? 8.120 -14.378 -54.492 1.00 43.88 388 ALA A N 1
ATOM 2884 C CA . ALA A 1 388 ? 9.520 -14.457 -54.100 1.00 43.88 388 ALA A CA 1
ATOM 2885 C C . ALA A 1 388 ? 10.378 -13.709 -55.132 1.00 43.88 388 ALA A C 1
ATOM 2887 O O . ALA A 1 388 ? 10.402 -14.081 -56.305 1.00 43.88 388 ALA A O 1
ATOM 2888 N N . THR A 1 389 ? 11.109 -12.687 -54.690 1.00 45.47 389 THR A N 1
ATOM 2889 C CA . THR A 1 389 ? 12.201 -12.090 -55.466 1.00 45.47 389 THR A CA 1
ATOM 2890 C C . THR A 1 389 ? 13.508 -12.421 -54.763 1.00 45.47 389 THR A C 1
ATOM 2892 O O . THR A 1 389 ? 13.822 -11.858 -53.718 1.00 45.47 389 THR A O 1
ATOM 2895 N N . ALA A 1 390 ? 14.258 -13.355 -55.342 1.00 39.56 390 ALA A N 1
ATOM 2896 C CA . ALA A 1 390 ? 15.659 -13.576 -55.027 1.00 39.56 390 ALA A CA 1
ATOM 2897 C C . ALA A 1 390 ? 16.519 -12.626 -55.869 1.00 39.56 390 ALA A C 1
ATOM 2899 O O . ALA A 1 390 ? 16.359 -12.573 -57.088 1.00 39.56 390 ALA A O 1
ATOM 2900 N N . THR A 1 391 ? 17.477 -11.956 -55.232 1.00 44.03 391 THR A N 1
ATOM 2901 C CA . THR A 1 391 ? 18.623 -11.348 -55.917 1.00 44.03 391 THR A CA 1
ATOM 2902 C C . THR A 1 391 ? 19.883 -11.654 -55.106 1.00 44.03 391 THR A C 1
ATOM 2904 O O . THR A 1 391 ? 20.082 -11.038 -54.061 1.00 44.03 391 THR A O 1
ATOM 2907 N N . PRO A 1 392 ? 20.742 -12.592 -55.539 1.00 49.22 392 PRO A N 1
ATOM 2908 C CA . PRO A 1 392 ? 22.107 -12.684 -55.045 1.00 49.22 392 PRO A CA 1
ATOM 2909 C C . PRO A 1 392 ? 23.017 -11.766 -55.871 1.00 49.22 392 PRO A C 1
ATOM 2911 O O . PRO A 1 392 ? 23.063 -11.875 -57.095 1.00 49.22 392 PRO A O 1
ATOM 2914 N N . THR A 1 393 ? 23.798 -10.921 -55.202 1.00 46.66 393 THR A N 1
ATOM 2915 C CA . THR A 1 393 ? 24.977 -10.288 -55.810 1.00 46.66 393 THR A CA 1
ATOM 2916 C C . THR A 1 393 ? 26.148 -10.400 -54.841 1.00 46.66 393 THR A C 1
ATOM 2918 O O . THR A 1 393 ? 26.028 -10.083 -53.661 1.00 46.66 393 THR A O 1
ATOM 2921 N N . ALA A 1 394 ? 27.258 -10.922 -55.355 1.00 39.34 394 ALA A N 1
ATOM 2922 C CA . ALA A 1 394 ? 28.462 -11.291 -54.627 1.00 39.34 394 ALA A CA 1
ATOM 2923 C C . ALA A 1 394 ? 29.389 -10.104 -54.294 1.00 39.34 394 ALA A C 1
ATOM 2925 O O . ALA A 1 394 ? 29.490 -9.174 -55.087 1.00 39.34 394 ALA A O 1
ATOM 2926 N N . ALA A 1 395 ? 30.096 -10.267 -53.164 1.00 42.44 395 ALA A N 1
ATOM 2927 C CA . ALA A 1 395 ? 31.506 -9.969 -52.838 1.00 42.44 395 ALA A CA 1
ATOM 2928 C C . ALA A 1 395 ? 32.113 -8.580 -53.172 1.00 42.44 395 ALA A C 1
ATOM 2930 O O . ALA A 1 395 ? 31.959 -8.055 -54.272 1.00 42.44 395 ALA A O 1
ATOM 2931 N N . PRO A 1 396 ? 32.947 -8.047 -52.256 1.00 53.31 396 PRO A N 1
ATOM 2932 C CA . PRO A 1 396 ? 34.348 -8.467 -52.269 1.00 53.31 396 PRO A CA 1
ATOM 2933 C C . PRO A 1 396 ? 34.947 -8.836 -50.901 1.00 53.31 396 PRO A C 1
ATOM 2935 O O . PRO A 1 396 ? 34.661 -8.248 -49.867 1.00 53.31 396 PRO A O 1
ATOM 2938 N N . THR A 1 397 ? 35.813 -9.841 -50.987 1.00 42.50 397 THR A N 1
ATOM 2939 C CA . THR A 1 397 ? 37.065 -10.102 -50.271 1.00 42.50 397 THR A CA 1
ATOM 2940 C C . THR A 1 397 ? 37.613 -8.980 -49.382 1.00 42.50 397 THR A C 1
ATOM 2942 O O . THR A 1 397 ? 38.028 -7.947 -49.900 1.00 42.50 397 THR A O 1
ATOM 2945 N N . GLU A 1 398 ? 37.817 -9.278 -48.096 1.00 49.56 398 GLU A N 1
ATOM 2946 C CA . GLU A 1 398 ? 38.976 -8.773 -47.355 1.00 49.56 398 GLU A CA 1
ATOM 2947 C C . GLU A 1 398 ? 39.730 -9.920 -46.676 1.00 49.56 398 GLU A C 1
ATOM 2949 O O . GLU A 1 398 ? 39.165 -10.855 -46.110 1.00 49.56 398 GLU A O 1
ATOM 2954 N N . THR A 1 399 ? 41.045 -9.838 -46.829 1.00 39.88 399 THR A N 1
ATOM 2955 C CA . THR A 1 399 ? 42.067 -10.781 -46.396 1.00 39.88 399 THR A CA 1
ATOM 2956 C C . THR A 1 399 ? 42.558 -10.354 -45.019 1.00 39.88 399 THR A C 1
ATOM 2958 O O . THR A 1 399 ? 43.135 -9.278 -44.896 1.00 39.88 399 THR A O 1
ATOM 2961 N N . ALA A 1 400 ? 42.421 -11.210 -44.008 1.00 43.94 400 ALA A N 1
ATOM 2962 C CA . ALA A 1 400 ? 43.163 -11.081 -42.758 1.00 43.94 400 ALA A CA 1
ATOM 2963 C C . ALA A 1 400 ? 44.036 -12.325 -42.561 1.00 43.94 400 ALA A C 1
ATOM 2965 O O . ALA A 1 400 ? 43.566 -13.411 -42.234 1.00 43.94 400 ALA A O 1
ATOM 2966 N N . THR A 1 401 ? 45.329 -12.145 -42.813 1.00 39.84 401 THR A N 1
ATOM 2967 C CA . THR A 1 401 ? 46.396 -13.089 -42.487 1.00 39.84 401 THR A CA 1
ATOM 2968 C C . THR A 1 401 ? 46.696 -12.972 -40.994 1.00 39.84 401 THR A C 1
ATOM 2970 O O . THR A 1 401 ? 47.185 -11.930 -40.562 1.00 39.84 401 THR A O 1
ATOM 2973 N N . SER A 1 402 ? 46.463 -14.025 -40.209 1.00 43.88 402 SER A N 1
ATOM 2974 C CA . SER A 1 402 ? 47.063 -14.164 -38.879 1.00 43.88 402 SER A CA 1
ATOM 2975 C C . SER A 1 402 ? 48.057 -15.326 -38.879 1.00 43.88 402 SER A C 1
ATOM 2977 O O . SER A 1 402 ? 47.758 -16.479 -39.183 1.00 43.88 402 SER A O 1
ATOM 2979 N N . THR A 1 403 ? 49.303 -14.957 -38.614 1.00 40.22 403 THR A N 1
ATOM 2980 C CA . THR A 1 403 ? 50.489 -15.804 -38.577 1.00 40.22 403 THR A CA 1
ATOM 2981 C C . THR A 1 403 ? 50.531 -16.580 -37.263 1.00 40.22 403 THR A C 1
ATOM 2983 O O . THR A 1 403 ? 50.543 -15.976 -36.193 1.00 40.22 403 THR A O 1
ATOM 2986 N N . ALA A 1 404 ? 50.628 -17.909 -37.329 1.00 39.75 404 ALA A N 1
ATOM 2987 C CA . ALA A 1 404 ? 50.984 -18.731 -36.177 1.00 39.75 404 ALA A CA 1
ATOM 2988 C C . ALA A 1 404 ? 52.462 -18.504 -35.816 1.00 39.75 404 ALA A C 1
ATOM 2990 O O . ALA A 1 404 ? 53.343 -18.725 -36.647 1.00 39.75 404 ALA A O 1
ATOM 2991 N N . THR A 1 405 ? 52.739 -18.081 -34.581 1.00 38.94 405 THR A N 1
ATOM 2992 C CA . THR A 1 405 ? 54.095 -18.096 -34.010 1.00 38.94 405 THR A CA 1
ATOM 2993 C C . THR A 1 405 ? 54.087 -18.910 -32.725 1.00 38.94 405 THR A C 1
ATOM 2995 O O . THR A 1 405 ? 53.231 -18.724 -31.866 1.00 38.94 405 THR A O 1
ATOM 2998 N N . ALA A 1 406 ? 55.026 -19.850 -32.649 1.00 36.47 406 ALA A N 1
ATOM 2999 C CA . ALA A 1 406 ? 55.142 -20.867 -31.619 1.00 36.47 406 ALA A CA 1
ATOM 3000 C C . ALA A 1 406 ? 55.679 -20.353 -30.270 1.00 36.47 406 ALA A C 1
ATOM 3002 O O . ALA A 1 406 ? 56.464 -19.409 -30.192 1.00 36.47 406 ALA A O 1
ATOM 3003 N N . THR A 1 407 ? 55.273 -21.094 -29.242 1.00 42.72 407 THR A N 1
ATOM 3004 C CA . THR A 1 407 ? 55.728 -21.185 -27.849 1.00 42.72 407 THR A CA 1
ATOM 3005 C C . THR A 1 407 ? 57.249 -21.107 -27.641 1.00 42.72 407 THR A C 1
ATOM 3007 O O . THR A 1 407 ? 58.010 -21.757 -28.360 1.00 42.72 407 THR A O 1
ATOM 3010 N N . PRO A 1 408 ? 57.688 -20.425 -26.567 1.00 43.38 408 PRO A N 1
ATOM 3011 C CA . PRO A 1 408 ? 58.585 -21.058 -25.590 1.00 43.38 408 PRO A CA 1
ATOM 3012 C C . PRO A 1 408 ? 58.055 -20.887 -24.149 1.00 43.38 408 PRO A C 1
ATOM 3014 O O . PRO A 1 408 ? 57.678 -19.798 -23.738 1.00 43.38 408 PRO A O 1
ATOM 3017 N N . THR A 1 409 ? 57.795 -21.989 -23.445 1.00 34.38 409 THR A N 1
ATOM 3018 C CA . THR A 1 409 ? 58.647 -22.630 -22.416 1.00 34.38 409 THR A CA 1
ATOM 3019 C C . THR A 1 409 ? 58.429 -22.059 -21.012 1.00 34.38 409 THR A C 1
ATOM 3021 O O . THR A 1 409 ? 58.625 -20.876 -20.759 1.00 34.38 409 THR A O 1
ATOM 3024 N N . ALA A 1 410 ? 58.045 -22.962 -20.105 1.00 45.47 410 ALA A N 1
ATOM 3025 C CA . ALA A 1 410 ? 57.796 -22.738 -18.688 1.00 45.47 410 ALA A CA 1
ATOM 3026 C C . ALA A 1 410 ? 58.948 -22.011 -17.972 1.00 45.47 410 ALA A C 1
ATOM 3028 O O . ALA A 1 410 ? 60.115 -22.379 -18.116 1.00 45.47 410 ALA A O 1
ATOM 3029 N N . SER A 1 411 ? 58.590 -21.036 -17.136 1.00 36.53 411 SER A N 1
ATOM 3030 C CA . SER A 1 411 ? 59.467 -20.441 -16.129 1.00 36.53 411 SER A CA 1
ATOM 3031 C C . SER A 1 411 ? 58.744 -20.434 -14.784 1.00 36.53 411 SER A C 1
ATOM 3033 O O . SER A 1 411 ? 57.551 -20.156 -14.710 1.00 36.53 411 SER A O 1
ATOM 3035 N N . ALA A 1 412 ? 59.482 -20.819 -13.747 1.00 37.94 412 ALA A N 1
ATOM 3036 C CA . ALA A 1 412 ? 58.991 -21.258 -12.452 1.00 37.94 412 ALA A CA 1
ATOM 3037 C C . ALA A 1 412 ? 58.265 -20.185 -11.614 1.00 37.94 412 ALA A C 1
ATOM 3039 O O . ALA A 1 412 ? 58.649 -19.019 -11.580 1.00 37.94 412 ALA A O 1
ATOM 3040 N N . THR A 1 413 ? 57.255 -20.683 -10.902 1.00 41.62 413 THR A N 1
ATOM 3041 C CA . THR A 1 413 ? 56.666 -20.280 -9.616 1.00 41.62 413 THR A CA 1
ATOM 3042 C C . THR A 1 413 ? 57.310 -19.096 -8.875 1.00 41.62 413 THR A C 1
ATOM 3044 O O . THR A 1 413 ? 58.426 -19.228 -8.366 1.00 41.62 413 THR A O 1
ATOM 3047 N N . PRO A 1 414 ? 56.561 -18.005 -8.627 1.00 43.38 414 PRO A N 1
ATOM 3048 C CA . PRO A 1 414 ? 56.648 -17.280 -7.373 1.00 43.38 414 PRO A CA 1
ATOM 3049 C C . PRO A 1 414 ? 55.734 -17.954 -6.342 1.00 43.38 414 PRO A C 1
ATOM 3051 O O . PRO A 1 414 ? 54.525 -18.072 -6.517 1.00 43.38 414 PRO A O 1
ATOM 3054 N N . THR A 1 415 ? 56.356 -18.436 -5.274 1.00 40.31 415 THR A N 1
ATOM 3055 C CA . THR A 1 415 ? 55.715 -18.976 -4.079 1.00 40.31 415 THR A CA 1
ATOM 3056 C C . THR A 1 415 ? 54.780 -17.919 -3.496 1.00 40.31 415 THR A C 1
ATOM 3058 O O . THR A 1 415 ? 55.250 -16.873 -3.044 1.00 40.31 415 THR A O 1
ATOM 3061 N N . SER A 1 416 ? 53.470 -18.174 -3.508 1.00 45.53 416 SER A N 1
ATOM 3062 C CA . SER A 1 416 ? 52.522 -17.395 -2.719 1.00 45.53 416 SER A CA 1
ATOM 3063 C C . SER A 1 416 ? 52.830 -17.628 -1.242 1.00 45.53 416 SER A C 1
ATOM 3065 O O . SER A 1 416 ? 52.901 -18.751 -0.740 1.00 45.53 416 SER A O 1
ATOM 3067 N N . THR A 1 417 ? 53.116 -16.532 -0.557 1.00 36.81 417 THR A N 1
ATOM 3068 C CA . THR A 1 417 ? 53.304 -16.475 0.885 1.00 36.81 417 THR A CA 1
ATOM 3069 C C . THR A 1 417 ? 52.033 -16.990 1.554 1.00 36.81 417 THR A C 1
ATOM 3071 O O . THR A 1 417 ? 50.989 -16.352 1.454 1.00 36.81 417 THR A O 1
ATOM 3074 N N . ALA A 1 418 ? 52.114 -18.140 2.225 1.00 40.56 418 ALA A N 1
ATOM 3075 C CA . ALA A 1 418 ? 51.028 -18.646 3.052 1.00 40.56 418 ALA A CA 1
ATOM 3076 C C . ALA A 1 418 ? 50.685 -17.611 4.138 1.00 40.56 418 ALA A C 1
ATOM 3078 O O . ALA A 1 418 ? 51.537 -17.236 4.948 1.00 40.56 418 ALA A O 1
ATOM 3079 N N . SER A 1 419 ? 49.438 -17.153 4.127 1.00 39.84 419 SER A N 1
ATOM 3080 C CA . SER A 1 419 ? 48.813 -16.276 5.115 1.00 39.84 419 SER A CA 1
ATOM 3081 C C . SER A 1 419 ? 47.381 -16.775 5.331 1.00 39.84 419 SER A C 1
ATOM 3083 O O . SER A 1 419 ? 46.800 -17.335 4.406 1.00 39.84 419 SER A O 1
ATOM 3085 N N . PRO A 1 420 ? 46.847 -16.606 6.546 1.00 43.00 420 PRO A N 1
ATOM 3086 C CA . PRO A 1 420 ? 46.576 -17.698 7.477 1.00 43.00 420 PRO A CA 1
ATOM 3087 C C . PRO A 1 420 ? 45.481 -18.664 6.982 1.00 43.00 420 PRO A C 1
ATOM 3089 O O . PRO A 1 420 ? 44.529 -18.234 6.357 1.00 43.00 420 PRO A O 1
ATOM 3092 N N . THR A 1 421 ? 45.640 -19.951 7.306 1.00 54.38 421 THR A N 1
ATOM 3093 C CA . THR A 1 421 ? 44.641 -21.043 7.266 1.00 54.38 421 THR A CA 1
ATOM 3094 C C . THR A 1 421 ? 43.546 -20.925 6.186 1.00 54.38 421 THR A C 1
ATOM 3096 O O . THR A 1 421 ? 42.581 -20.195 6.410 1.00 54.38 421 THR A O 1
ATOM 3099 N N . PRO A 1 422 ? 43.624 -21.675 5.065 1.00 56.72 422 PRO A N 1
ATOM 3100 C CA . PRO A 1 422 ? 42.509 -21.745 4.128 1.00 56.72 422 PRO A CA 1
ATOM 3101 C C . PRO A 1 422 ? 41.259 -22.175 4.895 1.00 56.72 422 PRO A C 1
ATOM 3103 O O . PRO A 1 422 ? 41.302 -23.154 5.651 1.00 56.72 422 PRO A O 1
ATOM 3106 N N . GLY A 1 423 ? 40.166 -21.433 4.726 1.00 68.44 423 GLY A N 1
ATOM 3107 C CA . GLY A 1 423 ? 38.849 -22.021 4.935 1.00 68.44 423 GLY A CA 1
ATOM 3108 C C . GLY A 1 423 ? 38.701 -23.258 4.044 1.00 68.44 423 GLY A C 1
ATOM 3109 O O . GLY A 1 423 ? 39.543 -23.513 3.180 1.00 68.44 423 GLY A O 1
ATOM 3110 N N . ALA A 1 424 ? 37.656 -24.049 4.272 1.00 84.31 424 ALA A N 1
ATOM 3111 C CA . ALA A 1 424 ? 37.241 -24.987 3.237 1.00 84.31 424 ALA A CA 1
ATOM 3112 C C . ALA A 1 424 ? 36.995 -24.204 1.929 1.00 84.31 424 ALA A C 1
ATOM 3114 O O . ALA A 1 424 ? 36.643 -23.027 1.985 1.00 84.31 424 ALA A O 1
ATOM 3115 N N . ASP A 1 425 ? 37.327 -24.833 0.812 1.00 87.50 425 ASP A N 1
ATOM 3116 C CA . ASP A 1 425 ? 37.135 -24.363 -0.561 1.00 87.50 425 ASP A CA 1
ATOM 3117 C C . ASP A 1 425 ? 36.578 -25.602 -1.268 1.00 87.50 425 ASP A C 1
ATOM 3119 O O . ASP A 1 425 ? 37.309 -26.563 -1.551 1.00 87.50 425 ASP A O 1
ATOM 3123 N N . SER A 1 426 ? 35.251 -25.678 -1.271 1.00 87.25 426 SER A N 1
ATOM 3124 C CA . SER A 1 426 ? 34.472 -26.877 -1.558 1.00 87.25 426 SER A CA 1
ATOM 3125 C C . SER A 1 426 ? 34.382 -27.157 -3.056 1.00 87.25 426 SER A C 1
ATOM 3127 O O . SER A 1 426 ? 34.282 -28.327 -3.441 1.00 87.25 426 SER A O 1
ATOM 3129 N N . ASP A 1 427 ? 34.490 -26.130 -3.893 1.00 86.00 427 ASP A N 1
ATOM 3130 C CA . ASP A 1 427 ? 34.440 -26.225 -5.350 1.00 86.00 427 ASP A CA 1
ATOM 3131 C C . ASP A 1 427 ? 35.833 -26.115 -6.020 1.00 86.00 427 ASP A C 1
ATOM 3133 O O . ASP A 1 427 ? 36.020 -26.558 -7.159 1.00 86.00 427 ASP A O 1
ATOM 3137 N N . GLY A 1 428 ? 36.852 -25.663 -5.282 1.00 89.19 428 GLY A N 1
ATOM 3138 C CA . GLY A 1 428 ? 38.250 -25.616 -5.699 1.00 89.19 428 GLY A CA 1
ATOM 3139 C C . GLY A 1 428 ? 38.596 -24.430 -6.597 1.00 89.19 428 GLY A C 1
ATOM 3140 O O . GLY A 1 428 ? 39.576 -24.516 -7.353 1.00 89.19 428 GLY A O 1
ATOM 3141 N N . ASP A 1 429 ? 37.809 -23.358 -6.561 1.00 88.69 429 ASP A N 1
ATOM 3142 C CA . ASP A 1 429 ? 37.943 -22.203 -7.448 1.00 88.69 429 ASP A CA 1
ATOM 3143 C C . ASP A 1 429 ? 38.979 -21.162 -6.951 1.00 88.69 429 ASP A C 1
ATOM 3145 O O . ASP A 1 429 ? 39.458 -20.310 -7.714 1.00 88.69 429 ASP A O 1
ATOM 3149 N N . GLY A 1 430 ? 39.426 -21.311 -5.698 1.00 89.69 430 GLY A N 1
ATOM 3150 C CA . GLY A 1 430 ? 40.397 -20.447 -5.031 1.00 89.69 430 GLY A CA 1
ATOM 3151 C C . GLY A 1 430 ? 39.790 -19.382 -4.112 1.00 89.69 430 GLY A C 1
ATOM 3152 O O . GLY A 1 430 ? 40.557 -18.587 -3.545 1.00 89.69 430 GLY A O 1
ATOM 3153 N N . VAL A 1 431 ? 38.468 -19.364 -3.937 1.00 88.81 431 VAL A N 1
ATOM 3154 C CA . VAL A 1 431 ? 37.714 -18.539 -2.992 1.00 88.81 431 VAL A CA 1
ATOM 3155 C C . VAL A 1 431 ? 37.266 -19.417 -1.810 1.00 88.81 431 VAL A C 1
ATOM 3157 O O . VAL A 1 431 ? 36.645 -20.449 -1.992 1.00 88.81 431 VAL A O 1
ATOM 3160 N N . PRO A 1 432 ? 37.606 -19.078 -0.551 1.00 89.75 432 PRO A N 1
ATOM 3161 C CA . PRO A 1 432 ? 37.158 -19.884 0.588 1.00 89.75 432 PRO A CA 1
ATOM 3162 C C . PRO A 1 432 ? 35.634 -19.824 0.785 1.00 89.75 432 PRO A C 1
ATOM 3164 O O . PRO A 1 432 ? 35.098 -18.719 0.807 1.00 89.75 432 PRO A O 1
ATOM 3167 N N . ASP A 1 433 ? 34.993 -20.949 1.130 1.00 85.81 433 ASP A N 1
ATOM 3168 C CA . ASP A 1 433 ? 33.535 -21.133 1.322 1.00 85.81 433 ASP A CA 1
ATOM 3169 C C . ASP A 1 433 ? 32.853 -20.034 2.161 1.00 85.81 433 ASP A C 1
ATOM 3171 O O . ASP A 1 433 ? 31.666 -19.764 2.029 1.00 85.81 433 ASP A O 1
ATOM 3175 N N . LEU A 1 434 ? 33.584 -19.407 3.091 1.00 84.44 434 LEU A N 1
ATOM 3176 C CA . LEU A 1 434 ? 33.048 -18.349 3.957 1.00 84.44 434 LEU A CA 1
ATOM 3177 C C . LEU A 1 434 ? 32.792 -17.025 3.216 1.00 84.44 434 LEU A C 1
ATOM 3179 O O . LEU A 1 434 ? 32.036 -16.184 3.701 1.00 84.44 434 LEU A O 1
ATOM 3183 N N . VAL A 1 435 ? 33.497 -16.798 2.112 1.00 89.38 435 VAL A N 1
ATOM 3184 C CA . VAL A 1 435 ? 33.434 -15.577 1.298 1.00 89.38 435 VAL A CA 1
ATOM 3185 C C . VAL A 1 435 ? 33.076 -15.870 -0.157 1.00 89.38 435 VAL A C 1
ATOM 3187 O O . VAL A 1 435 ? 33.079 -14.939 -0.958 1.00 89.38 435 VAL A O 1
ATOM 3190 N N . ASP A 1 436 ? 32.793 -17.132 -0.467 1.00 86.12 436 ASP A N 1
ATOM 3191 C CA . ASP A 1 436 ? 32.386 -17.602 -1.779 1.00 86.12 436 ASP A CA 1
ATOM 3192 C C . ASP A 1 436 ? 30.882 -17.382 -1.978 1.00 86.12 436 ASP A C 1
ATOM 3194 O O . ASP A 1 436 ? 30.067 -17.742 -1.123 1.00 86.12 436 ASP A O 1
ATOM 3198 N N . ASN A 1 437 ? 30.515 -16.730 -3.079 1.00 86.81 437 ASN A N 1
ATOM 3199 C CA . ASN A 1 437 ? 29.129 -16.486 -3.439 1.00 86.81 437 ASN A CA 1
ATOM 3200 C C . ASN A 1 437 ? 28.441 -17.704 -4.064 1.00 86.81 437 ASN A C 1
ATOM 3202 O O . ASN A 1 437 ? 27.215 -17.672 -4.153 1.00 86.81 437 ASN A O 1
ATOM 3206 N N . CYS A 1 438 ? 29.199 -18.746 -4.424 1.00 89.81 438 CYS A N 1
ATOM 3207 C CA . CYS A 1 438 ? 28.699 -20.030 -4.902 1.00 89.81 438 CYS A CA 1
ATOM 3208 C C . CYS A 1 438 ? 29.583 -21.196 -4.423 1.00 89.81 438 CYS A C 1
ATOM 3210 O O . CYS A 1 438 ? 30.283 -21.794 -5.230 1.00 89.81 438 CYS A O 1
ATOM 3212 N N . PRO A 1 439 ? 29.497 -21.602 -3.140 1.00 88.44 439 PRO A N 1
ATOM 3213 C CA . PRO A 1 439 ? 30.423 -22.570 -2.534 1.00 88.44 439 PRO A CA 1
ATOM 3214 C C . PRO A 1 439 ? 30.482 -23.964 -3.184 1.00 88.44 439 PRO A C 1
ATOM 3216 O O . PRO A 1 439 ? 31.311 -24.795 -2.803 1.00 88.44 439 PRO A O 1
ATOM 3219 N N . ASN A 1 440 ? 29.565 -24.287 -4.101 1.00 88.00 440 ASN A N 1
ATOM 3220 C CA . ASN A 1 440 ? 29.543 -25.551 -4.834 1.00 88.00 440 ASN A CA 1
ATOM 3221 C C . ASN A 1 440 ? 29.632 -25.385 -6.363 1.00 88.00 440 ASN A C 1
ATOM 3223 O O . ASN A 1 440 ? 29.483 -26.384 -7.075 1.00 88.00 440 ASN A O 1
ATOM 3227 N N . TRP A 1 441 ? 29.915 -24.182 -6.879 1.00 91.25 441 TRP A N 1
ATOM 3228 C CA . TRP A 1 441 ? 30.087 -23.934 -8.313 1.00 91.25 441 TRP A CA 1
ATOM 3229 C C . TRP A 1 441 ? 31.301 -23.047 -8.629 1.00 91.25 441 TRP A C 1
ATOM 3231 O O . TRP A 1 441 ? 31.240 -21.842 -8.389 1.00 91.25 441 TRP A O 1
ATOM 3241 N N . PRO A 1 442 ? 32.333 -23.599 -9.311 1.00 90.38 442 PRO A N 1
ATOM 3242 C CA . PRO A 1 442 ? 33.582 -22.885 -9.544 1.00 90.38 442 PRO A CA 1
ATOM 3243 C C . PRO A 1 442 ? 33.424 -21.574 -10.311 1.00 90.38 442 PRO A C 1
ATOM 3245 O O . PRO A 1 442 ? 33.308 -21.573 -11.543 1.00 90.38 442 PRO A O 1
ATOM 3248 N N . ASN A 1 443 ? 33.540 -20.445 -9.613 1.00 89.94 443 ASN A N 1
ATOM 3249 C CA . ASN A 1 443 ? 33.479 -19.120 -10.211 1.00 89.94 443 ASN A CA 1
ATOM 3250 C C . ASN A 1 443 ? 34.557 -18.173 -9.634 1.00 89.94 443 ASN A C 1
ATOM 3252 O O . ASN A 1 443 ? 34.233 -17.177 -8.995 1.00 89.94 443 ASN A O 1
ATOM 3256 N N . PRO A 1 444 ? 35.856 -18.323 -9.988 1.00 91.75 444 PRO A N 1
ATOM 3257 C CA . PRO A 1 444 ? 36.963 -17.625 -9.303 1.00 91.75 444 PRO A CA 1
ATOM 3258 C C . PRO A 1 444 ? 36.896 -16.086 -9.302 1.00 91.75 444 PRO A C 1
ATOM 3260 O O . PRO A 1 444 ? 37.627 -15.402 -8.584 1.00 91.75 444 PRO A O 1
ATOM 3263 N N . THR A 1 445 ? 36.081 -15.510 -10.188 1.00 92.81 445 THR A N 1
ATOM 3264 C CA . THR A 1 445 ? 35.823 -14.066 -10.291 1.00 92.81 445 THR A CA 1
ATOM 3265 C C . THR A 1 445 ? 34.581 -13.604 -9.531 1.00 92.81 445 THR A C 1
ATOM 3267 O O . THR A 1 445 ? 34.283 -12.414 -9.555 1.00 92.81 445 THR A O 1
ATOM 3270 N N . GLN A 1 446 ? 33.862 -14.530 -8.902 1.00 89.06 446 GLN A N 1
ATOM 3271 C CA . GLN A 1 446 ? 32.622 -14.351 -8.154 1.00 89.06 446 GLN A CA 1
ATOM 3272 C C . GLN A 1 446 ? 31.508 -13.748 -9.023 1.00 89.06 446 GLN A C 1
ATOM 3274 O O . GLN A 1 446 ? 30.722 -12.909 -8.585 1.00 89.06 446 GLN A O 1
ATOM 3279 N N . ASN A 1 447 ? 31.452 -14.165 -10.292 1.00 91.06 447 ASN A N 1
ATOM 3280 C CA . ASN A 1 447 ? 30.383 -13.771 -11.207 1.00 91.06 447 ASN A CA 1
ATOM 3281 C C . ASN A 1 447 ? 29.248 -14.784 -11.094 1.00 91.06 447 ASN A C 1
ATOM 3283 O O . ASN A 1 447 ? 29.463 -15.967 -11.345 1.00 91.06 447 ASN A O 1
ATOM 3287 N N . LEU A 1 448 ? 28.057 -14.307 -10.750 1.00 87.56 448 LEU A N 1
ATOM 3288 C CA . LEU A 1 448 ? 26.860 -15.139 -10.718 1.00 87.56 448 LEU A CA 1
ATOM 3289 C C . LEU A 1 448 ? 26.325 -15.394 -12.139 1.00 87.56 448 LEU A C 1
ATOM 3291 O O . LEU A 1 448 ? 26.593 -14.590 -13.046 1.00 87.56 448 LEU A O 1
ATOM 3295 N N . PRO A 1 449 ? 25.561 -16.479 -12.347 1.00 87.00 449 PRO A N 1
ATOM 3296 C CA . PRO A 1 449 ? 24.878 -16.735 -13.609 1.00 87.00 449 PRO A CA 1
ATOM 3297 C C . PRO A 1 449 ? 23.847 -15.638 -13.947 1.00 87.00 449 PRO A C 1
ATOM 3299 O O . PRO A 1 449 ? 23.509 -14.808 -13.102 1.00 87.00 449 PRO A O 1
ATOM 3302 N N . PRO A 1 450 ? 23.309 -15.601 -15.181 1.00 85.69 450 PRO A N 1
ATOM 3303 C CA . PRO A 1 450 ? 22.356 -14.571 -15.606 1.00 85.69 450 PRO A CA 1
ATOM 3304 C C . PRO A 1 450 ? 20.946 -14.720 -15.001 1.00 85.69 450 PRO A C 1
ATOM 3306 O O . PRO A 1 450 ? 20.063 -13.924 -15.327 1.00 85.69 450 PRO A O 1
ATOM 3309 N N . TRP A 1 451 ? 20.719 -15.726 -14.154 1.00 87.19 451 TRP A N 1
ATOM 3310 C CA . TRP A 1 451 ? 19.474 -15.968 -13.425 1.00 87.19 451 TRP A CA 1
ATOM 3311 C C . TRP A 1 451 ? 19.614 -15.638 -11.934 1.00 87.19 451 TRP A C 1
ATOM 3313 O O . TRP A 1 451 ? 20.703 -15.409 -11.415 1.00 87.19 451 TRP A O 1
ATOM 3323 N N . LEU A 1 452 ? 18.476 -15.576 -11.243 1.00 84.88 452 LEU A N 1
ATOM 3324 C CA . LEU A 1 452 ? 18.438 -15.364 -9.798 1.00 84.88 452 LEU A CA 1
ATOM 3325 C C . LEU A 1 452 ? 18.919 -16.625 -9.071 1.00 84.88 452 LEU A C 1
ATOM 3327 O O . LEU A 1 452 ? 18.451 -17.712 -9.395 1.00 84.88 452 LEU A O 1
ATOM 3331 N N . VAL A 1 453 ? 19.783 -16.457 -8.068 1.00 88.69 453 VAL A N 1
ATOM 3332 C CA . VAL A 1 453 ? 20.252 -17.517 -7.157 1.00 88.69 453 VAL A CA 1
ATOM 3333 C C . VAL A 1 453 ? 19.480 -17.406 -5.829 1.00 88.69 453 VAL A C 1
ATOM 3335 O O . VAL A 1 453 ? 19.614 -16.388 -5.139 1.00 88.69 453 VAL A O 1
ATOM 3338 N N . PRO A 1 454 ? 18.619 -18.378 -5.468 1.00 85.62 454 PRO A N 1
ATOM 3339 C CA . PRO A 1 454 ? 17.909 -18.405 -4.186 1.00 85.62 454 PRO A CA 1
ATOM 3340 C C . PRO A 1 454 ? 18.836 -18.458 -2.954 1.00 85.62 454 PRO A C 1
ATOM 3342 O O . PRO A 1 454 ? 19.959 -18.936 -3.013 1.00 85.62 454 PRO A O 1
ATOM 3345 N N . LEU A 1 455 ? 18.339 -18.042 -1.779 1.00 73.44 455 LEU A N 1
ATOM 3346 C CA . LEU A 1 455 ? 19.123 -18.007 -0.524 1.00 73.44 455 LEU A CA 1
ATOM 3347 C C . LEU A 1 455 ? 19.608 -19.397 -0.037 1.00 73.44 455 LEU A C 1
ATOM 3349 O O . LEU A 1 455 ? 20.509 -19.466 0.793 1.00 73.44 455 LEU A O 1
ATOM 3353 N N . ASN A 1 456 ? 19.021 -20.487 -0.547 1.00 82.62 456 ASN A N 1
ATOM 3354 C CA . ASN A 1 456 ? 19.373 -21.884 -0.251 1.00 82.62 456 ASN A CA 1
ATOM 3355 C C . ASN A 1 456 ? 19.680 -22.665 -1.544 1.00 82.62 456 ASN A C 1
ATOM 3357 O O . ASN A 1 456 ? 19.162 -23.766 -1.738 1.00 82.62 456 ASN A O 1
ATOM 3361 N N . ASP A 1 457 ? 20.467 -22.065 -2.429 1.00 91.56 457 ASP A N 1
ATOM 3362 C CA . ASP A 1 457 ? 20.959 -22.660 -3.673 1.00 91.56 457 ASP A CA 1
ATOM 3363 C C . ASP A 1 457 ? 22.496 -22.789 -3.579 1.00 91.56 457 ASP A C 1
ATOM 3365 O O . ASP A 1 457 ? 23.210 -21.809 -3.801 1.00 91.56 457 ASP A O 1
ATOM 3369 N N . PRO A 1 458 ? 23.019 -23.942 -3.114 1.00 87.69 458 PRO A N 1
ATOM 3370 C CA . PRO A 1 458 ? 24.450 -24.119 -2.872 1.00 87.69 458 PRO A CA 1
ATOM 3371 C C . PRO A 1 458 ? 25.296 -24.140 -4.148 1.00 87.69 458 PRO A C 1
ATOM 3373 O O . PRO A 1 458 ? 26.467 -23.762 -4.100 1.00 87.69 458 PRO A O 1
ATOM 3376 N N . ASP A 1 459 ? 24.729 -24.595 -5.267 1.00 90.25 459 ASP A N 1
ATOM 3377 C CA . ASP A 1 459 ? 25.425 -24.706 -6.548 1.00 90.25 459 ASP A CA 1
ATOM 3378 C C . ASP A 1 459 ? 25.079 -23.592 -7.539 1.00 90.25 459 ASP A C 1
ATOM 3380 O O . ASP A 1 459 ? 25.647 -23.551 -8.626 1.00 90.25 459 ASP A O 1
ATOM 3384 N N . CYS A 1 460 ? 24.238 -22.639 -7.149 1.00 92.62 460 CYS A N 1
ATOM 3385 C CA . CYS A 1 460 ? 23.886 -21.453 -7.915 1.00 92.62 460 CYS A CA 1
ATOM 3386 C C . CYS A 1 460 ? 23.205 -21.733 -9.261 1.00 92.62 460 CYS A C 1
ATOM 3388 O O . CYS A 1 460 ? 23.268 -20.901 -10.174 1.00 92.62 460 CYS A O 1
ATOM 3390 N N . ASP A 1 461 ? 22.559 -22.881 -9.436 1.00 92.81 461 ASP A N 1
ATOM 3391 C CA . ASP A 1 461 ? 21.891 -23.238 -10.691 1.00 92.81 461 ASP A CA 1
ATOM 3392 C C . ASP A 1 461 ? 20.523 -22.544 -10.896 1.00 92.81 461 ASP A C 1
ATOM 3394 O O . ASP A 1 461 ? 19.906 -22.643 -11.964 1.00 92.81 461 ASP A O 1
ATOM 3398 N N . GLY A 1 462 ? 20.078 -21.761 -9.909 1.00 92.75 462 GLY A N 1
ATOM 3399 C CA . GLY A 1 462 ? 18.831 -21.000 -9.927 1.00 92.75 462 GLY A CA 1
ATOM 3400 C C . GLY A 1 462 ? 17.649 -21.718 -9.271 1.00 92.75 462 GLY A C 1
ATOM 3401 O O . GLY A 1 462 ? 16.506 -21.229 -9.338 1.00 92.75 462 GLY A O 1
ATOM 3402 N N . PHE A 1 463 ? 17.890 -22.855 -8.623 1.00 94.25 463 PHE A N 1
ATOM 3403 C CA . PHE A 1 463 ? 16.891 -23.630 -7.903 1.00 94.25 463 PHE A CA 1
ATOM 3404 C C . PHE A 1 463 ? 17.340 -23.878 -6.465 1.00 94.25 463 PHE A C 1
ATOM 3406 O O . PHE A 1 463 ? 18.499 -24.117 -6.176 1.00 94.25 463 PHE A O 1
ATOM 3413 N N . SER A 1 464 ? 16.415 -23.764 -5.508 1.00 93.44 464 SER A N 1
ATOM 3414 C CA . SER A 1 464 ? 16.773 -24.081 -4.128 1.00 93.44 464 SER A CA 1
ATOM 3415 C C . SER A 1 464 ? 16.878 -25.587 -3.941 1.00 93.44 464 SER A C 1
ATOM 3417 O O . SER A 1 464 ? 16.174 -26.362 -4.598 1.00 93.44 464 SER A O 1
ATOM 3419 N N . SER A 1 465 ? 17.592 -25.993 -2.892 1.00 92.00 465 SER A N 1
ATOM 3420 C CA . SER A 1 465 ? 17.638 -27.401 -2.502 1.00 92.00 465 SER A CA 1
ATOM 3421 C C . SER A 1 465 ? 16.247 -28.006 -2.262 1.00 92.00 465 SER A C 1
ATOM 3423 O O . SER A 1 465 ? 16.081 -29.214 -2.395 1.00 92.00 465 SER A O 1
ATOM 3425 N N . ALA A 1 466 ? 15.232 -27.213 -1.894 1.00 90.69 466 ALA A N 1
ATOM 3426 C CA . ALA A 1 466 ? 13.870 -27.719 -1.716 1.00 90.69 466 ALA A CA 1
ATOM 3427 C C . ALA A 1 466 ? 13.226 -28.108 -3.054 1.00 90.69 466 ALA A C 1
ATOM 3429 O O . ALA A 1 466 ? 12.604 -29.171 -3.145 1.00 90.69 466 ALA A O 1
ATOM 3430 N N . VAL A 1 467 ? 13.410 -27.277 -4.083 1.00 95.81 467 VAL A N 1
ATOM 3431 C CA . VAL A 1 467 ? 12.956 -27.579 -5.442 1.00 95.81 467 VAL A CA 1
ATOM 3432 C C . VAL A 1 467 ? 13.697 -28.787 -5.984 1.00 95.81 467 VAL A C 1
ATOM 3434 O O . VAL A 1 467 ? 13.067 -29.735 -6.437 1.00 95.81 467 VAL A O 1
ATOM 3437 N N . GLU A 1 468 ? 15.016 -28.804 -5.870 1.00 95.50 468 GLU A N 1
ATOM 3438 C CA . GLU A 1 468 ? 15.839 -29.869 -6.429 1.00 95.50 468 GLU A CA 1
ATOM 3439 C C . GLU A 1 468 ? 15.595 -31.229 -5.775 1.00 95.50 468 GLU A C 1
ATOM 3441 O O . GLU A 1 468 ? 15.448 -32.240 -6.463 1.00 95.50 468 GLU A O 1
ATOM 3446 N N . ILE A 1 469 ? 15.449 -31.269 -4.445 1.00 92.31 469 ILE A N 1
ATOM 3447 C CA . ILE A 1 469 ? 15.090 -32.502 -3.731 1.00 92.31 469 ILE A CA 1
ATOM 3448 C C . ILE A 1 469 ? 13.735 -33.033 -4.216 1.00 92.31 469 ILE A C 1
ATOM 3450 O O . ILE A 1 469 ? 13.574 -34.248 -4.355 1.00 92.31 469 ILE A O 1
ATOM 3454 N N . SER A 1 470 ? 12.765 -32.147 -4.466 1.00 91.56 470 SER A N 1
ATOM 3455 C CA . SER A 1 470 ? 11.449 -32.531 -4.991 1.00 91.56 470 SER A CA 1
ATOM 3456 C C . SER A 1 470 ? 11.541 -33.005 -6.444 1.00 91.56 470 SER A C 1
ATOM 3458 O O . SER A 1 470 ? 11.025 -34.071 -6.784 1.00 91.56 470 SER A O 1
ATOM 3460 N N . ALA A 1 471 ? 12.269 -32.264 -7.282 1.00 93.62 471 ALA A N 1
ATOM 3461 C CA . ALA A 1 471 ? 12.474 -32.548 -8.698 1.00 93.62 471 ALA A CA 1
ATOM 3462 C C . ALA A 1 471 ? 13.349 -33.791 -8.942 1.00 93.62 471 ALA A C 1
ATOM 3464 O O . ALA A 1 471 ? 13.304 -34.389 -10.021 1.00 93.62 471 ALA A O 1
ATOM 3465 N N . GLY A 1 472 ? 14.104 -34.223 -7.929 1.00 93.38 472 GLY A N 1
ATOM 3466 C CA . GLY A 1 472 ? 15.023 -35.354 -8.001 1.00 93.38 472 GLY A CA 1
ATOM 3467 C C . GLY A 1 472 ? 16.370 -35.006 -8.633 1.00 93.38 472 GLY A C 1
ATOM 3468 O O . GLY A 1 472 ? 17.029 -35.909 -9.154 1.00 93.38 472 GLY A O 1
ATOM 3469 N N . THR A 1 473 ? 16.762 -33.732 -8.599 1.00 95.06 473 THR A N 1
ATOM 3470 C CA . THR A 1 473 ? 18.082 -33.250 -9.016 1.00 95.06 473 THR A CA 1
ATOM 3471 C C . THR A 1 473 ? 19.021 -33.066 -7.814 1.00 95.06 473 THR A C 1
ATOM 3473 O O . THR A 1 473 ? 18.668 -33.427 -6.686 1.00 95.06 473 THR A O 1
ATOM 3476 N N . SER A 1 474 ? 20.264 -32.644 -8.052 1.00 92.69 474 SER A N 1
ATOM 3477 C CA . SER A 1 474 ? 21.350 -32.661 -7.069 1.00 92.69 474 SER A CA 1
ATOM 3478 C C . SER A 1 474 ? 21.665 -31.260 -6.529 1.00 92.69 474 SER A C 1
ATOM 3480 O O . SER A 1 474 ? 22.403 -30.572 -7.220 1.00 92.69 474 SER A O 1
ATOM 3482 N N . PRO A 1 475 ? 21.369 -30.950 -5.245 1.00 92.12 475 PRO A N 1
ATOM 3483 C CA . PRO A 1 475 ? 21.515 -29.597 -4.680 1.00 92.12 475 PRO A CA 1
ATOM 3484 C C . PRO A 1 475 ? 22.907 -29.016 -4.462 1.00 92.12 475 PRO A C 1
ATOM 3486 O O . PRO A 1 475 ? 23.103 -28.133 -3.631 1.00 92.12 475 PRO A O 1
ATOM 3489 N N . ILE A 1 476 ? 23.904 -29.637 -5.066 1.00 90.69 476 ILE A N 1
ATOM 3490 C CA . ILE A 1 476 ? 25.324 -29.327 -4.901 1.00 90.69 476 ILE A CA 1
ATOM 3491 C C . ILE A 1 476 ? 26.072 -29.507 -6.228 1.00 90.69 476 ILE A C 1
ATOM 3493 O O . ILE A 1 476 ? 27.294 -29.657 -6.236 1.00 90.69 476 ILE A O 1
ATOM 3497 N N . MET A 1 477 ? 25.347 -29.630 -7.338 1.00 91.50 477 MET A N 1
ATOM 3498 C CA . MET A 1 477 ? 25.887 -29.847 -8.666 1.00 91.50 477 MET A CA 1
ATOM 3499 C C . MET A 1 477 ? 25.197 -28.913 -9.658 1.00 91.50 477 MET A C 1
ATOM 3501 O O . MET A 1 477 ? 24.132 -29.232 -10.160 1.00 91.50 477 MET A O 1
ATOM 3505 N N . HIS A 1 478 ? 25.900 -27.850 -10.047 1.00 90.25 478 HIS A N 1
ATOM 3506 C CA . HIS A 1 478 ? 25.382 -26.819 -10.952 1.00 90.25 478 HIS A CA 1
ATOM 3507 C C . HIS A 1 478 ? 24.978 -27.335 -12.344 1.00 90.25 478 HIS A C 1
ATOM 3509 O O . HIS A 1 478 ? 24.083 -26.812 -13.000 1.00 90.25 478 HIS A O 1
ATOM 3515 N N . CYS A 1 479 ? 25.705 -28.332 -12.859 1.00 91.94 479 CYS A N 1
ATOM 3516 C CA . CYS A 1 479 ? 25.522 -28.834 -14.218 1.00 91.94 479 CYS A CA 1
ATOM 3517 C C . CYS A 1 479 ? 25.947 -30.297 -14.340 1.00 91.94 479 CYS A C 1
ATOM 3519 O O . CYS A 1 479 ? 26.863 -30.763 -13.655 1.00 91.94 479 CYS A O 1
ATOM 3521 N N . GLY A 1 480 ? 25.310 -31.023 -15.260 1.00 88.62 480 GLY A N 1
ATOM 3522 C CA . GLY A 1 480 ? 25.536 -32.446 -15.486 1.00 88.62 480 GLY A CA 1
ATOM 3523 C C . GLY A 1 480 ? 24.249 -33.262 -15.412 1.00 88.62 480 GLY A C 1
ATOM 3524 O O . GLY A 1 480 ? 23.146 -32.744 -15.532 1.00 88.62 480 GLY A O 1
ATOM 3525 N N . LEU A 1 481 ? 24.395 -34.574 -15.230 1.00 89.75 481 LEU A N 1
ATOM 3526 C CA . LEU A 1 481 ? 23.256 -35.492 -15.204 1.00 89.75 481 LEU A CA 1
ATOM 3527 C C . LEU A 1 481 ? 22.433 -35.303 -13.925 1.00 89.75 481 LEU A C 1
ATOM 3529 O O . LEU A 1 481 ? 22.956 -35.549 -12.838 1.00 89.75 481 LEU A O 1
ATOM 3533 N N . ASN A 1 482 ? 21.142 -34.988 -14.059 1.00 89.19 482 ASN A N 1
ATOM 3534 C CA . ASN A 1 482 ? 20.226 -34.700 -12.946 1.00 89.19 482 ASN A CA 1
ATOM 3535 C C . ASN A 1 482 ? 20.790 -33.656 -11.973 1.00 89.19 482 ASN A C 1
ATOM 3537 O O . ASN A 1 482 ? 20.664 -33.792 -10.758 1.00 89.19 482 ASN A O 1
ATOM 3541 N N . ALA A 1 483 ? 21.456 -32.655 -12.535 1.00 92.69 483 ALA A N 1
ATOM 3542 C CA . ALA A 1 483 ? 22.016 -31.516 -11.828 1.00 92.69 483 ALA A CA 1
ATOM 3543 C C . ALA A 1 483 ? 21.003 -30.370 -11.828 1.00 92.69 483 ALA A C 1
ATOM 3545 O O . ALA A 1 483 ? 20.419 -30.071 -10.802 1.00 92.69 483 ALA A O 1
ATOM 3546 N N . TRP A 1 484 ? 20.678 -29.871 -13.020 1.00 95.19 484 TRP A N 1
ATOM 3547 C CA . TRP A 1 484 ? 19.890 -28.660 -13.194 1.00 95.19 484 TRP A CA 1
ATOM 3548 C C . TRP A 1 484 ? 18.404 -28.964 -13.456 1.00 95.19 484 TRP A C 1
ATOM 3550 O O . TRP A 1 484 ? 18.087 -29.593 -14.474 1.00 95.19 484 TRP A O 1
ATOM 3560 N N . PRO A 1 485 ? 17.455 -28.516 -12.607 1.00 96.19 485 PRO A N 1
ATOM 3561 C CA . PRO A 1 485 ? 16.022 -28.753 -12.811 1.00 96.19 485 PRO A CA 1
ATOM 3562 C C . PRO A 1 485 ? 15.476 -28.284 -14.160 1.00 96.19 485 PRO A C 1
ATOM 3564 O O . PRO A 1 485 ? 14.531 -28.884 -14.673 1.00 96.19 485 PRO A O 1
ATOM 3567 N N . ALA A 1 486 ? 16.066 -27.236 -14.742 1.00 95.00 486 ALA A N 1
ATOM 3568 C CA . ALA A 1 486 ? 15.628 -26.692 -16.023 1.00 95.00 486 ALA A CA 1
ATOM 3569 C C . ALA A 1 486 ? 16.029 -27.548 -17.234 1.00 95.00 486 ALA A C 1
ATOM 3571 O O . ALA A 1 486 ? 15.378 -27.485 -18.273 1.00 95.00 486 ALA A O 1
ATOM 3572 N N . ASP A 1 487 ? 17.079 -28.353 -17.110 1.00 94.81 487 ASP A N 1
ATOM 3573 C CA . ASP A 1 487 ? 17.533 -29.257 -18.163 1.00 94.81 487 ASP A CA 1
ATOM 3574 C C . ASP A 1 487 ? 16.840 -30.607 -17.976 1.00 94.81 487 ASP A C 1
ATOM 3576 O O . ASP A 1 487 ? 17.288 -31.466 -17.217 1.00 94.81 487 ASP A O 1
ATOM 3580 N N . ILE A 1 488 ? 15.666 -30.765 -18.587 1.00 94.88 488 ILE A N 1
ATOM 3581 C CA . ILE A 1 488 ? 14.784 -31.928 -18.442 1.00 94.88 488 ILE A CA 1
ATOM 3582 C C . ILE A 1 488 ? 15.371 -33.170 -19.107 1.00 94.88 488 ILE A C 1
ATOM 3584 O O . ILE A 1 488 ? 15.096 -34.291 -18.659 1.00 94.88 488 ILE A O 1
ATOM 3588 N N . ASN A 1 489 ? 16.140 -32.996 -20.180 1.00 92.69 489 ASN A N 1
ATOM 3589 C CA . ASN A 1 489 ? 16.691 -34.095 -20.967 1.00 92.69 489 ASN A CA 1
ATOM 3590 C C . ASN A 1 489 ? 18.190 -34.378 -20.698 1.00 92.69 489 ASN A C 1
ATOM 3592 O O . ASN A 1 489 ? 18.728 -35.306 -21.312 1.00 92.69 489 ASN A O 1
ATOM 3596 N N . ASP A 1 490 ? 18.803 -33.663 -19.748 1.00 92.75 490 ASP A N 1
ATOM 3597 C CA . ASP A 1 490 ? 20.212 -33.734 -19.337 1.00 92.75 490 ASP A CA 1
ATOM 3598 C C . ASP A 1 490 ? 21.208 -33.454 -20.497 1.00 92.75 490 ASP A C 1
ATOM 3600 O O . ASP A 1 490 ? 22.259 -34.107 -20.593 1.00 92.75 490 ASP A O 1
ATOM 3604 N N . ASP A 1 491 ? 20.885 -32.539 -21.424 1.00 92.62 491 ASP A N 1
ATOM 3605 C CA . ASP A 1 491 ? 21.753 -32.166 -22.558 1.00 92.62 491 ASP A CA 1
ATOM 3606 C C . ASP A 1 491 ? 22.578 -30.875 -22.355 1.00 92.62 491 ASP A C 1
ATOM 3608 O O . ASP A 1 491 ? 23.445 -30.549 -23.179 1.00 92.62 491 ASP A O 1
ATOM 3612 N N . GLY A 1 492 ? 22.396 -30.213 -21.212 1.00 92.75 492 GLY A N 1
ATOM 3613 C CA . GLY A 1 492 ? 23.098 -29.011 -20.771 1.00 92.75 492 GLY A CA 1
ATOM 3614 C C . GLY A 1 492 ? 22.525 -27.699 -21.313 1.00 92.75 492 GLY A C 1
ATOM 3615 O O . GLY A 1 492 ? 23.174 -26.655 -21.164 1.00 92.75 492 GLY A O 1
ATOM 3616 N N . PHE A 1 493 ? 21.363 -27.717 -21.974 1.00 94.31 493 PHE A N 1
ATOM 3617 C CA . PHE A 1 493 ? 20.777 -26.539 -22.608 1.00 94.31 493 P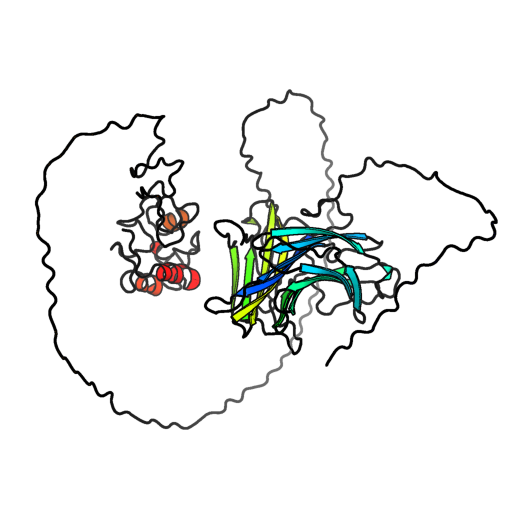HE A CA 1
ATOM 3618 C C . PHE A 1 493 ? 19.248 -26.533 -22.554 1.00 94.31 493 PHE A C 1
ATOM 3620 O O . PHE A 1 493 ? 18.601 -27.470 -22.990 1.00 94.31 493 PHE A O 1
ATOM 3627 N N . VAL A 1 494 ? 18.657 -25.415 -22.121 1.00 94.94 494 VAL A N 1
ATOM 3628 C CA . VAL A 1 494 ? 17.193 -25.293 -22.059 1.00 94.94 494 VAL A CA 1
ATOM 3629 C C . VAL A 1 494 ? 16.632 -24.904 -23.423 1.00 94.94 494 VAL A C 1
ATOM 3631 O O . VAL A 1 494 ? 16.774 -23.757 -23.874 1.00 94.94 494 VAL A O 1
ATOM 3634 N N . ASP A 1 495 ? 15.916 -25.826 -24.061 1.00 92.56 495 ASP A N 1
ATOM 3635 C CA . ASP A 1 495 ? 15.238 -25.593 -25.328 1.00 92.56 495 ASP A CA 1
ATOM 3636 C C . ASP A 1 495 ? 13.739 -25.947 -25.313 1.00 92.56 495 ASP A C 1
ATOM 3638 O O . ASP A 1 495 ? 13.153 -26.457 -24.354 1.00 92.56 495 ASP A O 1
ATOM 3642 N N . VAL A 1 496 ? 13.050 -25.587 -26.400 1.00 88.88 496 VAL A N 1
ATOM 3643 C CA . VAL A 1 496 ? 11.600 -25.798 -26.490 1.00 88.88 496 VAL A CA 1
ATOM 3644 C C . VAL A 1 496 ? 11.248 -27.279 -26.634 1.00 88.88 496 VAL A C 1
ATOM 3646 O O . VAL A 1 496 ? 10.209 -27.702 -26.136 1.00 88.88 496 VAL A O 1
ATOM 3649 N N . ILE A 1 497 ? 12.048 -28.060 -27.357 1.00 85.31 497 ILE A N 1
ATOM 3650 C CA . ILE A 1 497 ? 11.725 -29.435 -27.761 1.00 85.31 497 ILE A CA 1
ATOM 3651 C C . ILE A 1 497 ? 12.100 -30.429 -26.656 1.00 85.31 497 ILE A C 1
ATOM 3653 O O . ILE A 1 497 ? 11.325 -31.346 -26.374 1.00 85.31 497 ILE A O 1
ATOM 3657 N N . GLY A 1 498 ? 13.279 -30.247 -26.076 1.00 87.38 498 GLY A N 1
ATOM 3658 C CA . GLY A 1 498 ? 13.890 -31.019 -25.013 1.00 87.38 498 GLY A CA 1
ATOM 3659 C C . GLY A 1 498 ? 13.267 -30.756 -23.655 1.00 87.38 498 GLY A C 1
ATOM 3660 O O . GLY A 1 498 ? 13.042 -31.722 -22.943 1.00 87.38 498 GLY A O 1
ATOM 3661 N N . ASP A 1 499 ? 12.874 -29.522 -23.331 1.00 95.69 499 ASP A N 1
ATOM 3662 C CA . ASP A 1 499 ? 12.520 -29.192 -21.942 1.00 95.69 499 ASP A CA 1
ATOM 3663 C C . ASP A 1 499 ? 11.109 -28.641 -21.817 1.00 95.69 499 ASP A C 1
ATOM 3665 O O . ASP A 1 499 ? 10.221 -29.284 -21.245 1.00 95.69 499 ASP A O 1
ATOM 3669 N N . VAL A 1 500 ? 10.858 -27.480 -22.426 1.00 92.50 500 VAL A N 1
ATOM 3670 C CA . VAL A 1 500 ? 9.599 -26.743 -22.227 1.00 92.50 500 VAL A CA 1
ATOM 3671 C C . VAL A 1 500 ? 8.394 -27.565 -22.682 1.00 92.50 500 VAL A C 1
ATOM 3673 O O . VAL A 1 500 ? 7.382 -27.634 -21.984 1.00 92.50 500 VAL A O 1
ATOM 3676 N N . THR A 1 501 ? 8.490 -28.236 -23.834 1.00 90.75 501 THR A N 1
ATOM 3677 C CA . THR A 1 501 ? 7.389 -29.065 -24.350 1.00 90.75 501 THR A CA 1
ATOM 3678 C C . THR A 1 501 ? 7.152 -30.308 -23.488 1.00 90.75 501 THR A C 1
ATOM 3680 O O . THR A 1 501 ? 6.013 -30.775 -23.424 1.00 90.75 501 THR A O 1
ATOM 3683 N N . GLN A 1 502 ? 8.176 -30.838 -22.802 1.00 94.25 502 GLN A N 1
ATOM 3684 C CA . GLN A 1 502 ? 8.000 -31.982 -21.901 1.00 94.25 502 GLN A CA 1
ATOM 3685 C C . GLN A 1 502 ? 7.149 -31.596 -20.687 1.00 94.25 502 GLN A C 1
ATOM 3687 O O . GLN A 1 502 ? 6.133 -32.245 -20.427 1.00 94.25 502 GLN A O 1
ATOM 3692 N N . VAL A 1 503 ? 7.498 -30.497 -20.011 1.00 94.81 503 VAL A N 1
ATOM 3693 C CA . VAL A 1 503 ? 6.739 -29.990 -18.854 1.00 94.81 503 VAL A CA 1
ATOM 3694 C C . VAL A 1 503 ? 5.346 -29.522 -19.279 1.00 94.81 503 VAL A C 1
ATOM 3696 O O . VAL A 1 503 ? 4.346 -29.922 -18.682 1.00 94.81 503 VAL A O 1
ATOM 3699 N N . ALA A 1 504 ? 5.237 -28.784 -20.390 1.00 91.56 504 ALA A N 1
ATOM 3700 C CA . ALA A 1 504 ? 3.946 -28.353 -20.928 1.00 91.56 504 ALA A CA 1
ATOM 3701 C C . ALA A 1 504 ? 3.025 -29.527 -21.302 1.00 91.56 504 ALA A C 1
ATOM 3703 O O . ALA A 1 504 ? 1.805 -29.434 -21.157 1.00 91.56 504 ALA A O 1
ATOM 3704 N N . GLY A 1 505 ? 3.589 -30.654 -21.747 1.00 92.00 505 GLY A N 1
ATOM 3705 C CA . GLY A 1 505 ? 2.841 -31.881 -22.031 1.00 92.00 505 GLY A CA 1
ATOM 3706 C C . GLY A 1 505 ? 2.236 -32.548 -20.790 1.00 92.00 505 GLY A C 1
ATOM 3707 O O . GLY A 1 505 ? 1.304 -33.343 -20.924 1.00 92.00 505 GLY A O 1
ATOM 3708 N N . ALA A 1 506 ? 2.735 -32.216 -19.597 1.00 92.94 506 ALA A N 1
ATOM 3709 C CA . ALA A 1 506 ? 2.265 -32.724 -18.313 1.00 92.94 506 ALA A CA 1
ATOM 3710 C C . ALA A 1 506 ? 1.420 -31.711 -17.520 1.00 92.94 506 ALA A C 1
ATOM 3712 O O . ALA A 1 506 ? 1.044 -32.010 -16.385 1.00 92.94 506 ALA A O 1
ATOM 3713 N N . PHE A 1 507 ? 1.091 -30.561 -18.116 1.00 92.75 507 PHE A N 1
ATOM 3714 C CA . PHE A 1 507 ? 0.249 -29.531 -17.512 1.00 92.75 507 PHE A CA 1
ATOM 3715 C C . PHE A 1 507 ? -1.060 -30.093 -16.934 1.00 92.75 507 PHE A C 1
ATOM 3717 O O . PHE A 1 507 ? -1.774 -30.866 -17.581 1.00 92.75 507 PHE A O 1
ATOM 3724 N N . GLY A 1 508 ? -1.402 -29.637 -15.729 1.00 88.06 508 GLY A N 1
ATOM 3725 C CA . GLY A 1 508 ? -2.639 -29.974 -15.032 1.00 88.06 508 GLY A CA 1
ATOM 3726 C C . GLY A 1 508 ? -2.582 -31.290 -14.254 1.00 88.06 508 GLY A C 1
ATOM 3727 O O . GLY A 1 508 ? -3.605 -31.717 -13.709 1.00 88.06 508 GLY A O 1
ATOM 3728 N N . ASN A 1 509 ? -1.421 -31.947 -14.207 1.00 93.69 509 ASN A N 1
ATOM 3729 C CA . ASN A 1 509 ? -1.209 -33.130 -13.384 1.00 93.69 509 ASN A CA 1
ATOM 3730 C C . ASN A 1 509 ? -0.794 -32.728 -11.966 1.00 93.69 509 ASN A C 1
ATOM 3732 O O . ASN A 1 509 ? 0.160 -31.980 -11.786 1.00 93.69 509 ASN A O 1
ATOM 3736 N N . SER A 1 510 ? -1.437 -33.318 -10.958 1.00 89.38 510 SER A N 1
ATOM 3737 C CA . SER A 1 510 ? -0.865 -33.362 -9.610 1.00 89.38 510 SER A CA 1
ATOM 3738 C C . SER A 1 510 ? 0.390 -34.231 -9.594 1.00 89.38 510 SER A C 1
ATOM 3740 O O . SER A 1 510 ? 0.522 -35.147 -10.408 1.00 89.38 510 SER A O 1
ATOM 3742 N N . VAL A 1 511 ? 1.282 -34.008 -8.639 1.00 91.06 511 VAL A N 1
ATOM 3743 C CA . VAL A 1 511 ? 2.510 -34.773 -8.427 1.00 91.06 511 VAL A CA 1
ATOM 3744 C C . VAL A 1 511 ? 2.408 -35.447 -7.060 1.00 91.06 511 VAL A C 1
ATOM 3746 O O . VAL A 1 511 ? 2.671 -34.816 -6.041 1.00 91.06 511 VAL A O 1
ATOM 3749 N N . PRO A 1 512 ? 1.998 -36.731 -6.985 1.00 88.69 512 PRO A N 1
ATOM 3750 C CA . PRO A 1 512 ? 1.693 -37.681 -8.077 1.00 88.69 512 PRO A CA 1
ATOM 3751 C C . PRO A 1 512 ? 0.288 -37.511 -8.715 1.00 88.69 512 PRO A C 1
ATOM 3753 O O . PRO A 1 512 ? -0.609 -36.978 -8.055 1.00 88.69 512 PRO A O 1
ATOM 3756 N N . PRO A 1 513 ? 0.018 -38.014 -9.951 1.00 90.50 513 PRO A N 1
ATOM 3757 C CA . PRO A 1 513 ? 0.809 -38.973 -10.738 1.00 90.50 513 PRO A CA 1
ATOM 3758 C C . PRO A 1 513 ? 1.820 -38.377 -11.736 1.00 90.50 513 PRO A C 1
ATOM 3760 O O . PRO A 1 513 ? 2.504 -39.151 -12.405 1.00 90.50 513 PRO A O 1
ATOM 3763 N N . GLY A 1 514 ? 1.894 -37.055 -11.880 1.00 90.81 514 GLY A N 1
ATOM 3764 C CA . GLY A 1 514 ? 2.856 -36.377 -12.749 1.00 90.81 514 GLY A CA 1
ATOM 3765 C C . GLY A 1 514 ? 4.315 -36.599 -12.311 1.00 90.81 514 GLY A C 1
ATOM 3766 O O . GLY A 1 514 ? 4.554 -36.961 -11.154 1.00 90.81 514 GLY A O 1
ATOM 3767 N N . PRO A 1 515 ? 5.298 -36.426 -13.215 1.00 95.25 515 PRO A N 1
ATOM 3768 C CA . PRO A 1 515 ? 6.713 -36.547 -12.871 1.00 95.25 515 PRO A CA 1
ATOM 3769 C C . PRO A 1 515 ? 7.144 -35.428 -11.922 1.00 95.25 515 PRO A C 1
ATOM 3771 O O . PRO A 1 515 ? 6.933 -34.260 -12.225 1.00 95.25 515 PRO A O 1
ATOM 3774 N N . ALA A 1 516 ? 7.800 -35.779 -10.814 1.00 93.44 516 ALA A N 1
ATOM 3775 C CA . ALA A 1 516 ? 8.267 -34.786 -9.845 1.00 93.44 516 ALA A CA 1
ATOM 3776 C C . ALA A 1 516 ? 9.304 -33.818 -10.436 1.00 93.44 516 ALA A C 1
ATOM 3778 O O . ALA A 1 516 ? 9.304 -32.644 -10.098 1.00 93.44 516 ALA A O 1
ATOM 3779 N N . ARG A 1 517 ? 10.089 -34.273 -11.425 1.00 95.19 517 ARG A N 1
ATOM 3780 C CA . ARG A 1 517 ? 11.051 -33.449 -12.178 1.00 95.19 517 ARG A CA 1
ATOM 3781 C C . ARG A 1 517 ? 10.425 -32.247 -12.900 1.00 95.19 517 ARG A C 1
ATOM 3783 O O . ARG A 1 517 ? 11.155 -31.398 -13.388 1.00 95.19 517 ARG A O 1
ATOM 3790 N N . TYR A 1 518 ? 9.101 -32.207 -13.046 1.00 96.56 518 TYR A N 1
ATOM 3791 C CA . TYR A 1 518 ? 8.386 -31.154 -13.775 1.00 96.56 518 TYR A CA 1
ATOM 3792 C C . TYR A 1 518 ? 7.704 -30.139 -12.843 1.00 96.56 518 TYR A C 1
ATOM 3794 O O . TYR A 1 518 ? 7.134 -29.180 -13.346 1.00 96.56 518 TYR A O 1
ATOM 3802 N N . ASP A 1 519 ? 7.749 -30.379 -11.531 1.00 96.25 519 ASP A N 1
ATOM 3803 C CA . ASP A 1 519 ? 7.204 -29.540 -10.457 1.00 96.25 519 ASP A CA 1
ATOM 3804 C C . ASP A 1 519 ? 8.379 -28.796 -9.803 1.00 96.25 519 ASP A C 1
ATOM 3806 O O . ASP A 1 519 ? 8.964 -29.231 -8.808 1.00 96.25 519 ASP A O 1
ATOM 3810 N N . ILE A 1 520 ? 8.817 -27.742 -10.492 1.00 94.69 520 ILE A N 1
ATOM 3811 C CA . ILE A 1 520 ? 10.006 -26.929 -10.194 1.00 94.69 520 ILE A CA 1
ATOM 3812 C C . ILE A 1 520 ? 9.641 -25.535 -9.653 1.00 94.69 520 ILE A C 1
ATOM 3814 O O . ILE A 1 520 ? 10.516 -24.709 -9.361 1.00 94.69 520 ILE A O 1
ATOM 3818 N N . ALA A 1 521 ? 8.350 -25.230 -9.566 1.00 92.00 521 ALA A N 1
ATOM 3819 C CA . ALA A 1 521 ? 7.822 -23.991 -9.029 1.00 92.00 521 ALA A CA 1
ATOM 3820 C C . ALA A 1 521 ? 6.421 -24.214 -8.431 1.00 92.00 521 ALA A C 1
ATOM 3822 O O . ALA A 1 521 ? 5.666 -25.017 -8.955 1.00 92.00 521 ALA A O 1
ATOM 3823 N N . PRO A 1 522 ? 6.019 -23.449 -7.403 1.00 91.94 522 PRO A N 1
ATOM 3824 C CA . PRO A 1 522 ? 6.797 -22.440 -6.684 1.00 91.94 522 PRO A CA 1
ATOM 3825 C C . PRO A 1 522 ? 7.948 -23.055 -5.863 1.00 91.94 522 PRO A C 1
ATOM 3827 O O . PRO A 1 522 ? 8.259 -24.232 -5.979 1.00 91.94 522 PRO A O 1
ATOM 3830 N N . ASP A 1 523 ? 8.660 -22.238 -5.091 1.00 87.50 523 ASP A N 1
ATOM 3831 C CA . ASP A 1 523 ? 9.694 -22.707 -4.166 1.00 87.50 523 ASP A CA 1
ATOM 3832 C C . ASP A 1 523 ? 9.196 -22.534 -2.718 1.00 87.50 523 ASP A C 1
ATOM 3834 O O . ASP A 1 523 ? 9.050 -21.388 -2.276 1.00 87.50 523 ASP A O 1
ATOM 3838 N N . PRO A 1 524 ? 8.885 -23.619 -1.976 1.00 90.62 524 PRO A N 1
ATOM 3839 C CA . PRO A 1 524 ? 8.983 -25.032 -2.369 1.00 90.62 524 PRO A CA 1
ATOM 3840 C C . PRO A 1 524 ? 7.866 -25.476 -3.344 1.00 90.62 524 PRO A C 1
ATOM 3842 O O . PRO A 1 524 ? 6.806 -24.842 -3.348 1.00 90.62 524 PRO A O 1
ATOM 3845 N N . PRO A 1 525 ? 8.063 -26.569 -4.117 1.00 93.62 525 PRO A N 1
ATOM 3846 C CA . PRO A 1 525 ? 7.085 -27.046 -5.105 1.00 93.62 525 PRO A CA 1
ATOM 3847 C C . PRO A 1 525 ? 5.725 -27.397 -4.501 1.00 93.62 525 PRO A C 1
ATOM 3849 O O . PRO A 1 525 ? 5.644 -27.881 -3.367 1.00 93.62 525 PRO A O 1
ATOM 3852 N N . ASP A 1 526 ? 4.648 -27.141 -5.246 1.00 92.06 526 ASP A N 1
ATOM 3853 C CA . ASP A 1 526 ? 3.271 -27.229 -4.744 1.00 92.06 526 ASP A CA 1
ATOM 3854 C C . ASP A 1 526 ? 2.572 -28.557 -5.070 1.00 92.06 526 ASP A C 1
ATOM 3856 O O . ASP A 1 526 ? 1.393 -28.745 -4.738 1.00 92.06 526 ASP A O 1
ATOM 3860 N N . HIS A 1 527 ? 3.313 -29.510 -5.643 1.00 93.25 527 HIS A N 1
ATOM 3861 C CA . HIS A 1 527 ? 2.812 -30.808 -6.069 1.00 93.25 527 HIS A CA 1
ATOM 3862 C C . HIS A 1 527 ? 1.808 -30.725 -7.223 1.00 93.25 527 HIS A C 1
ATOM 3864 O O . HIS A 1 527 ? 0.928 -31.595 -7.342 1.00 93.25 527 HIS A O 1
ATOM 3870 N N . PHE A 1 528 ? 1.916 -29.718 -8.092 1.00 94.88 528 PHE A N 1
ATOM 3871 C CA . PHE A 1 528 ? 1.029 -29.559 -9.234 1.00 94.88 528 PHE A CA 1
ATOM 3872 C C . PHE A 1 528 ? 1.701 -28.865 -10.425 1.00 94.88 528 PHE A C 1
ATOM 3874 O O . PHE A 1 528 ? 2.074 -27.710 -10.360 1.00 94.88 528 PHE A O 1
ATOM 3881 N N . ILE A 1 529 ? 1.743 -29.548 -11.575 1.00 95.06 529 ILE A N 1
ATOM 3882 C CA . ILE A 1 529 ? 2.376 -28.997 -12.780 1.00 95.06 529 ILE A CA 1
ATOM 3883 C C . ILE A 1 529 ? 1.456 -27.954 -13.411 1.00 95.06 529 ILE A C 1
ATOM 3885 O O . ILE A 1 529 ? 0.424 -28.308 -14.006 1.00 95.06 529 ILE A O 1
ATOM 3889 N N . ASP A 1 530 ? 1.838 -26.683 -13.351 1.00 87.75 530 ASP A N 1
ATOM 3890 C CA . ASP A 1 530 ? 1.031 -25.584 -13.867 1.00 87.75 530 ASP A CA 1
ATOM 3891 C C . ASP A 1 530 ? 1.761 -24.641 -14.842 1.00 87.75 530 ASP A C 1
ATOM 3893 O O . ASP A 1 530 ? 2.929 -24.797 -15.199 1.00 87.75 530 ASP A O 1
ATOM 3897 N N . VAL A 1 531 ? 0.997 -23.691 -15.391 1.00 80.69 531 VAL A N 1
ATOM 3898 C CA . VAL A 1 531 ? 1.539 -22.705 -16.335 1.00 80.69 531 VAL A CA 1
ATOM 3899 C C . VAL A 1 531 ? 2.264 -21.578 -15.611 1.00 80.69 531 VAL A C 1
ATOM 3901 O O . VAL A 1 531 ? 3.227 -21.050 -16.153 1.00 80.69 531 VAL A O 1
ATOM 3904 N N . ILE A 1 532 ? 1.776 -21.164 -14.443 1.00 69.06 532 ILE A N 1
ATOM 3905 C CA . ILE A 1 532 ? 2.166 -19.900 -13.806 1.00 69.06 532 ILE A CA 1
ATOM 3906 C C . ILE A 1 532 ? 3.478 -20.069 -13.029 1.00 69.06 532 ILE A C 1
ATOM 3908 O O . ILE A 1 532 ? 4.308 -19.163 -13.045 1.00 69.06 532 ILE A O 1
ATOM 3912 N N . GLY A 1 533 ? 3.665 -21.222 -12.396 1.00 85.94 533 GLY A N 1
ATOM 3913 C CA . GLY A 1 533 ? 4.885 -21.693 -11.771 1.00 85.94 533 GLY A CA 1
ATOM 3914 C C . GLY A 1 533 ? 5.798 -22.368 -12.789 1.00 85.94 533 GLY A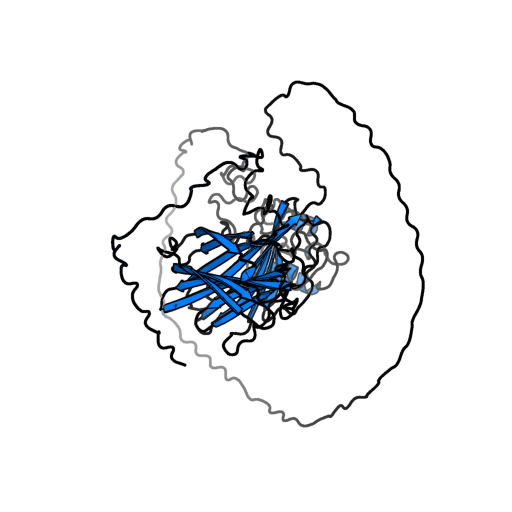 C 1
ATOM 3915 O O . GLY A 1 533 ? 6.727 -21.734 -13.290 1.00 85.94 533 GLY A O 1
ATOM 3916 N N . ASP A 1 534 ? 5.576 -23.653 -13.076 1.00 94.62 534 ASP A N 1
ATOM 3917 C CA . ASP A 1 534 ? 6.608 -24.521 -13.669 1.00 94.62 534 ASP A CA 1
ATOM 3918 C C . ASP A 1 534 ? 6.987 -24.128 -15.088 1.00 94.62 534 ASP A C 1
ATOM 3920 O O . ASP A 1 534 ? 8.160 -23.927 -15.407 1.00 94.62 534 ASP A O 1
ATOM 3924 N N . ILE A 1 535 ? 5.984 -23.994 -15.959 1.00 91.81 535 ILE A N 1
ATOM 3925 C CA . ILE A 1 535 ? 6.222 -23.746 -17.384 1.00 91.81 535 ILE A CA 1
ATOM 3926 C C . ILE A 1 535 ? 6.797 -22.345 -17.587 1.00 91.81 535 ILE A C 1
ATOM 3928 O O . ILE A 1 535 ? 7.686 -22.175 -18.421 1.00 91.81 535 ILE A O 1
ATOM 3932 N N . VAL A 1 536 ? 6.322 -21.341 -16.843 1.00 91.38 536 VAL A N 1
ATOM 3933 C CA . VAL A 1 536 ? 6.870 -19.978 -16.904 1.00 91.38 536 VAL A CA 1
ATOM 3934 C C . VAL A 1 536 ? 8.284 -19.929 -16.330 1.00 91.38 536 VAL A C 1
ATOM 3936 O O . VAL A 1 536 ? 9.144 -19.318 -16.966 1.00 91.38 536 VAL A O 1
ATOM 3939 N N . ARG A 1 537 ? 8.565 -20.612 -15.208 1.00 92.56 537 ARG A N 1
ATOM 3940 C CA . ARG A 1 537 ? 9.923 -20.694 -14.642 1.00 92.56 537 ARG A CA 1
ATOM 3941 C C . ARG A 1 537 ? 10.893 -21.340 -15.626 1.00 92.56 537 ARG A C 1
ATOM 3943 O O . ARG A 1 537 ? 11.938 -20.762 -15.912 1.00 92.56 537 ARG A O 1
ATOM 3950 N N . LEU A 1 538 ? 10.510 -22.472 -16.215 1.00 93.56 538 LEU A N 1
ATOM 3951 C CA . LEU A 1 538 ? 11.309 -23.164 -17.225 1.00 93.56 538 LEU A CA 1
ATOM 3952 C C . LEU A 1 538 ? 11.505 -22.317 -18.491 1.00 93.56 538 LEU A C 1
ATOM 3954 O O . LEU A 1 538 ? 12.611 -22.201 -19.011 1.00 93.56 538 LEU A O 1
ATOM 3958 N N . SER A 1 539 ? 10.441 -21.667 -18.973 1.00 90.31 539 SER A N 1
ATOM 3959 C CA . SER A 1 539 ? 10.497 -20.815 -20.170 1.00 90.31 539 SER A CA 1
ATOM 3960 C C . SER A 1 539 ? 11.353 -19.563 -19.964 1.00 90.31 539 SER A C 1
ATOM 3962 O O . SER A 1 539 ? 11.930 -19.060 -20.926 1.00 90.31 539 SER A O 1
ATOM 3964 N N . GLY A 1 540 ? 11.456 -19.058 -18.730 1.00 89.75 540 GLY A N 1
ATOM 3965 C CA . GLY A 1 540 ? 12.338 -17.943 -18.376 1.00 89.75 540 GLY A 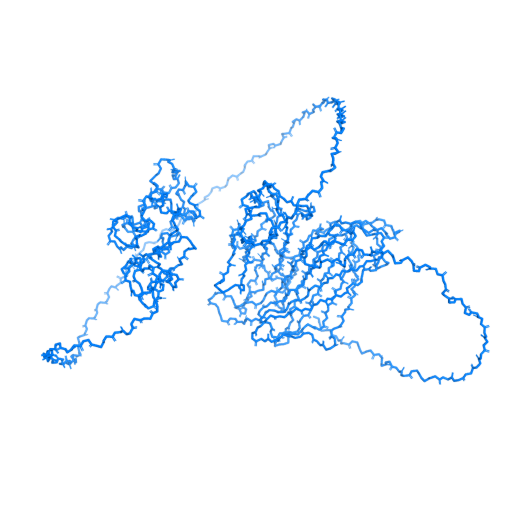CA 1
ATOM 3966 C C . GLY A 1 540 ? 13.826 -18.263 -18.545 1.00 89.75 540 GLY A C 1
ATOM 3967 O O . GLY A 1 540 ? 14.624 -17.352 -18.756 1.00 89.75 540 GLY A O 1
ATOM 3968 N N . LEU A 1 541 ? 14.184 -19.549 -18.526 1.00 93.25 541 LEU A N 1
ATOM 3969 C CA . LEU A 1 541 ? 15.541 -20.047 -18.751 1.00 93.25 541 LEU A CA 1
ATOM 3970 C C . LEU A 1 541 ? 15.777 -20.491 -20.202 1.00 93.25 541 LEU A C 1
ATOM 3972 O O . LEU A 1 541 ? 16.842 -21.011 -20.517 1.00 93.25 541 LEU A O 1
ATOM 3976 N N . PHE A 1 542 ? 14.825 -20.263 -21.114 1.00 93.06 542 PHE A N 1
ATOM 3977 C CA . PHE A 1 542 ? 14.986 -20.624 -22.522 1.00 93.06 542 PHE A CA 1
ATOM 3978 C C . PHE A 1 542 ? 16.260 -20.018 -23.131 1.00 93.06 542 PHE A C 1
ATOM 3980 O O . PHE A 1 542 ? 16.484 -18.805 -23.083 1.00 93.06 542 PHE A O 1
ATOM 3987 N N . GLY A 1 543 ? 17.061 -20.869 -23.773 1.00 90.81 543 GLY A N 1
ATOM 3988 C CA . GLY A 1 543 ? 18.303 -20.470 -24.425 1.00 90.81 543 GLY A CA 1
ATOM 3989 C C . GLY A 1 543 ? 19.503 -20.347 -23.485 1.00 90.81 543 GLY A C 1
ATOM 3990 O O . GLY A 1 543 ? 20.547 -19.865 -23.928 1.00 90.81 543 GLY A O 1
ATOM 3991 N N . GLN A 1 544 ? 19.367 -20.757 -22.222 1.00 93.62 544 GLN A N 1
ATOM 3992 C CA . GLN A 1 544 ? 20.452 -20.789 -21.243 1.00 93.62 544 GLN A CA 1
ATOM 3993 C C . GLN A 1 544 ? 21.175 -22.146 -21.230 1.00 93.62 544 GLN A C 1
ATOM 3995 O O . GLN A 1 544 ? 20.589 -23.181 -21.549 1.00 93.62 544 GLN A O 1
ATOM 4000 N N . SER A 1 545 ? 22.448 -22.131 -20.828 1.00 91.12 545 SER A N 1
ATOM 4001 C CA . SER A 1 545 ? 23.287 -23.316 -20.598 1.00 91.12 545 SER A CA 1
ATOM 4002 C C . SER A 1 545 ? 23.859 -23.277 -19.186 1.00 91.12 545 SER A C 1
ATOM 4004 O O . SER A 1 545 ? 24.251 -22.202 -18.744 1.00 91.12 545 SER A O 1
ATOM 4006 N N . CYS A 1 546 ? 24.013 -24.434 -18.541 1.00 84.62 546 CYS A N 1
ATOM 4007 C CA . CYS A 1 546 ? 24.656 -24.558 -17.224 1.00 84.62 546 CYS A CA 1
ATOM 4008 C C . CYS A 1 546 ? 26.205 -24.615 -17.275 1.00 84.62 546 CYS A C 1
ATOM 4010 O O . CYS A 1 546 ? 26.842 -25.148 -16.371 1.00 84.62 546 CYS A O 1
ATOM 4012 N N . LEU A 1 547 ? 26.822 -24.123 -18.363 1.00 72.00 547 LEU A N 1
ATOM 4013 C CA . LEU A 1 547 ? 28.265 -24.253 -18.651 1.00 72.00 547 LEU A CA 1
ATOM 4014 C C . LEU A 1 547 ? 29.161 -23.250 -17.922 1.00 72.00 547 LEU A C 1
ATOM 4016 O O . LEU A 1 547 ? 28.845 -22.039 -17.958 1.00 72.00 547 LEU A O 1
#

pLDDT: mean 79.16, std 24.15, range [22.73, 98.75]

Radius of gyration: 33.32 Å; chains: 1; bounding box: 100×92×101 Å

Foldseek 3Di:
DDDDDDDDDDDDDDDDDDDDDDDDDDPDDDDDPPPPVDDDDADWVVRPPDPALWWKKKKKKFKFFFPPFDFDGQGMKMKITTDNFAEEDQAKDKTWIKIKGALHQWWFQWKWKWKFFPPDIDIDIDGDVVTHGDPHNDMDMDIDTGIDHLVPHQAFAKIKIKIWTWIQGPPRKIKIWMWMGIYGYNPPHHHGHRPVLHFIKTWIQIVQAGIWIKTFPQDDAASDADAFKDWTWIWGFFPDDPRHFTFFWKWKFKAFDCPDVVGRGHHTQDITTGIDPTDIRIDRLLPPDFFKMKIKIKTWGQDPSSIIIIIIMIIIHGHDHPPPPPPPDPDDDDDDDDDDDDDDDDDDDDDDDDDDDDDDDDDDDDDDDDDDDDDDDDDDDDDDDDDDDDDDDDDDDDDDDDDDDDDDDDDDDDDDDDDDDAADQQCPQPDHPVGAPQSLARDVPNDADPEDADPQQNRRLNAHPLLLVQLVADSRALAADSHHLLQQQRPQARACPRGLVVLVVQAFQFQVVGRSSQQNDDVNGPRHRHCVTRNVVSVVRHGHGSD